Protein AF-A0A973QA93-F1 (afdb_monomer)

Sequence (429 aa):
MTDFAGVDPHQVRLLADRLRDLADALQREAPNIRKNFDEWNGTINQSVLFQQVTQVRTDAGDMAKRADLALQLLNSPRFSDPNDPHKDWVNVPWDVTQINTSQEGLQEAVLLKKAMDNPKEPWARDVIMNTAQSLADHKDDPAYMQAFMANGGMDQAARAARILHGQDGTHDGVVLNKESEAALAQFGQGVQAATTMNAQGRITMPPDWEKKLTQPADGDMWSVGMLFEYGPPGDQWDAHVLSDVGGAMLDWRQTQEMRPDYSAPEFPYSAGGYVGDRKAWYTTLGLKVDYRDGGGFHPNEMQGIDANDPSIILMQRVSENADASRLLLTGPKGADHAAALVSDKWHTPGNDFDDAKFPAAVIRAATLDRQGHPNESAEAAANLINAGAAEYQKENKKSKNDLAQYPVNKDITQALSTVFQAYVPDFAY

Structure (mmCIF, N/CA/C/O backbone):
data_AF-A0A973QA93-F1
#
_entry.id   AF-A0A973QA93-F1
#
loop_
_atom_site.group_PDB
_atom_site.id
_atom_site.type_symbol
_atom_site.label_atom_id
_atom_site.label_alt_id
_atom_site.label_comp_id
_atom_site.label_asym_id
_atom_site.label_entity_id
_atom_site.label_seq_id
_atom_site.pdbx_PDB_ins_code
_atom_site.Cartn_x
_atom_site.Cartn_y
_atom_site.Cartn_z
_atom_site.occupancy
_atom_site.B_iso_or_equiv
_atom_site.auth_seq_id
_atom_site.auth_comp_id
_atom_site.auth_asym_id
_atom_site.auth_atom_id
_atom_site.pdbx_PDB_model_num
ATOM 1 N N . MET A 1 1 ? -18.175 13.080 44.863 1.00 34.16 1 MET A N 1
ATOM 2 C CA . MET A 1 1 ? -16.942 13.088 44.058 1.00 34.16 1 MET A CA 1
ATOM 3 C C . MET A 1 1 ? -17.291 13.826 42.785 1.00 34.16 1 MET A C 1
ATOM 5 O O . MET A 1 1 ? -18.200 13.401 42.092 1.00 34.16 1 MET A O 1
ATOM 9 N N . THR A 1 2 ? -16.751 15.027 42.595 1.00 31.95 2 THR A N 1
ATOM 10 C CA . THR A 1 2 ? -16.941 15.801 41.362 1.00 31.95 2 THR A CA 1
ATOM 11 C C . THR A 1 2 ? -15.841 15.369 40.401 1.00 31.95 2 THR A C 1
ATOM 13 O O . THR A 1 2 ? -14.744 15.922 40.443 1.00 31.95 2 THR A O 1
ATOM 16 N N . ASP A 1 3 ? -16.123 14.331 39.616 1.00 34.66 3 ASP A N 1
ATOM 17 C CA . ASP A 1 3 ? -15.210 13.678 38.667 1.00 34.66 3 ASP A CA 1
ATOM 18 C C . ASP A 1 3 ? -14.982 14.535 37.411 1.00 34.66 3 ASP A C 1
ATOM 20 O O . ASP A 1 3 ? -15.267 14.127 36.292 1.00 34.66 3 ASP A O 1
ATOM 24 N N . PHE A 1 4 ? -14.485 15.758 37.584 1.00 43.69 4 PHE A N 1
ATOM 25 C CA . PHE A 1 4 ? -14.075 16.607 36.468 1.00 43.69 4 PHE A CA 1
ATOM 26 C C . PHE A 1 4 ? -12.556 16.733 36.464 1.00 43.69 4 PHE A C 1
ATOM 28 O O . PHE A 1 4 ? -11.989 17.712 36.943 1.00 43.69 4 PHE A O 1
ATOM 35 N N . ALA A 1 5 ? -11.895 15.718 35.912 1.00 49.28 5 ALA A N 1
ATOM 36 C CA . ALA A 1 5 ? -10.569 15.889 35.343 1.00 49.28 5 ALA A CA 1
ATOM 37 C C . ALA A 1 5 ? -10.761 16.094 33.838 1.00 49.28 5 ALA A C 1
ATOM 39 O O . ALA A 1 5 ? -11.110 15.158 33.124 1.00 49.28 5 ALA A O 1
ATOM 40 N N . GLY A 1 6 ? -10.580 17.327 33.359 1.00 60.09 6 GLY A N 1
ATOM 41 C CA . GLY A 1 6 ? -10.386 17.569 31.933 1.00 60.09 6 GLY A CA 1
ATOM 42 C C . GLY A 1 6 ? -9.047 16.958 31.547 1.00 60.09 6 GLY A C 1
ATOM 43 O O . GLY A 1 6 ? -8.011 17.591 31.738 1.00 60.09 6 GLY A O 1
ATOM 44 N N . VAL A 1 7 ? -9.053 15.697 31.123 1.00 67.50 7 VAL A N 1
ATOM 45 C CA . VAL A 1 7 ? -7.842 15.033 30.645 1.00 67.50 7 VAL A CA 1
ATOM 46 C C . VAL A 1 7 ? -7.684 15.384 29.174 1.00 67.50 7 VAL A C 1
ATOM 48 O O . VAL A 1 7 ? -8.625 15.240 28.396 1.00 67.50 7 VAL A O 1
ATOM 51 N N . ASP A 1 8 ? -6.503 15.879 28.817 1.00 82.31 8 ASP A N 1
ATOM 52 C CA . ASP A 1 8 ? -6.121 16.119 27.431 1.00 82.31 8 ASP A CA 1
ATOM 53 C C . ASP A 1 8 ? -6.292 14.813 26.628 1.00 82.31 8 ASP A C 1
ATOM 55 O O . ASP A 1 8 ? -5.652 13.809 26.972 1.00 82.31 8 ASP A O 1
ATOM 59 N N . PRO A 1 9 ? -7.152 14.787 25.593 1.00 84.94 9 PRO A N 1
ATOM 60 C CA . PRO A 1 9 ? -7.432 13.565 24.854 1.00 84.94 9 PRO A CA 1
ATOM 61 C C . PRO A 1 9 ? -6.184 12.999 24.162 1.00 84.94 9 PRO A C 1
ATOM 63 O O . PRO A 1 9 ? -6.076 11.780 24.040 1.00 84.94 9 PRO A O 1
ATOM 66 N N . HIS A 1 10 ? -5.184 13.828 23.834 1.00 84.62 10 HIS A N 1
ATOM 67 C CA . HIS A 1 10 ? -3.897 13.344 23.326 1.00 84.62 10 HIS A CA 1
ATOM 68 C C . HIS A 1 10 ? -3.136 12.511 24.369 1.00 84.62 10 HIS A C 1
ATOM 70 O O . HIS A 1 10 ? -2.519 11.500 24.037 1.00 84.62 10 HIS A O 1
ATOM 76 N N . GLN A 1 11 ? -3.195 12.894 25.649 1.0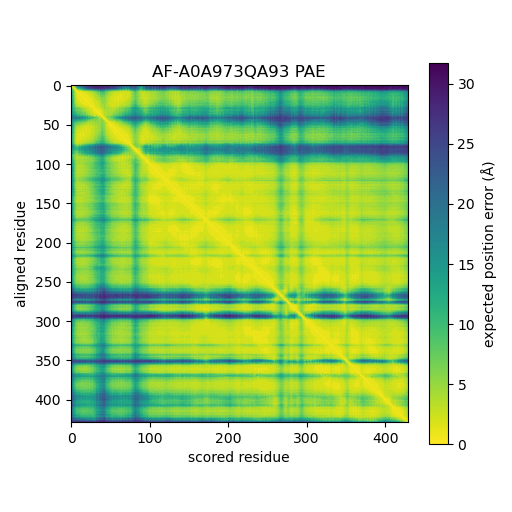0 86.12 11 GLN A N 1
ATOM 77 C CA . GLN A 1 11 ? -2.548 12.139 26.729 1.00 86.12 11 GLN A CA 1
ATOM 78 C C . GLN A 1 11 ? -3.277 10.824 27.015 1.00 86.12 11 GLN A C 1
ATOM 80 O O . GLN A 1 11 ? -2.632 9.810 27.282 1.00 86.12 11 GLN A O 1
ATOM 85 N N . VAL A 1 12 ? -4.613 10.827 26.937 1.00 88.19 12 VAL A N 1
ATOM 86 C CA . VAL A 1 12 ? -5.422 9.604 27.070 1.00 88.19 12 VAL A CA 1
ATOM 87 C C . VAL A 1 12 ? -5.106 8.634 25.935 1.00 88.19 12 VAL A C 1
ATOM 89 O O . VAL A 1 12 ? -4.873 7.455 26.193 1.00 88.19 12 VAL A O 1
ATOM 92 N N . ARG A 1 13 ? -5.024 9.140 24.700 1.00 88.88 13 ARG A N 1
ATOM 93 C CA . ARG A 1 13 ? -4.634 8.371 23.515 1.00 88.88 13 ARG A CA 1
ATOM 94 C C . ARG A 1 13 ? -3.252 7.739 23.682 1.00 88.88 13 ARG A C 1
ATOM 96 O O . ARG A 1 13 ? -3.115 6.525 23.589 1.00 88.88 13 ARG A O 1
ATOM 103 N N . LEU A 1 14 ? -2.251 8.540 24.052 1.00 88.69 14 LEU A N 1
ATOM 104 C CA . LEU A 1 14 ? -0.890 8.054 24.292 1.00 88.69 14 LEU A CA 1
ATOM 105 C C . LEU A 1 14 ? -0.834 6.972 25.383 1.00 88.69 14 LEU A C 1
ATOM 107 O O . LEU A 1 14 ? -0.051 6.026 25.287 1.00 88.69 14 LEU A O 1
ATOM 111 N N . LEU A 1 15 ? -1.637 7.104 26.442 1.00 89.62 15 LEU A N 1
ATOM 112 C CA . LEU A 1 15 ? -1.741 6.077 27.477 1.00 89.62 15 LEU A CA 1
ATOM 113 C C . LEU A 1 15 ? -2.371 4.789 26.929 1.00 89.62 15 LEU A C 1
ATOM 115 O O . LEU A 1 15 ? -1.846 3.711 27.205 1.00 89.62 15 LEU A O 1
ATOM 119 N N . ALA A 1 16 ? -3.450 4.897 26.152 1.00 91.50 16 ALA A N 1
ATOM 120 C CA . ALA A 1 16 ? -4.095 3.758 25.505 1.00 91.50 16 ALA A CA 1
ATOM 121 C C . ALA A 1 16 ? -3.112 3.001 24.598 1.00 91.50 16 ALA A C 1
ATOM 123 O O . ALA A 1 16 ? -2.974 1.785 24.730 1.00 91.50 16 ALA A O 1
ATOM 124 N N . ASP A 1 17 ? -2.354 3.719 23.765 1.00 88.38 17 ASP A N 1
ATOM 125 C CA . ASP A 1 17 ? -1.359 3.121 22.871 1.00 88.38 17 ASP A CA 1
ATOM 126 C C . ASP A 1 17 ? -0.255 2.402 23.657 1.00 88.38 17 ASP A C 1
ATOM 128 O O . ASP A 1 17 ? 0.060 1.248 23.377 1.00 88.38 17 ASP A O 1
ATOM 132 N N . ARG A 1 18 ? 0.259 3.008 24.735 1.00 91.62 18 ARG A N 1
ATOM 133 C CA . ARG A 1 18 ? 1.263 2.361 25.601 1.00 91.62 18 ARG A CA 1
ATOM 134 C C . ARG A 1 18 ? 0.735 1.111 26.307 1.00 91.62 18 ARG A C 1
ATOM 136 O O . ARG A 1 18 ? 1.496 0.170 26.531 1.00 91.62 18 ARG A O 1
ATOM 143 N N . LEU A 1 19 ? -0.542 1.096 26.692 1.00 92.62 19 LEU A N 1
ATOM 144 C CA . LEU A 1 19 ? -1.181 -0.084 27.281 1.00 92.62 19 LEU A CA 1
ATOM 145 C C . LEU A 1 19 ? -1.372 -1.193 26.239 1.00 92.62 19 LEU A C 1
ATOM 147 O O . LEU A 1 19 ? -1.156 -2.364 26.559 1.00 92.62 19 LEU A O 1
ATOM 151 N N . ARG A 1 20 ? -1.712 -0.831 24.996 1.00 90.19 20 ARG A N 1
ATOM 152 C CA . ARG A 1 20 ? -1.775 -1.765 23.867 1.00 90.19 20 ARG A CA 1
ATOM 153 C C . ARG A 1 20 ? -0.402 -2.368 23.571 1.00 90.19 20 ARG A C 1
ATOM 155 O O . ARG A 1 20 ? -0.289 -3.590 23.551 1.00 90.19 20 ARG A O 1
ATOM 162 N N . ASP A 1 21 ? 0.640 -1.546 23.458 1.00 89.69 21 ASP A N 1
ATOM 163 C CA . ASP A 1 21 ? 2.018 -2.001 23.219 1.00 89.69 21 ASP A CA 1
ATOM 164 C C . ASP A 1 21 ? 2.505 -2.948 24.321 1.00 89.69 21 ASP A C 1
ATOM 166 O O . ASP A 1 21 ? 3.143 -3.969 24.051 1.00 89.69 21 ASP A O 1
ATOM 170 N N . LEU A 1 22 ? 2.175 -2.638 25.579 1.00 89.56 22 LEU A N 1
ATOM 171 C CA . LEU A 1 22 ? 2.462 -3.512 26.711 1.00 89.56 22 LEU A CA 1
ATOM 172 C C . LEU A 1 22 ? 1.747 -4.861 26.565 1.00 89.56 22 LEU A C 1
ATOM 174 O O . LEU A 1 22 ? 2.372 -5.904 26.756 1.00 89.56 22 LEU A O 1
ATOM 178 N N . ALA A 1 23 ? 0.457 -4.861 26.221 1.00 90.19 23 ALA A N 1
ATOM 179 C CA . ALA A 1 23 ? -0.302 -6.091 26.017 1.00 90.19 23 ALA A CA 1
ATOM 180 C C . ALA A 1 23 ? 0.257 -6.927 24.850 1.00 90.19 23 ALA A C 1
ATOM 182 O O . ALA A 1 23 ? 0.382 -8.148 24.972 1.00 90.19 23 ALA A O 1
ATOM 183 N N . ASP A 1 24 ? 0.653 -6.285 23.751 1.00 88.56 24 ASP A N 1
ATOM 184 C CA . ASP A 1 24 ? 1.242 -6.935 22.577 1.00 88.56 24 ASP A CA 1
ATOM 185 C C . ASP A 1 24 ? 2.614 -7.540 22.888 1.00 88.56 24 ASP A C 1
ATOM 187 O O . ASP A 1 24 ? 2.876 -8.702 22.558 1.00 88.56 24 ASP A O 1
ATOM 191 N N . ALA A 1 25 ? 3.473 -6.795 23.588 1.00 88.88 25 ALA A N 1
ATOM 192 C CA . ALA A 1 25 ? 4.764 -7.291 24.048 1.00 88.88 25 ALA A CA 1
ATOM 193 C C . ALA A 1 25 ? 4.598 -8.485 24.999 1.00 88.88 25 ALA A C 1
ATOM 195 O O . ALA A 1 25 ? 5.273 -9.502 24.833 1.00 88.88 25 ALA A O 1
ATOM 196 N N . LEU A 1 26 ? 3.664 -8.398 25.952 1.00 86.75 26 LEU A N 1
ATOM 197 C CA . LEU A 1 26 ? 3.372 -9.495 26.872 1.00 86.75 26 LEU A CA 1
ATOM 198 C C . LEU A 1 26 ? 2.842 -10.725 26.136 1.00 86.75 26 LEU A C 1
ATOM 200 O O . LEU A 1 26 ? 3.272 -11.829 26.451 1.00 86.75 26 LEU A O 1
ATOM 204 N N . GLN A 1 27 ? 1.964 -10.565 25.142 1.00 87.31 27 GLN A N 1
ATOM 205 C CA . GLN A 1 27 ? 1.477 -11.698 24.354 1.00 87.31 27 GLN A CA 1
ATOM 206 C C . GLN A 1 27 ? 2.600 -12.361 23.550 1.00 87.31 27 GLN A C 1
ATOM 208 O O . GLN A 1 27 ? 2.669 -13.591 23.511 1.00 87.31 27 GLN A O 1
ATOM 213 N N . ARG A 1 28 ? 3.480 -11.570 22.926 1.00 89.06 28 ARG A N 1
ATOM 214 C CA . ARG A 1 28 ? 4.611 -12.084 22.141 1.00 89.06 28 ARG A CA 1
ATOM 215 C C . ARG A 1 28 ? 5.611 -12.845 23.007 1.00 89.06 28 ARG A C 1
ATOM 217 O O . ARG A 1 28 ? 6.067 -13.910 22.606 1.00 89.06 28 ARG A O 1
ATOM 224 N N . GLU A 1 29 ? 5.926 -12.324 24.190 1.00 87.94 29 GLU A N 1
ATOM 225 C CA . GLU A 1 29 ? 6.881 -12.953 25.109 1.00 87.94 29 GLU A CA 1
ATOM 226 C C . GLU A 1 29 ? 6.261 -14.054 25.975 1.00 87.94 29 GLU A C 1
ATOM 228 O O . GLU A 1 29 ? 6.983 -14.826 26.608 1.00 87.94 29 GLU A O 1
ATOM 233 N N . ALA A 1 30 ? 4.933 -14.185 25.999 1.00 81.31 30 ALA A N 1
ATOM 234 C CA . ALA A 1 30 ? 4.251 -15.154 26.847 1.00 81.31 30 ALA A CA 1
ATOM 235 C C . ALA A 1 30 ? 4.726 -16.613 26.675 1.00 81.31 30 ALA A C 1
ATOM 237 O O . ALA A 1 30 ? 4.864 -17.295 27.694 1.00 81.31 30 ALA A O 1
ATOM 238 N N . PRO A 1 31 ? 5.031 -17.126 25.462 1.00 83.75 31 PRO A N 1
ATOM 239 C CA . PRO A 1 31 ? 5.600 -18.466 25.308 1.00 83.75 31 PRO A CA 1
ATOM 240 C C . PRO A 1 31 ? 6.964 -18.620 25.998 1.00 83.75 31 PRO A C 1
ATOM 242 O O . PRO A 1 31 ? 7.220 -19.648 26.626 1.00 83.75 31 PRO A O 1
ATOM 245 N N . ASN A 1 32 ? 7.814 -17.590 25.936 1.00 86.62 32 ASN A N 1
ATOM 246 C CA . ASN A 1 32 ? 9.120 -17.575 26.599 1.00 86.62 32 ASN A CA 1
ATOM 247 C C . ASN A 1 32 ? 8.966 -17.495 28.122 1.00 86.62 32 ASN A C 1
ATOM 249 O O . ASN A 1 32 ? 9.621 -18.239 28.850 1.00 86.62 32 ASN A O 1
ATOM 253 N N . ILE A 1 33 ? 8.059 -16.638 28.604 1.00 82.19 33 ILE A N 1
ATOM 254 C CA . ILE A 1 33 ? 7.724 -16.522 30.030 1.00 82.19 33 ILE A CA 1
ATOM 255 C C . ILE A 1 33 ? 7.246 -17.876 30.563 1.00 82.19 33 ILE A C 1
ATOM 257 O O . ILE A 1 33 ? 7.746 -18.337 31.587 1.00 82.19 33 ILE A O 1
ATOM 261 N N . ARG A 1 34 ? 6.334 -18.542 29.843 1.00 79.50 34 ARG A N 1
ATOM 262 C CA . ARG A 1 34 ? 5.823 -19.872 30.193 1.00 79.50 34 ARG A CA 1
ATOM 263 C C . ARG A 1 34 ? 6.932 -20.902 30.300 1.00 79.50 34 ARG A C 1
ATOM 265 O O . ARG A 1 34 ? 7.042 -21.569 31.323 1.00 79.50 34 ARG A O 1
ATOM 272 N N . LYS A 1 35 ? 7.768 -20.990 29.266 1.00 84.88 35 LYS A N 1
ATOM 273 C CA . LYS A 1 35 ? 8.903 -21.912 29.235 1.00 84.88 35 LYS A CA 1
ATOM 274 C C . LYS A 1 35 ? 9.815 -21.713 30.450 1.00 84.88 35 LYS A C 1
ATOM 276 O O . LYS A 1 35 ? 10.126 -22.681 31.133 1.00 84.88 35 LYS A O 1
ATOM 281 N N . ASN A 1 36 ? 10.177 -20.469 30.761 1.00 86.81 36 ASN A N 1
ATOM 282 C CA . ASN A 1 36 ? 11.052 -20.165 31.895 1.00 86.81 36 ASN A CA 1
ATOM 283 C C . ASN A 1 36 ? 10.391 -20.495 33.246 1.00 86.81 36 ASN A C 1
ATOM 285 O O . ASN A 1 36 ? 11.045 -21.029 34.138 1.00 86.81 36 ASN A O 1
ATOM 289 N N . PHE A 1 37 ? 9.092 -20.219 33.405 1.00 84.31 37 PHE A N 1
ATOM 290 C CA . PHE A 1 37 ? 8.357 -20.573 34.624 1.00 84.31 37 PHE A CA 1
ATOM 291 C C . PHE A 1 37 ? 8.242 -22.088 34.823 1.00 84.31 37 PHE A C 1
ATOM 293 O O . PHE A 1 37 ? 8.392 -22.560 35.952 1.00 84.31 37 PHE A O 1
ATOM 300 N N . ASP A 1 38 ? 8.012 -22.838 33.744 1.00 83.38 38 ASP A N 1
ATOM 301 C CA . ASP A 1 38 ? 7.954 -24.301 33.773 1.00 83.38 38 ASP A CA 1
ATOM 302 C C . ASP A 1 38 ? 9.339 -24.885 34.135 1.00 83.38 38 ASP A C 1
ATOM 304 O O . ASP A 1 38 ? 9.436 -25.760 34.995 1.00 83.38 38 ASP A O 1
ATOM 308 N N . GLU A 1 39 ? 10.427 -24.343 33.569 1.00 87.75 39 GLU A N 1
ATOM 309 C CA . GLU A 1 39 ? 11.814 -24.730 33.889 1.00 87.75 39 GLU A CA 1
ATOM 310 C C . GLU A 1 39 ? 12.201 -24.453 35.352 1.00 87.75 39 GLU A C 1
ATOM 312 O O . GLU A 1 39 ? 13.005 -25.181 35.939 1.00 87.75 39 GLU A O 1
ATOM 317 N N . TRP A 1 40 ? 11.618 -23.426 35.974 1.00 87.19 40 TRP A N 1
ATOM 318 C CA . TRP A 1 40 ? 11.874 -23.071 37.374 1.00 87.19 40 TRP A CA 1
ATOM 319 C C . TRP A 1 40 ? 10.970 -23.798 38.378 1.00 87.19 40 TRP A C 1
ATOM 321 O O . TRP A 1 40 ? 11.030 -23.499 39.571 1.00 87.19 40 TRP A O 1
ATOM 331 N N . ASN A 1 41 ? 10.149 -24.757 37.929 1.00 82.25 41 ASN A N 1
ATOM 332 C CA . ASN A 1 41 ? 9.108 -25.404 38.739 1.00 82.25 41 ASN A CA 1
ATOM 333 C C . ASN A 1 41 ? 8.167 -24.385 39.414 1.00 82.25 41 ASN A C 1
ATOM 335 O O . ASN A 1 41 ? 7.749 -24.559 40.563 1.00 82.25 41 ASN A O 1
ATOM 339 N N . GLY A 1 42 ? 7.861 -23.287 38.717 1.00 74.88 42 GLY A N 1
ATOM 340 C CA . GLY A 1 42 ? 6.975 -22.246 39.216 1.00 74.88 42 GLY A CA 1
ATOM 341 C C . GLY A 1 42 ? 5.538 -22.7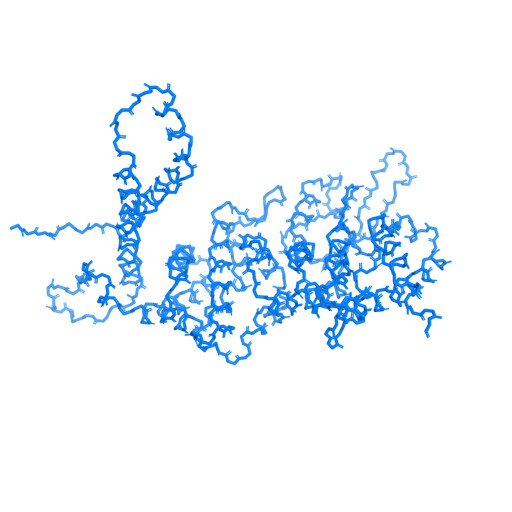48 39.375 1.00 74.88 42 GLY A C 1
ATOM 342 O O . GLY A 1 42 ? 5.000 -23.434 38.513 1.00 74.88 42 GLY A O 1
ATOM 343 N N . THR A 1 43 ? 4.886 -22.378 40.478 1.00 75.19 43 THR A N 1
ATOM 344 C CA . THR A 1 43 ? 3.515 -22.810 40.814 1.00 75.19 43 THR A CA 1
ATOM 345 C C . THR A 1 43 ? 2.440 -21.776 40.461 1.00 75.19 43 THR A C 1
ATOM 347 O O . THR A 1 43 ? 1.264 -21.972 40.772 1.00 75.19 43 THR A O 1
ATOM 350 N N . ILE A 1 44 ? 2.820 -20.656 39.833 1.00 76.12 44 ILE A N 1
ATOM 351 C CA . ILE A 1 44 ? 1.888 -19.582 39.468 1.00 76.12 44 ILE A CA 1
ATOM 352 C C . ILE A 1 44 ? 1.000 -20.042 38.312 1.00 76.12 44 ILE A C 1
ATOM 354 O O . ILE A 1 44 ? 1.488 -20.509 37.283 1.00 76.12 44 ILE A O 1
ATOM 358 N N . ASN A 1 45 ? -0.314 -19.852 38.459 1.00 72.50 45 ASN A N 1
ATOM 359 C CA . ASN A 1 45 ? -1.254 -20.115 37.381 1.00 72.50 45 ASN A CA 1
ATOM 360 C C . ASN A 1 45 ? -1.101 -19.071 36.263 1.00 72.50 45 ASN A C 1
ATOM 362 O O . ASN A 1 45 ? -1.599 -17.948 36.357 1.00 72.50 45 ASN A O 1
ATOM 366 N N . GLN A 1 46 ? -0.445 -19.474 35.179 1.00 74.69 46 GLN A N 1
ATOM 367 C CA . GLN A 1 46 ? -0.186 -18.625 34.021 1.00 74.69 46 GLN A CA 1
ATOM 368 C C . GLN A 1 46 ? -1.467 -18.238 33.258 1.00 74.69 46 GLN A C 1
ATOM 370 O O . GLN A 1 46 ? -1.451 -17.255 32.524 1.00 74.69 46 GLN A O 1
ATOM 375 N N . SER A 1 47 ? -2.601 -18.930 33.457 1.00 78.06 47 SER A N 1
ATOM 376 C CA . SER A 1 47 ? -3.871 -18.571 32.803 1.00 78.06 47 SER A CA 1
ATOM 377 C C . SER A 1 47 ? -4.377 -17.184 33.213 1.00 78.06 47 SER A C 1
ATOM 379 O O . SER A 1 47 ? -5.009 -16.502 32.410 1.00 78.06 47 SER A O 1
ATOM 381 N N . VAL A 1 48 ? -4.084 -16.754 34.446 1.00 79.69 48 VAL A N 1
ATOM 382 C CA . VAL A 1 48 ? -4.479 -15.435 34.967 1.00 79.69 48 VAL A CA 1
ATOM 383 C C . VAL A 1 48 ? -3.700 -14.320 34.271 1.00 79.69 48 VAL A C 1
ATOM 385 O O . VAL A 1 48 ? -4.277 -13.283 33.958 1.00 79.69 48 VAL A O 1
ATOM 388 N N . LEU A 1 49 ? -2.420 -14.552 33.959 1.00 76.94 49 LEU A N 1
ATOM 389 C CA . LEU A 1 49 ? -1.595 -13.597 33.217 1.00 76.94 49 LEU A CA 1
ATOM 390 C C . LEU A 1 49 ? -2.183 -13.341 31.823 1.00 76.94 49 LEU A C 1
ATOM 392 O O . LEU A 1 49 ? -2.329 -12.193 31.421 1.00 76.94 49 LEU A O 1
ATOM 396 N N . PHE A 1 50 ? -2.594 -14.395 31.113 1.00 78.50 50 PHE A N 1
ATOM 397 C CA . PHE A 1 50 ? -3.221 -14.252 29.795 1.00 78.50 50 PHE A CA 1
ATOM 398 C C . PHE A 1 50 ? -4.560 -13.516 29.856 1.00 78.50 50 PHE A C 1
ATOM 400 O O . PHE A 1 50 ? -4.800 -12.630 29.042 1.00 78.50 50 PHE A O 1
ATOM 407 N N . GLN A 1 51 ? -5.406 -13.837 30.838 1.00 84.44 51 GLN A N 1
ATOM 408 C CA . GLN A 1 51 ? -6.669 -13.124 31.042 1.00 84.44 51 GLN A CA 1
ATOM 409 C C . GLN A 1 51 ? -6.437 -11.632 31.306 1.00 84.44 51 GLN A C 1
ATOM 411 O O . GLN A 1 51 ? -7.139 -10.799 30.741 1.00 84.44 51 GLN A O 1
ATOM 416 N N . GLN A 1 52 ? -5.422 -11.287 32.104 1.00 84.50 52 GLN A N 1
ATOM 417 C CA . GLN A 1 52 ? -5.051 -9.895 32.357 1.00 84.50 52 GLN A CA 1
ATOM 418 C C . GLN A 1 52 ? -4.518 -9.198 31.104 1.00 84.50 52 GLN A C 1
ATOM 420 O O . GLN A 1 52 ? -4.906 -8.066 30.850 1.00 84.50 52 GLN A O 1
ATOM 425 N N . VAL A 1 53 ? -3.692 -9.860 30.288 1.00 87.12 53 VAL A N 1
ATOM 426 C CA . VAL A 1 53 ? -3.212 -9.294 29.013 1.00 87.12 53 VAL A CA 1
ATOM 427 C C . VAL A 1 53 ? -4.380 -9.009 28.065 1.00 87.12 53 VAL A C 1
ATOM 429 O O . VAL A 1 53 ? -4.447 -7.931 27.478 1.00 87.12 53 VAL A O 1
ATOM 432 N N . THR A 1 54 ? -5.336 -9.936 27.948 1.00 88.00 54 THR A N 1
ATOM 433 C CA . THR A 1 54 ? -6.549 -9.724 27.142 1.00 88.00 54 THR A CA 1
ATOM 434 C C . THR A 1 54 ? -7.409 -8.584 27.690 1.00 88.00 54 THR A C 1
ATOM 436 O O . THR A 1 54 ? -7.887 -7.760 26.909 1.00 88.00 54 THR A O 1
ATOM 439 N N . GLN A 1 55 ? -7.575 -8.498 29.014 1.00 88.81 55 GLN A N 1
ATOM 440 C CA . GLN A 1 55 ? -8.329 -7.413 29.640 1.00 88.81 55 GLN A CA 1
ATOM 441 C C . GLN A 1 55 ? -7.652 -6.058 29.416 1.00 88.81 55 GLN A C 1
ATOM 443 O O . GLN A 1 55 ? -8.313 -5.136 28.962 1.00 88.81 55 GLN A O 1
ATOM 448 N N . VAL A 1 56 ? -6.337 -5.951 29.640 1.00 90.38 56 VAL A N 1
ATOM 449 C CA . VAL A 1 56 ? -5.574 -4.712 29.410 1.00 90.38 56 VAL A CA 1
ATOM 450 C C . VAL A 1 56 ? -5.694 -4.265 27.958 1.00 90.38 56 VAL A C 1
ATOM 452 O O . VAL A 1 56 ? -5.889 -3.080 27.707 1.00 90.38 56 VAL A O 1
ATOM 455 N N . ARG A 1 57 ? -5.637 -5.196 26.997 1.00 90.81 57 ARG A N 1
ATOM 456 C CA . ARG A 1 57 ? -5.858 -4.858 25.586 1.00 90.81 57 ARG A CA 1
ATOM 457 C C . ARG A 1 57 ? -7.274 -4.335 25.334 1.00 90.81 57 AR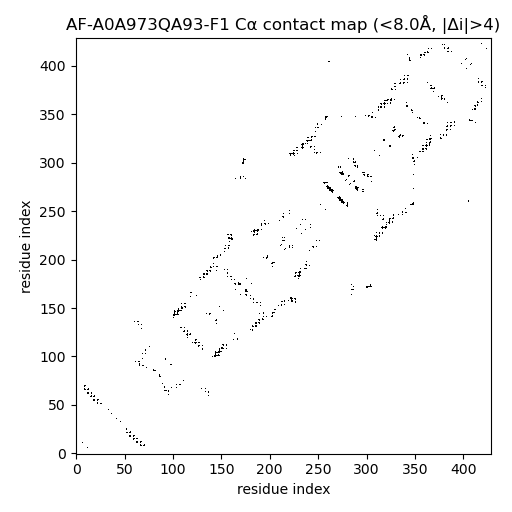G A C 1
ATOM 459 O O . ARG A 1 57 ? -7.434 -3.382 24.580 1.00 90.81 57 ARG A O 1
ATOM 466 N N . THR A 1 58 ? -8.281 -4.947 25.952 1.00 89.25 58 THR A N 1
ATOM 467 C CA . THR A 1 58 ? -9.684 -4.518 25.820 1.00 89.25 58 THR A CA 1
ATOM 468 C C . THR A 1 58 ? -9.876 -3.119 26.407 1.00 89.25 58 THR A C 1
ATOM 470 O O . THR A 1 58 ? -10.375 -2.233 25.722 1.00 89.25 58 THR A O 1
ATOM 473 N N . ASP A 1 59 ? -9.378 -2.884 27.623 1.00 89.25 59 ASP A N 1
ATOM 474 C CA . ASP A 1 59 ? -9.458 -1.587 28.301 1.00 89.25 59 ASP A CA 1
ATOM 475 C C . ASP A 1 59 ? -8.705 -0.492 27.528 1.00 89.25 59 ASP A C 1
ATOM 477 O O . ASP A 1 59 ? -9.169 0.648 27.451 1.00 89.25 59 ASP A O 1
ATOM 481 N N . ALA A 1 60 ? -7.553 -0.834 26.938 1.00 91.06 60 ALA A N 1
ATOM 482 C CA . ALA A 1 60 ? -6.801 0.056 26.060 1.00 91.06 60 ALA A CA 1
ATOM 483 C C . ALA A 1 60 ? -7.612 0.421 24.808 1.00 91.06 60 ALA A C 1
ATOM 485 O O . ALA A 1 60 ? -7.677 1.596 24.460 1.00 91.06 60 ALA A O 1
ATOM 486 N N . GLY A 1 61 ? -8.285 -0.550 24.183 1.00 89.25 61 GLY A N 1
ATOM 487 C CA . GLY A 1 61 ? -9.182 -0.307 23.048 1.00 89.25 61 GLY A CA 1
ATOM 488 C C . GLY A 1 61 ? -10.357 0.608 23.403 1.00 89.25 61 GLY A C 1
ATOM 489 O O . GLY A 1 61 ? -10.654 1.555 22.677 1.00 89.25 61 GLY A O 1
ATOM 490 N N . ASP A 1 62 ? -10.986 0.397 24.559 1.00 90.12 62 ASP A N 1
ATOM 491 C CA . ASP A 1 62 ? -12.082 1.254 25.018 1.00 90.12 62 ASP A CA 1
ATOM 492 C C . ASP A 1 62 ? -11.600 2.670 25.373 1.00 90.12 62 ASP A C 1
ATOM 494 O O . ASP A 1 62 ? -12.301 3.666 25.175 1.00 90.12 62 ASP A O 1
ATOM 498 N N . MET A 1 63 ? -10.395 2.790 25.934 1.00 90.88 63 MET A N 1
ATOM 499 C CA . MET A 1 63 ? -9.755 4.078 26.203 1.00 90.88 63 MET A CA 1
ATOM 500 C C . MET A 1 63 ? -9.436 4.831 24.909 1.00 90.88 63 MET A C 1
ATOM 502 O O . MET A 1 63 ? -9.735 6.021 24.830 1.00 90.88 63 MET A O 1
ATOM 506 N N . ALA A 1 64 ? -8.899 4.134 23.909 1.00 90.00 64 ALA A N 1
ATOM 507 C CA . ALA A 1 64 ? -8.614 4.659 22.580 1.00 90.00 64 ALA A CA 1
ATOM 508 C C . ALA A 1 64 ? -9.868 5.241 21.913 1.00 90.00 64 ALA A C 1
ATOM 510 O O . ALA A 1 64 ? -9.899 6.437 21.647 1.00 90.00 64 ALA A O 1
ATOM 511 N N . LYS A 1 65 ? -10.956 4.467 21.798 1.00 88.38 65 LYS A N 1
ATOM 512 C CA . LYS A 1 65 ? -12.218 4.936 21.186 1.00 88.38 65 LYS A CA 1
ATOM 513 C C . LYS A 1 65 ? -12.789 6.191 21.847 1.00 88.38 65 LYS A C 1
ATOM 515 O O . LYS A 1 65 ? -13.330 7.077 21.193 1.00 88.38 65 LYS A O 1
ATOM 520 N N . ARG A 1 66 ? -12.677 6.291 23.175 1.00 89.81 66 ARG A N 1
ATOM 521 C CA . ARG A 1 66 ? -13.105 7.494 23.908 1.00 89.81 66 ARG A CA 1
ATOM 522 C C . ARG A 1 66 ? -12.192 8.684 23.637 1.00 89.81 66 ARG A C 1
ATOM 524 O O . ARG A 1 66 ? -12.685 9.808 23.564 1.00 89.81 66 ARG A O 1
ATOM 531 N N . ALA A 1 67 ? -10.887 8.450 23.513 1.00 89.81 67 ALA A N 1
ATOM 532 C CA . ALA A 1 67 ? -9.929 9.484 23.148 1.00 89.81 67 ALA A CA 1
ATOM 533 C C . ALA A 1 67 ? -10.157 9.978 21.711 1.00 89.81 67 ALA A C 1
ATOM 535 O O . ALA A 1 67 ? -10.148 11.187 21.498 1.00 89.81 67 ALA A O 1
ATOM 536 N N . ASP A 1 68 ? -10.452 9.079 20.771 1.00 86.25 68 ASP A N 1
ATOM 537 C CA . ASP A 1 68 ? -10.727 9.403 19.366 1.00 86.25 68 ASP A CA 1
ATOM 538 C C . ASP A 1 68 ? -11.988 10.271 19.244 1.00 86.25 68 ASP A C 1
ATOM 540 O O . ASP A 1 68 ? -11.925 11.392 18.731 1.00 86.25 68 ASP A O 1
ATOM 544 N N . LEU A 1 69 ? -13.095 9.862 19.880 1.00 87.12 69 LEU A N 1
ATOM 545 C CA . LEU A 1 69 ? -14.303 10.688 19.977 1.00 87.12 69 LEU A CA 1
ATOM 546 C C . LEU A 1 69 ? -14.010 12.063 20.610 1.00 87.12 69 LEU A C 1
ATOM 548 O O . LEU A 1 69 ? -14.507 13.093 20.148 1.00 87.12 69 LEU A O 1
ATOM 552 N N . ALA A 1 70 ? -13.195 12.118 21.666 1.00 86.94 70 ALA A N 1
ATOM 553 C CA . ALA A 1 70 ? -12.829 13.382 22.301 1.00 86.94 70 ALA A CA 1
ATOM 554 C C . ALA A 1 70 ? -11.997 14.292 21.372 1.00 86.94 70 ALA A C 1
ATOM 556 O O . ALA A 1 70 ? -12.266 15.496 21.312 1.00 86.94 70 ALA A O 1
ATOM 557 N N . LEU A 1 71 ? -11.036 13.737 20.622 1.00 83.44 71 LEU A N 1
ATOM 558 C CA . LEU A 1 71 ? -10.233 14.451 19.620 1.00 83.44 71 LEU A CA 1
ATOM 559 C C . LEU A 1 71 ? -11.099 14.970 18.469 1.00 83.44 71 LEU A C 1
ATOM 561 O O . LEU A 1 71 ? -10.996 16.137 18.083 1.00 83.44 71 LEU A O 1
ATOM 565 N N . GLN A 1 72 ? -11.999 14.138 17.950 1.00 82.38 72 GLN A N 1
ATOM 566 C CA . GLN A 1 72 ? -12.980 14.522 16.938 1.00 82.38 72 GLN A CA 1
ATOM 567 C C . GLN A 1 72 ? -13.817 15.717 17.421 1.00 82.38 72 GLN A C 1
ATOM 569 O O . GLN A 1 72 ? -13.964 16.722 16.718 1.00 82.38 72 GLN A O 1
ATOM 574 N N . LEU A 1 73 ? -14.342 15.641 18.644 1.00 82.25 73 LEU A N 1
ATOM 575 C CA . LEU A 1 73 ? -15.170 16.682 19.249 1.00 82.25 73 LEU A CA 1
ATOM 576 C C . LEU A 1 73 ? -14.405 17.968 19.586 1.00 82.25 73 LEU A C 1
ATOM 578 O O . LEU A 1 73 ? -15.050 19.012 19.722 1.00 82.25 73 LEU A O 1
ATOM 582 N N . LEU A 1 74 ? -13.084 17.893 19.766 1.00 80.50 74 LEU A N 1
ATOM 583 C CA . LEU A 1 74 ? -12.192 19.038 19.962 1.00 80.50 74 LEU A CA 1
ATOM 584 C C . LEU A 1 74 ? -11.941 19.783 18.643 1.00 80.50 74 LEU A C 1
ATOM 586 O O . LEU A 1 74 ? -11.919 21.011 18.623 1.00 80.50 74 LEU A O 1
ATOM 590 N N . ASN A 1 75 ? -11.800 19.042 17.541 1.00 76.38 75 ASN A N 1
ATOM 591 C CA . ASN A 1 75 ? -11.511 19.588 16.211 1.00 76.38 75 ASN A CA 1
ATOM 592 C C . ASN A 1 75 ? -12.767 19.981 15.410 1.00 76.38 75 ASN A C 1
ATOM 594 O O . ASN A 1 75 ? -12.674 20.626 14.361 1.00 76.38 75 ASN A O 1
ATOM 598 N N . SER A 1 76 ? -13.951 19.608 15.896 1.00 73.81 76 SER A N 1
ATOM 599 C CA . SER A 1 76 ? -15.225 19.908 15.245 1.00 73.81 76 SER A CA 1
ATOM 600 C C . SER A 1 76 ? -15.751 21.302 15.618 1.00 73.81 76 SER A C 1
ATOM 602 O O . SER A 1 76 ? -15.748 21.663 16.797 1.00 73.81 76 SER A O 1
ATOM 604 N N . PRO A 1 77 ? -16.276 22.089 14.656 1.00 68.06 77 PRO A N 1
ATOM 605 C CA . PRO A 1 77 ? -16.960 23.342 14.962 1.00 68.06 77 PRO A CA 1
ATOM 606 C C . PRO A 1 77 ? -18.153 23.087 15.887 1.00 68.06 77 PRO A C 1
ATOM 608 O O . PRO A 1 77 ? -19.028 22.281 15.566 1.00 68.06 77 PRO A O 1
ATOM 611 N N . ARG A 1 78 ? -18.215 23.794 17.018 1.00 68.69 78 ARG A N 1
ATOM 612 C CA . ARG A 1 78 ? -19.352 23.720 17.941 1.00 68.69 78 ARG A CA 1
ATOM 613 C C . ARG A 1 78 ? -20.219 24.961 17.834 1.00 68.69 78 ARG A C 1
ATOM 615 O O . ARG A 1 78 ? -19.731 26.085 17.914 1.00 68.69 78 ARG A O 1
ATOM 622 N N . PHE A 1 79 ? -21.519 24.733 17.697 1.00 65.06 79 PHE A N 1
ATOM 623 C CA . PHE A 1 79 ? -22.538 25.767 17.812 1.00 65.06 79 PHE A CA 1
ATOM 624 C C . PHE A 1 79 ? -23.236 25.584 19.157 1.00 65.06 79 PHE A C 1
ATOM 626 O O . PHE A 1 79 ? -24.160 24.785 19.281 1.00 65.06 79 PHE A O 1
ATOM 633 N N . SER A 1 80 ? -22.746 26.284 20.174 1.00 70.38 80 SER A N 1
ATOM 634 C CA . SER A 1 80 ? -23.349 26.333 21.504 1.00 70.38 80 SER A CA 1
ATOM 635 C C . SER A 1 80 ? -23.985 27.702 21.746 1.00 70.38 80 SER A C 1
ATOM 637 O O . SER A 1 80 ? -23.558 28.709 21.174 1.00 70.38 80 SER A O 1
ATOM 639 N N . ASP A 1 81 ? -25.042 27.741 22.563 1.00 72.31 81 ASP A N 1
ATOM 640 C CA . ASP A 1 81 ? -25.634 29.007 23.001 1.00 72.31 81 ASP A CA 1
ATOM 641 C C . ASP A 1 81 ? -24.547 29.821 23.726 1.00 72.31 81 ASP A C 1
ATOM 643 O O . ASP A 1 81 ? -23.960 29.326 24.694 1.00 72.31 81 ASP A O 1
ATOM 647 N N . PRO A 1 82 ? -24.252 31.063 23.295 1.00 73.00 82 PRO A N 1
ATOM 648 C CA . PRO A 1 82 ? -23.248 31.900 23.943 1.00 73.00 82 PRO A CA 1
ATOM 649 C C . PRO A 1 82 ? -23.477 32.097 25.448 1.00 73.00 82 PRO A C 1
ATOM 651 O O . PRO A 1 82 ? -22.509 32.381 26.164 1.00 73.00 82 PRO A O 1
ATOM 654 N N . ASN A 1 83 ? -24.733 31.963 25.895 1.00 81.38 83 ASN A N 1
ATOM 655 C CA . ASN A 1 83 ? -25.181 32.151 27.272 1.00 81.38 83 ASN A CA 1
ATOM 656 C C . ASN A 1 83 ? -25.167 30.865 28.112 1.00 81.38 83 ASN A C 1
ATOM 658 O O . ASN A 1 83 ? -25.416 30.945 29.315 1.00 81.38 83 ASN A O 1
ATOM 662 N N . ASP A 1 84 ? -24.889 29.700 27.520 1.00 75.88 84 ASP A N 1
ATOM 663 C CA . ASP A 1 84 ? -24.773 28.452 28.273 1.00 75.88 84 ASP A CA 1
ATOM 664 C C . ASP A 1 84 ? -23.445 28.442 29.063 1.00 75.88 84 ASP A C 1
ATOM 666 O O . ASP A 1 84 ? -22.367 28.524 28.461 1.00 75.88 84 ASP A O 1
ATOM 670 N N . PRO A 1 85 ? -23.472 28.344 30.408 1.00 73.50 85 PRO A N 1
ATOM 671 C CA . PRO A 1 85 ? -22.257 28.244 31.219 1.00 73.50 85 PRO A CA 1
ATOM 672 C C . PRO A 1 85 ? -21.450 26.959 30.962 1.00 73.50 85 PRO A C 1
ATOM 674 O O . PRO A 1 85 ? -20.289 26.889 31.362 1.00 73.50 85 PRO A O 1
ATOM 677 N N . HIS A 1 86 ? -22.030 25.963 30.289 1.00 71.50 86 HIS A N 1
ATOM 678 C CA . HIS A 1 86 ? -21.402 24.694 29.915 1.00 71.50 86 HIS A CA 1
ATOM 679 C C . HIS A 1 86 ? -21.091 24.592 28.419 1.00 71.50 86 HIS A C 1
ATOM 681 O O . HIS A 1 86 ? -20.780 23.508 27.934 1.00 71.50 86 HIS A O 1
ATOM 687 N N . LYS A 1 87 ? -21.121 25.705 27.680 1.00 70.69 87 LYS A N 1
ATOM 688 C CA . LYS A 1 87 ? -20.918 25.740 26.221 1.00 70.69 87 LYS A CA 1
ATOM 689 C C . LYS A 1 87 ? -19.623 25.095 25.704 1.00 70.69 87 LYS A C 1
ATOM 691 O O . LYS A 1 87 ? -19.562 24.737 24.527 1.00 70.69 87 LYS A O 1
ATOM 696 N N . ASP A 1 88 ? -18.619 24.944 26.569 1.00 71.12 88 ASP A N 1
ATOM 697 C CA . ASP A 1 88 ? -17.319 24.334 26.261 1.00 71.12 88 ASP A CA 1
ATOM 698 C C . ASP A 1 88 ? -17.212 22.871 26.741 1.00 71.12 88 ASP A C 1
ATOM 700 O O . ASP A 1 88 ? -16.228 22.185 26.463 1.00 71.12 88 ASP A O 1
ATOM 704 N N . TRP A 1 89 ? -18.217 22.361 27.458 1.00 75.19 89 TRP A N 1
ATOM 705 C CA . TRP A 1 89 ? -18.213 21.018 28.033 1.00 75.19 89 TRP A CA 1
ATOM 706 C C . TRP A 1 89 ? -18.903 20.042 27.092 1.00 75.19 89 TRP A C 1
ATOM 708 O O . TRP A 1 89 ? -20.008 20.295 26.619 1.00 75.19 89 TRP A O 1
ATOM 718 N N . VAL A 1 90 ? -18.275 18.892 26.855 1.00 77.19 90 VAL A N 1
ATOM 719 C CA . VAL A 1 90 ? -18.926 17.775 26.167 1.00 77.19 90 VAL A CA 1
ATOM 720 C C . VAL A 1 90 ? -18.719 16.491 26.941 1.00 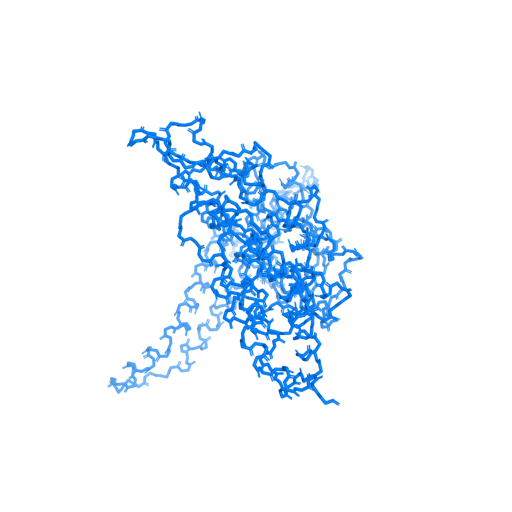77.19 90 VAL A C 1
ATOM 722 O O . VAL A 1 90 ? -17.654 16.243 27.499 1.00 77.19 90 VAL A O 1
ATOM 725 N N . ASN A 1 91 ? -19.784 15.697 26.983 1.00 80.06 91 ASN A N 1
ATOM 726 C CA . ASN A 1 91 ? -19.795 14.393 27.610 1.00 80.06 91 ASN A CA 1
ATOM 727 C C . ASN A 1 91 ? -19.314 13.333 26.614 1.00 80.06 91 ASN A C 1
ATOM 729 O O . ASN A 1 91 ? -19.910 13.174 25.549 1.00 80.06 91 ASN A O 1
ATOM 733 N N . VAL A 1 92 ? -18.271 12.598 26.987 1.00 83.19 92 VAL A N 1
ATOM 734 C CA . VAL A 1 92 ? -17.799 11.413 26.264 1.00 83.19 92 VAL A CA 1
ATOM 735 C C . VAL A 1 92 ? -18.342 10.191 27.008 1.00 83.19 92 VAL A C 1
ATOM 737 O O . VAL A 1 92 ? -18.035 10.039 28.194 1.00 83.19 92 VAL A O 1
ATOM 740 N N . PRO A 1 93 ? -19.170 9.336 26.377 1.00 84.06 93 PRO A N 1
ATOM 741 C CA . PRO A 1 93 ? -19.712 8.156 27.039 1.00 84.06 93 PRO A CA 1
ATOM 742 C C . PRO A 1 93 ? -18.599 7.255 27.579 1.00 84.06 93 PRO A C 1
AT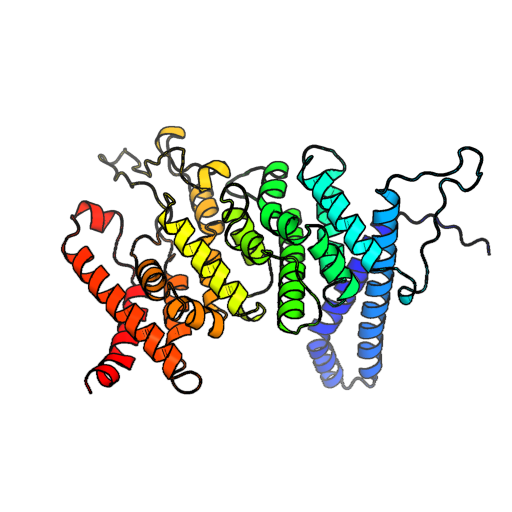OM 744 O O . PRO A 1 93 ? -17.631 6.957 26.882 1.00 84.06 93 PRO A O 1
ATOM 747 N N . TRP A 1 94 ? -18.741 6.802 28.827 1.00 83.50 94 TRP A N 1
ATOM 748 C CA . TRP A 1 94 ? -17.801 5.833 29.396 1.00 83.50 94 TRP A CA 1
ATOM 749 C C . TRP A 1 94 ? -17.923 4.464 28.720 1.00 83.50 94 TRP A C 1
ATOM 751 O O . TRP A 1 94 ? -16.915 3.798 28.495 1.00 83.50 94 TRP A O 1
ATOM 761 N N . ASP A 1 95 ? -19.159 4.065 28.420 1.00 86.12 95 ASP A N 1
ATOM 762 C CA . ASP A 1 95 ? -19.504 2.851 27.692 1.00 86.12 95 ASP A CA 1
ATOM 763 C C . ASP A 1 95 ? -19.359 3.099 26.188 1.00 86.12 95 ASP A C 1
ATOM 765 O O . ASP A 1 95 ? -20.145 3.837 25.588 1.00 86.12 95 ASP A O 1
ATOM 769 N N . VAL A 1 96 ? -18.348 2.475 25.580 1.00 85.25 96 VAL A N 1
ATOM 770 C CA . VAL A 1 96 ? -18.037 2.654 24.157 1.00 85.25 96 VAL A CA 1
ATOM 771 C C . VAL A 1 96 ? -19.134 2.139 23.232 1.00 85.25 96 VAL A C 1
ATOM 773 O O . VAL A 1 96 ? -19.201 2.566 22.086 1.00 85.25 96 VAL A O 1
ATOM 776 N N . THR A 1 97 ? -20.039 1.278 23.710 1.00 86.81 97 THR A N 1
ATOM 777 C CA . THR A 1 97 ? -21.179 0.810 22.904 1.00 86.81 97 THR A CA 1
ATOM 778 C C . THR A 1 97 ? -22.216 1.908 22.652 1.00 86.81 97 THR A C 1
ATOM 780 O O . THR A 1 97 ? -23.053 1.780 21.762 1.00 86.81 97 THR A O 1
ATOM 783 N N . GLN A 1 98 ? -22.150 3.006 23.413 1.00 86.44 98 GLN A N 1
ATOM 784 C CA . GLN A 1 98 ? -22.988 4.191 23.229 1.00 86.44 98 GLN A CA 1
ATOM 785 C C . GLN A 1 98 ? -22.374 5.200 22.248 1.00 86.44 98 GLN A C 1
ATOM 787 O O . GLN A 1 98 ? -23.024 6.190 21.908 1.00 86.44 98 GLN A O 1
ATOM 792 N N . ILE A 1 99 ? -21.131 4.978 21.803 1.00 87.19 99 ILE A N 1
ATOM 793 C CA . ILE A 1 99 ? -20.481 5.814 20.794 1.00 87.19 99 ILE A CA 1
ATOM 794 C C . ILE A 1 99 ? -21.097 5.495 19.432 1.00 87.19 99 ILE A C 1
ATOM 796 O O . ILE A 1 99 ? -21.176 4.343 19.010 1.00 87.19 99 ILE A O 1
ATOM 800 N N . ASN A 1 100 ? -21.544 6.534 18.729 1.00 89.75 100 ASN A N 1
ATOM 801 C CA . ASN A 1 100 ? -22.050 6.401 17.370 1.00 89.75 100 ASN A CA 1
ATOM 802 C C . ASN A 1 100 ? -20.877 6.366 16.381 1.00 89.75 100 ASN A C 1
ATOM 804 O O . ASN A 1 100 ? -20.509 7.395 15.810 1.00 89.75 100 ASN A O 1
ATOM 808 N N . THR A 1 101 ? -20.312 5.179 16.173 1.00 91.25 101 THR A N 1
ATOM 809 C CA . THR A 1 101 ? -19.106 4.991 15.354 1.00 91.25 101 THR A CA 1
ATOM 810 C C . THR A 1 101 ? -19.330 5.313 13.871 1.00 91.25 101 THR A C 1
ATOM 812 O O . THR A 1 101 ? -18.417 5.772 13.190 1.00 91.25 101 THR A O 1
ATOM 815 N N . SER A 1 102 ? -20.566 5.220 13.362 1.00 93.56 102 SER A N 1
ATOM 816 C CA . SER A 1 102 ? -20.900 5.736 12.024 1.00 93.56 102 SER A CA 1
ATOM 817 C C . SER A 1 102 ? -20.806 7.260 11.934 1.00 93.56 102 SER A C 1
ATOM 819 O O . SER A 1 102 ? -20.353 7.799 10.925 1.00 93.56 102 SER A O 1
ATOM 821 N N . GLN A 1 103 ? -21.252 7.984 12.962 1.00 90.69 103 GLN A N 1
ATOM 822 C CA . GLN A 1 103 ? -21.144 9.444 12.975 1.00 90.69 103 GLN A CA 1
ATOM 823 C C . GLN A 1 103 ? -19.689 9.900 13.140 1.00 90.69 103 GLN A C 1
ATOM 825 O O . GLN A 1 103 ? -19.303 10.893 12.524 1.00 90.69 103 GLN A O 1
ATOM 830 N N . GLU A 1 104 ? -18.908 9.179 13.942 1.00 90.56 104 GLU A N 1
ATOM 831 C CA . GLU A 1 104 ? -17.462 9.364 14.094 1.00 90.56 104 GLU A CA 1
ATOM 832 C C . GLU A 1 104 ? -16.748 9.195 12.744 1.00 90.56 104 GLU A C 1
ATOM 834 O O . GLU A 1 104 ? -16.179 10.163 12.239 1.00 90.56 104 GLU A O 1
ATOM 839 N N . GLY A 1 105 ? -16.906 8.041 12.080 1.00 94.31 105 GLY A N 1
ATOM 840 C CA . GLY A 1 105 ? -16.268 7.762 10.788 1.00 94.31 105 GLY A CA 1
ATOM 841 C C . GLY A 1 105 ? -16.630 8.769 9.689 1.00 94.31 105 GLY A C 1
ATOM 842 O O . GLY A 1 105 ? -15.771 9.181 8.909 1.00 94.31 105 GLY A O 1
ATOM 843 N N . LEU A 1 106 ? -17.881 9.248 9.650 1.00 94.81 106 LEU A N 1
ATOM 844 C CA . LEU A 1 106 ? -18.281 10.329 8.741 1.00 94.81 106 LEU A CA 1
ATOM 845 C C . LEU A 1 106 ? -17.513 11.627 9.021 1.00 94.81 106 LEU A C 1
ATOM 847 O O . LEU A 1 106 ? -17.023 12.268 8.091 1.00 94.81 106 LEU A O 1
ATOM 851 N N . GLN A 1 107 ? -17.448 12.052 10.284 1.00 92.62 107 GLN A N 1
ATOM 852 C CA . GLN A 1 107 ? -16.843 13.334 10.645 1.00 92.62 107 GLN A CA 1
ATOM 853 C C . GLN A 1 107 ? -15.328 13.312 10.484 1.00 92.62 107 GLN A C 1
ATOM 855 O O . GLN A 1 107 ? -14.763 14.286 9.984 1.00 92.62 107 GLN A O 1
ATOM 860 N N . GLU A 1 108 ? -14.681 12.205 10.834 1.00 94.75 108 GLU A N 1
ATOM 861 C CA . GLU A 1 108 ? -13.245 12.036 10.633 1.00 94.75 108 GLU A CA 1
ATOM 862 C C . GLU A 1 108 ? -12.874 12.036 9.151 1.00 94.75 108 GLU A C 1
ATOM 864 O O . GLU A 1 108 ? -11.947 12.745 8.773 1.00 94.75 108 GLU A O 1
ATOM 869 N N . ALA A 1 109 ? -13.643 11.376 8.277 1.00 96.50 109 ALA A N 1
ATOM 870 C CA . ALA A 1 109 ? -13.410 11.455 6.831 1.00 96.50 109 ALA A CA 1
ATOM 871 C C . ALA A 1 109 ? -13.505 12.902 6.299 1.00 96.50 109 ALA A C 1
ATOM 873 O O . ALA A 1 109 ? -12.684 13.332 5.483 1.00 96.50 109 ALA A O 1
ATOM 874 N N . VAL A 1 110 ? -14.468 13.690 6.796 1.00 94.75 110 VAL A N 1
ATOM 875 C CA . VAL A 1 110 ? -14.631 15.108 6.426 1.00 94.75 110 VAL A CA 1
ATOM 876 C C . VAL A 1 110 ? -13.478 15.972 6.953 1.00 94.75 110 VAL A C 1
ATOM 878 O O . VAL A 1 110 ? -12.953 16.814 6.217 1.00 94.75 110 VAL A O 1
ATOM 881 N N . LEU A 1 111 ? -13.065 15.776 8.209 1.00 93.50 111 LEU A N 1
ATOM 882 C CA . LEU A 1 111 ? -11.935 16.492 8.809 1.00 93.50 111 LEU A CA 1
ATOM 883 C C . LEU A 1 111 ? -10.619 16.138 8.113 1.00 93.50 111 LEU A C 1
ATOM 885 O O . LEU A 1 111 ? -9.851 17.042 7.775 1.00 93.50 111 LEU A O 1
ATOM 889 N N . LEU A 1 112 ? -10.402 14.856 7.821 1.00 96.81 112 LEU A N 1
ATOM 890 C CA . LEU A 1 112 ? -9.253 14.365 7.072 1.00 96.81 112 LEU A CA 1
ATOM 891 C C . LEU A 1 112 ? -9.190 15.012 5.696 1.00 96.81 112 LEU A C 1
ATOM 893 O O . LEU A 1 112 ? -8.152 15.548 5.319 1.00 96.81 112 LEU A O 1
ATOM 897 N N . LYS A 1 113 ? -10.309 15.050 4.965 1.00 96.56 113 LYS A N 1
ATOM 898 C CA . LYS A 1 113 ? -10.363 15.745 3.677 1.00 96.56 113 LYS A CA 1
ATOM 899 C C . LYS A 1 113 ? -9.930 17.206 3.814 1.00 96.56 113 LYS A C 1
ATOM 901 O O . LYS A 1 113 ? -9.122 17.679 3.019 1.00 96.56 113 LYS A O 1
ATOM 906 N N . LYS A 1 114 ? -10.438 17.921 4.822 1.00 95.75 114 LYS A N 1
ATOM 907 C CA . LYS A 1 114 ? -10.081 19.325 5.066 1.00 95.75 114 LYS A CA 1
ATOM 908 C C . LYS A 1 114 ? -8.585 19.491 5.360 1.00 95.75 114 LYS A C 1
ATOM 910 O O . LYS A 1 114 ? -7.991 20.444 4.856 1.00 95.75 114 LYS A O 1
ATOM 915 N N . ALA A 1 115 ? -7.996 18.589 6.151 1.00 96.00 115 ALA A N 1
ATOM 916 C CA . ALA A 1 115 ? -6.563 18.570 6.456 1.00 96.00 115 ALA A CA 1
ATOM 917 C C . ALA A 1 115 ? -5.727 18.330 5.193 1.00 96.00 115 ALA A C 1
ATOM 919 O O . ALA A 1 115 ? -4.805 19.087 4.904 1.00 96.00 115 ALA A O 1
ATOM 920 N N . MET A 1 116 ? -6.106 17.327 4.400 1.00 96.12 116 MET A N 1
ATOM 921 C CA . MET A 1 116 ? -5.428 16.955 3.158 1.00 96.12 116 MET A CA 1
ATOM 922 C C . MET A 1 116 ? -5.547 18.039 2.073 1.00 96.12 116 MET A C 1
ATOM 924 O O . MET A 1 116 ? -4.621 18.227 1.289 1.00 96.12 116 MET A O 1
ATOM 928 N N . ASP A 1 117 ? -6.654 18.790 2.035 1.00 96.44 117 ASP A N 1
ATOM 929 C CA . ASP A 1 117 ? -6.825 19.938 1.132 1.00 96.44 117 ASP A CA 1
ATOM 930 C C . ASP A 1 117 ? -6.033 21.180 1.590 1.00 96.44 117 ASP A C 1
ATOM 932 O O . ASP A 1 117 ? -5.740 22.057 0.778 1.00 96.44 117 ASP A O 1
ATOM 936 N N . ASN A 1 118 ? -5.681 21.273 2.879 1.00 96.50 118 ASN A N 1
ATOM 937 C CA . ASN A 1 118 ? -4.966 22.413 3.465 1.00 96.50 118 ASN A CA 1
ATOM 938 C C . ASN A 1 118 ? -3.755 21.948 4.299 1.00 96.50 118 ASN A C 1
ATOM 940 O O . ASN A 1 118 ? -3.655 22.269 5.485 1.00 96.50 118 ASN A O 1
ATOM 944 N N . PRO A 1 119 ? -2.790 21.225 3.704 1.00 95.88 119 PRO A N 1
ATOM 945 C CA . PRO A 1 119 ? -1.775 20.482 4.457 1.00 95.88 119 PRO A CA 1
ATOM 946 C C . PRO A 1 119 ? -0.714 21.359 5.134 1.00 95.88 119 PRO A C 1
ATOM 948 O O . PRO A 1 119 ? 0.095 20.857 5.908 1.00 95.88 119 PRO A O 1
ATOM 951 N N . LYS A 1 120 ? -0.699 22.665 4.837 1.00 94.81 120 LYS A N 1
ATOM 952 C CA . LYS A 1 120 ? 0.206 23.655 5.445 1.00 94.81 120 LYS A CA 1
ATOM 953 C C . LYS A 1 120 ? -0.336 24.243 6.746 1.00 94.81 120 LYS A C 1
ATOM 955 O O . LYS A 1 120 ? 0.383 24.973 7.424 1.00 94.81 120 LYS A O 1
ATOM 960 N N . GLU A 1 121 ? -1.601 23.986 7.060 1.00 94.44 121 GLU A N 1
ATOM 961 C CA . GLU A 1 121 ? -2.198 24.459 8.300 1.00 94.44 121 GLU A CA 1
ATOM 962 C C . GLU A 1 121 ? -1.586 23.724 9.506 1.00 94.44 121 GLU A C 1
ATOM 964 O O . GLU A 1 121 ? -1.391 22.509 9.429 1.00 94.44 121 GLU A O 1
ATOM 969 N N . PRO A 1 122 ? -1.328 24.404 10.643 1.00 89.69 122 PRO A N 1
ATOM 970 C CA . PRO A 1 122 ? -0.663 23.788 11.796 1.00 89.69 122 PRO A CA 1
ATOM 971 C C . PRO A 1 122 ? -1.379 22.554 12.361 1.00 89.69 122 PRO A C 1
ATOM 973 O O . PRO A 1 122 ? -0.732 21.660 12.885 1.00 89.69 122 PRO A O 1
ATOM 976 N N . TRP A 1 123 ? -2.708 22.499 12.240 1.00 87.12 123 TRP A N 1
ATOM 977 C CA . TRP A 1 123 ? -3.541 21.398 12.735 1.00 87.12 123 TRP A CA 1
ATOM 978 C C . TRP A 1 123 ? -3.654 20.225 11.747 1.00 87.12 123 TRP A C 1
ATOM 980 O O . TRP A 1 123 ? -4.170 19.168 12.107 1.00 87.12 123 TRP A O 1
ATOM 990 N N . ALA A 1 124 ? -3.226 20.395 10.490 1.00 93.75 124 ALA A N 1
ATOM 991 C CA . ALA A 1 124 ? -3.485 19.411 9.442 1.00 93.75 124 ALA A CA 1
ATOM 992 C C . ALA A 1 124 ? -2.747 18.093 9.698 1.00 93.75 124 ALA A C 1
ATOM 994 O O . ALA A 1 124 ? -3.350 17.030 9.574 1.00 93.75 124 ALA A O 1
ATOM 995 N N . ARG A 1 125 ? -1.466 18.157 10.088 1.00 94.81 125 ARG A N 1
ATOM 996 C CA . ARG A 1 125 ? -0.670 16.957 10.383 1.00 94.81 125 ARG A CA 1
ATOM 997 C C . ARG A 1 125 ? -1.300 16.144 11.510 1.00 94.81 125 ARG A C 1
ATOM 999 O O . ARG A 1 125 ? -1.544 14.959 11.321 1.00 94.81 125 ARG A O 1
ATOM 1006 N N . ASP A 1 126 ? -1.653 16.790 12.617 1.00 91.12 126 ASP A N 1
ATOM 1007 C CA . ASP A 1 126 ? -2.271 16.117 13.764 1.00 91.12 126 ASP A CA 1
ATOM 1008 C C . ASP A 1 126 ? -3.584 15.424 13.379 1.00 91.12 126 ASP A C 1
ATOM 1010 O O . ASP A 1 126 ? -3.826 14.290 13.781 1.00 91.12 126 ASP A O 1
ATOM 1014 N N . VAL A 1 127 ? -4.425 16.059 12.553 1.00 93.12 127 VAL A N 1
ATOM 1015 C CA . VAL A 1 127 ? -5.658 15.427 12.054 1.00 93.12 127 VAL A CA 1
ATOM 1016 C C . VAL A 1 127 ? -5.355 14.205 11.187 1.00 93.12 127 VAL A C 1
ATOM 1018 O O . VAL A 1 127 ? -6.034 13.190 11.336 1.00 93.12 127 VAL A O 1
ATOM 1021 N N . ILE A 1 128 ? -4.345 14.267 10.314 1.00 96.50 128 ILE A N 1
ATOM 1022 C CA . ILE A 1 128 ? -3.941 13.125 9.480 1.00 96.50 128 ILE A CA 1
ATOM 1023 C C . ILE A 1 128 ? -3.492 11.956 10.363 1.00 96.50 128 ILE A C 1
ATOM 1025 O O . ILE A 1 128 ? -3.994 10.847 10.185 1.00 96.50 128 ILE A O 1
ATOM 1029 N N . MET A 1 129 ? -2.617 12.211 11.341 1.00 94.56 129 MET A N 1
ATOM 1030 C CA . MET A 1 129 ? -2.090 11.176 12.239 1.00 94.56 129 MET A CA 1
ATOM 1031 C C . MET A 1 129 ? -3.185 10.558 13.114 1.00 94.56 129 MET A C 1
ATOM 1033 O O . MET A 1 129 ? -3.305 9.338 13.188 1.00 94.56 129 MET A O 1
ATOM 1037 N N . ASN A 1 130 ? -4.033 11.389 13.727 1.00 90.81 130 ASN A N 1
ATOM 1038 C CA . ASN A 1 130 ? -5.114 10.902 14.586 1.00 90.81 130 ASN A CA 1
ATOM 1039 C C . ASN A 1 130 ? -6.152 10.101 13.789 1.00 90.81 130 ASN A C 1
ATOM 1041 O O . ASN A 1 130 ? -6.613 9.064 14.256 1.00 90.81 130 ASN A O 1
ATOM 1045 N N . THR A 1 131 ? -6.481 10.538 12.568 1.00 95.25 131 THR A N 1
ATOM 1046 C CA . THR A 1 131 ? -7.429 9.799 11.721 1.00 95.25 131 THR A CA 1
ATOM 1047 C C . THR A 1 131 ? -6.847 8.463 11.261 1.00 95.25 131 THR A C 1
ATOM 1049 O O . THR A 1 131 ? -7.574 7.475 11.211 1.00 95.25 131 THR A O 1
ATOM 1052 N N . ALA A 1 132 ? -5.548 8.404 10.942 1.00 96.69 132 ALA A N 1
ATOM 1053 C CA . ALA A 1 132 ? -4.885 7.148 10.599 1.00 96.69 132 ALA A CA 1
ATOM 1054 C C . ALA A 1 132 ? -5.002 6.143 11.755 1.00 96.69 132 ALA A C 1
ATOM 1056 O O . ALA A 1 132 ? -5.446 5.011 11.559 1.00 96.69 132 ALA A O 1
ATOM 1057 N N . GLN A 1 133 ? -4.698 6.590 12.976 1.00 91.31 133 GLN A N 1
ATOM 1058 C CA . GLN A 1 133 ? -4.774 5.750 14.164 1.00 91.31 133 GLN A CA 1
ATOM 1059 C C . GLN A 1 133 ? -6.210 5.294 14.464 1.00 91.31 133 GLN A C 1
ATOM 1061 O O . GLN A 1 133 ? -6.415 4.105 14.711 1.00 91.31 133 GLN A O 1
ATOM 1066 N N . SER A 1 134 ? -7.189 6.203 14.402 1.00 92.62 134 SER A N 1
ATOM 1067 C CA . SER A 1 134 ? -8.614 5.888 14.592 1.00 92.62 134 SER A CA 1
ATOM 1068 C C . SER A 1 134 ? -9.088 4.837 13.581 1.00 92.62 134 SER A C 1
ATOM 1070 O O . SER A 1 134 ? -9.683 3.820 13.941 1.00 92.62 134 SER A O 1
ATOM 1072 N N . LEU A 1 135 ? -8.705 4.990 12.310 1.00 94.12 135 LEU A N 1
ATOM 1073 C CA . LEU A 1 135 ? -9.031 4.025 11.263 1.00 94.12 135 LEU A CA 1
ATOM 1074 C C . LEU A 1 135 ? -8.469 2.620 11.561 1.00 94.12 135 LEU A C 1
ATOM 1076 O O . LEU A 1 135 ? -9.157 1.622 11.332 1.00 94.12 135 LEU A O 1
ATOM 1080 N N . ALA A 1 136 ? -7.245 2.521 12.090 1.00 90.00 136 ALA A N 1
ATOM 1081 C CA . ALA A 1 136 ? -6.655 1.242 12.493 1.00 90.00 136 ALA A CA 1
ATOM 1082 C C . ALA A 1 136 ? -7.356 0.620 13.715 1.00 90.00 136 ALA A C 1
ATOM 1084 O O . ALA A 1 136 ? -7.505 -0.602 13.797 1.00 90.00 136 ALA A O 1
ATOM 1085 N N . ASP A 1 137 ? -7.824 1.444 14.649 1.00 87.69 137 ASP A N 1
ATOM 1086 C CA . ASP A 1 137 ? -8.539 1.004 15.848 1.00 87.69 137 ASP A CA 1
ATOM 1087 C C . ASP A 1 137 ? -9.956 0.508 15.548 1.00 87.69 137 ASP A C 1
ATOM 1089 O O . ASP A 1 137 ? -10.451 -0.425 16.188 1.00 87.69 137 ASP A O 1
ATOM 1093 N N . HIS A 1 138 ? -10.584 1.081 14.524 1.00 92.69 138 HIS A N 1
ATOM 1094 C CA . HIS A 1 138 ? -11.899 0.685 14.027 1.00 92.69 138 HIS A CA 1
ATOM 1095 C C . HIS A 1 138 ? -11.837 -0.355 12.901 1.00 92.69 138 HIS A C 1
ATOM 1097 O O . HIS A 1 138 ? -12.846 -0.614 12.243 1.00 92.69 138 HIS A O 1
ATOM 1103 N N . LYS A 1 139 ? -10.690 -1.023 12.697 1.00 92.88 139 LYS A N 1
ATOM 1104 C CA . LYS A 1 139 ? -10.511 -2.042 11.643 1.00 92.88 139 LYS A CA 1
ATOM 1105 C C . LYS A 1 139 ? -11.527 -3.181 11.666 1.00 92.88 139 LYS A C 1
ATOM 1107 O O . LYS A 1 139 ? -11.752 -3.804 10.639 1.00 92.88 139 LYS A O 1
ATOM 1112 N N . ASP A 1 140 ? -12.134 -3.454 12.818 1.00 93.44 140 ASP A N 1
ATOM 1113 C CA . ASP A 1 140 ? -13.121 -4.519 12.998 1.00 93.44 140 ASP A CA 1
ATOM 1114 C C . ASP A 1 140 ? -14.573 -4.000 13.070 1.00 93.44 140 ASP A C 1
ATOM 1116 O O . ASP A 1 140 ? -15.492 -4.816 13.185 1.00 93.44 140 ASP A O 1
ATOM 1120 N N . ASP A 1 141 ? -14.797 -2.680 12.971 1.00 95.31 141 ASP A N 1
ATOM 1121 C CA . ASP A 1 141 ? -16.104 -2.011 13.070 1.00 95.31 141 ASP A CA 1
ATOM 1122 C C . ASP A 1 141 ? -16.687 -1.679 11.674 1.00 95.31 141 ASP A C 1
ATOM 1124 O O . ASP A 1 141 ? -16.272 -0.709 11.029 1.00 95.31 141 ASP A O 1
ATOM 1128 N N . PRO A 1 142 ? -17.699 -2.432 11.191 1.00 97.31 142 PRO A N 1
ATOM 1129 C CA . PRO A 1 142 ? -18.320 -2.173 9.893 1.00 97.31 142 PRO A CA 1
ATOM 1130 C C . PRO A 1 142 ? -19.057 -0.833 9.822 1.00 97.31 142 PRO A C 1
ATOM 1132 O O . PRO A 1 142 ? -19.140 -0.238 8.749 1.00 97.31 142 PRO A O 1
ATOM 1135 N N . ALA A 1 143 ? -19.622 -0.365 10.937 1.00 96.44 143 ALA A N 1
ATOM 1136 C CA . ALA A 1 143 ? -20.434 0.845 10.979 1.00 96.44 143 ALA A CA 1
ATOM 1137 C C . ALA A 1 143 ? -19.558 2.096 10.838 1.00 96.44 143 ALA A C 1
ATOM 1139 O O . ALA A 1 143 ? -19.937 3.020 10.109 1.00 96.44 143 ALA A O 1
ATOM 1140 N N . TYR A 1 144 ? -18.383 2.092 11.474 1.00 96.88 144 TYR A N 1
ATOM 1141 C CA . TYR A 1 144 ? -17.340 3.091 11.254 1.00 96.88 144 TYR A CA 1
ATOM 1142 C C . TYR A 1 144 ? -16.801 3.009 9.823 1.00 96.88 144 TYR A C 1
ATOM 1144 O O . TYR A 1 144 ? -16.861 3.995 9.085 1.00 96.88 144 TYR A O 1
ATOM 1152 N N . MET A 1 145 ? -16.339 1.825 9.395 1.00 98.06 145 MET A N 1
ATOM 1153 C CA . MET A 1 145 ? -15.680 1.647 8.095 1.00 98.06 145 MET A CA 1
ATOM 1154 C C . MET A 1 145 ? -16.578 2.043 6.927 1.00 98.06 145 MET A C 1
ATOM 1156 O O . MET A 1 145 ? -16.149 2.763 6.025 1.00 98.06 145 MET A O 1
ATOM 1160 N N . GLN A 1 146 ? -17.851 1.643 6.959 1.00 98.25 146 GLN A N 1
ATOM 1161 C CA . GLN A 1 146 ? -18.808 2.031 5.931 1.00 98.25 146 GLN A CA 1
ATOM 1162 C C . GLN A 1 146 ? -18.993 3.552 5.876 1.00 98.25 146 GLN A C 1
ATOM 1164 O O . GLN A 1 146 ? -18.997 4.126 4.788 1.00 98.25 146 GLN A O 1
ATOM 1169 N N . ALA A 1 147 ? -19.133 4.217 7.026 1.00 98.00 147 ALA A N 1
ATOM 1170 C CA . ALA A 1 147 ? -19.328 5.662 7.068 1.00 98.00 147 ALA A CA 1
ATOM 1171 C C . ALA A 1 147 ? -18.078 6.432 6.620 1.00 98.00 147 ALA A C 1
ATOM 1173 O O . ALA A 1 147 ? -18.193 7.377 5.838 1.00 98.00 147 ALA A O 1
ATOM 1174 N N . PHE A 1 148 ? -16.894 6.003 7.057 1.00 98.19 148 PHE A N 1
ATOM 1175 C CA . PHE A 1 148 ? -15.621 6.604 6.670 1.00 98.19 148 PHE A CA 1
ATOM 1176 C C . PHE A 1 148 ? -15.388 6.494 5.157 1.00 98.19 148 PHE A C 1
ATOM 1178 O O . PHE A 1 148 ? -15.147 7.494 4.472 1.00 98.19 148 PHE A O 1
ATOM 1185 N N . MET A 1 149 ? -15.558 5.292 4.596 1.00 97.81 149 MET A N 1
ATOM 1186 C CA . MET A 1 149 ? -15.385 5.061 3.160 1.00 97.81 149 MET A CA 1
ATOM 1187 C C . MET A 1 149 ? -16.445 5.792 2.328 1.00 97.81 149 MET A C 1
ATOM 1189 O O . MET A 1 149 ? -16.103 6.393 1.308 1.00 97.81 149 MET A O 1
ATOM 1193 N N . ALA A 1 150 ? -17.701 5.840 2.792 1.00 97.50 150 ALA A N 1
ATOM 1194 C CA . ALA A 1 150 ? -18.785 6.575 2.134 1.00 97.50 150 ALA A CA 1
ATOM 1195 C C . ALA A 1 150 ? -18.542 8.085 2.014 1.00 97.50 150 ALA A C 1
ATOM 1197 O O . ALA A 1 150 ? -19.080 8.719 1.107 1.00 97.50 150 ALA A O 1
ATOM 1198 N N . ASN A 1 151 ? -17.711 8.655 2.887 1.00 96.88 151 ASN A N 1
ATOM 1199 C CA . ASN A 1 151 ? -17.422 10.088 2.927 1.00 96.88 151 ASN A CA 1
ATOM 1200 C C . ASN A 1 151 ? -16.032 10.436 2.371 1.00 96.88 151 ASN A C 1
ATOM 1202 O O . ASN A 1 151 ? -15.464 11.477 2.692 1.00 96.88 151 ASN A O 1
ATOM 1206 N N . GLY A 1 152 ? -15.500 9.586 1.487 1.00 95.62 152 GLY A N 1
ATOM 1207 C CA . GLY A 1 152 ? -14.261 9.853 0.755 1.00 95.62 152 GLY A CA 1
ATOM 1208 C C . GLY A 1 152 ? -12.992 9.389 1.464 1.00 95.62 152 GLY A C 1
ATOM 1209 O O . GLY A 1 152 ? -11.904 9.717 0.994 1.00 95.62 152 GLY A O 1
ATOM 1210 N N . GLY A 1 153 ? -13.106 8.603 2.539 1.00 96.56 153 GLY A N 1
ATOM 1211 C CA . GLY A 1 153 ? -11.964 8.065 3.279 1.00 96.56 153 GLY A CA 1
ATOM 1212 C C . GLY A 1 153 ? -10.947 7.324 2.403 1.00 96.56 153 GLY A C 1
ATOM 1213 O O . GLY A 1 153 ? -9.750 7.567 2.525 1.00 96.56 153 GLY A O 1
ATOM 1214 N N . MET A 1 154 ? -11.416 6.512 1.445 1.00 96.12 154 MET A N 1
ATOM 1215 C CA . MET A 1 154 ? -10.556 5.796 0.488 1.00 96.12 154 MET A CA 1
ATOM 1216 C C . MET A 1 154 ? -9.694 6.748 -0.357 1.00 96.12 154 MET A C 1
ATOM 1218 O O . MET A 1 154 ? -8.502 6.526 -0.532 1.00 96.12 154 MET A O 1
ATOM 1222 N N . ASP A 1 155 ? -10.290 7.830 -0.863 1.00 95.38 155 ASP A N 1
ATOM 1223 C CA . ASP A 1 155 ? -9.592 8.840 -1.671 1.00 95.38 155 ASP A CA 1
ATOM 1224 C C . ASP A 1 155 ? -8.513 9.559 -0.850 1.00 95.38 155 ASP A C 1
ATOM 1226 O O . ASP A 1 155 ? -7.420 9.817 -1.348 1.00 95.38 155 ASP A O 1
ATOM 1230 N N . GLN A 1 156 ? -8.800 9.833 0.429 1.00 97.06 156 GLN A N 1
ATOM 1231 C CA . GLN A 1 156 ? -7.836 10.460 1.333 1.00 97.06 156 GLN A CA 1
ATOM 1232 C C . GLN A 1 156 ? -6.681 9.521 1.690 1.00 97.06 156 GLN A C 1
ATOM 1234 O O . GLN A 1 156 ? -5.531 9.954 1.658 1.00 97.06 156 GLN A O 1
ATOM 1239 N N . ALA A 1 157 ? -6.968 8.248 1.976 1.00 97.19 157 ALA A N 1
ATOM 1240 C CA . ALA A 1 157 ? -5.947 7.241 2.255 1.00 97.19 157 ALA A CA 1
ATOM 1241 C C . ALA A 1 157 ? -5.027 7.020 1.041 1.00 97.19 157 ALA A C 1
ATOM 1243 O O . ALA A 1 157 ? -3.807 7.021 1.185 1.00 97.19 157 ALA A O 1
ATOM 1244 N N . ALA A 1 158 ? -5.596 6.928 -0.167 1.00 96.81 158 ALA A N 1
ATOM 1245 C CA . ALA A 1 158 ? -4.845 6.699 -1.403 1.00 96.81 158 ALA A CA 1
ATOM 1246 C C . ALA A 1 158 ? -3.872 7.835 -1.770 1.00 96.81 158 ALA A C 1
ATOM 1248 O O . ALA A 1 158 ? -2.876 7.581 -2.441 1.00 96.81 158 ALA A O 1
ATOM 1249 N N . ARG A 1 159 ? -4.130 9.077 -1.329 1.00 96.50 159 ARG A N 1
ATOM 1250 C CA . ARG A 1 159 ? -3.255 10.244 -1.575 1.00 96.50 159 ARG A CA 1
ATOM 1251 C C . ARG A 1 159 ? -2.400 10.659 -0.373 1.00 96.50 159 ARG A C 1
ATOM 1253 O O . ARG A 1 159 ? -1.675 11.651 -0.454 1.00 96.50 159 ARG A O 1
ATOM 1260 N N . ALA A 1 160 ? -2.502 9.945 0.751 1.00 97.81 160 ALA A N 1
ATOM 1261 C CA . ALA A 1 160 ? -1.905 10.358 2.020 1.00 97.81 160 ALA A CA 1
ATOM 1262 C C . ALA A 1 160 ? -0.382 10.520 1.928 1.00 97.81 160 ALA A C 1
ATOM 1264 O O . ALA A 1 160 ? 0.162 11.487 2.460 1.00 97.81 160 ALA A O 1
ATOM 1265 N N . ALA A 1 161 ? 0.303 9.629 1.206 1.00 98.12 161 ALA A N 1
ATOM 1266 C CA . ALA A 1 161 ? 1.760 9.656 1.124 1.00 98.12 161 ALA A CA 1
ATOM 1267 C C . ALA A 1 161 ? 2.280 10.943 0.472 1.00 98.12 161 ALA A C 1
ATOM 1269 O O . ALA A 1 161 ? 3.234 11.527 0.975 1.00 98.12 161 ALA A O 1
ATOM 1270 N N . ARG A 1 162 ? 1.632 11.445 -0.590 1.00 97.56 162 ARG A N 1
ATOM 1271 C CA . ARG A 1 162 ? 2.014 12.718 -1.227 1.00 97.56 162 ARG A CA 1
ATOM 1272 C C . ARG A 1 162 ? 1.856 13.904 -0.298 1.00 97.56 162 ARG A C 1
ATOM 1274 O O . ARG A 1 162 ? 2.698 14.800 -0.300 1.00 97.56 162 ARG A O 1
ATOM 1281 N N . ILE A 1 163 ? 0.785 13.914 0.487 1.00 97.75 163 ILE A N 1
ATOM 1282 C CA . ILE A 1 163 ? 0.544 14.984 1.450 1.00 97.75 163 ILE A CA 1
ATOM 1283 C C . ILE A 1 163 ? 1.590 14.947 2.567 1.00 97.75 163 ILE A C 1
ATOM 1285 O O . ILE A 1 163 ? 2.177 15.983 2.878 1.00 97.75 163 ILE A O 1
ATOM 1289 N N . LEU A 1 164 ? 1.869 13.761 3.112 1.00 98.25 164 LEU A N 1
ATOM 1290 C CA . LEU A 1 164 ? 2.876 13.564 4.154 1.00 98.25 164 LEU A CA 1
ATOM 1291 C C . LEU A 1 164 ? 4.288 13.889 3.652 1.00 98.25 164 LEU A C 1
ATOM 1293 O O . LEU A 1 164 ? 5.002 14.637 4.310 1.00 98.25 164 LEU A O 1
ATOM 1297 N N . HIS A 1 165 ? 4.662 13.449 2.448 1.00 97.94 165 HIS A N 1
ATOM 1298 C CA . HIS A 1 165 ? 5.925 13.835 1.803 1.00 97.94 165 HIS A CA 1
ATOM 1299 C C . HIS A 1 165 ? 6.035 15.349 1.618 1.00 97.94 165 HIS A C 1
ATOM 1301 O O . HIS A 1 165 ? 7.083 15.928 1.885 1.00 97.94 165 HIS A O 1
ATOM 1307 N N . GLY A 1 166 ? 4.952 16.024 1.224 1.00 96.94 166 GLY A N 1
ATOM 1308 C CA . GLY A 1 166 ? 4.935 17.483 1.108 1.00 96.94 166 GLY A CA 1
ATOM 1309 C C . GLY A 1 166 ? 5.180 18.219 2.434 1.00 96.94 166 GLY A C 1
ATOM 1310 O O . GLY A 1 166 ? 5.673 19.348 2.412 1.00 96.94 166 GLY A O 1
ATOM 1311 N N . GLN A 1 167 ? 4.844 17.599 3.570 1.00 96.50 167 GLN A N 1
ATOM 1312 C CA . GLN A 1 167 ? 5.126 18.116 4.914 1.00 96.50 167 GLN A CA 1
ATOM 1313 C C . GLN A 1 167 ? 6.536 17.750 5.393 1.00 96.50 167 GLN A C 1
ATOM 1315 O O . GLN A 1 167 ? 7.202 18.580 6.009 1.00 96.50 167 GLN A O 1
ATOM 1320 N N . ASP A 1 168 ? 6.977 16.526 5.108 1.00 96.69 168 ASP A N 1
ATOM 1321 C CA . ASP A 1 168 ? 8.251 15.984 5.574 1.00 96.69 168 ASP A CA 1
ATOM 1322 C C . ASP A 1 168 ? 9.435 16.519 4.766 1.00 96.69 168 ASP A C 1
ATOM 1324 O O . ASP A 1 168 ? 10.488 16.781 5.337 1.00 96.69 168 ASP A O 1
ATOM 1328 N N . GLY A 1 169 ? 9.265 16.696 3.454 1.00 95.38 169 GLY A N 1
ATOM 1329 C CA . GLY A 1 169 ? 10.338 16.989 2.511 1.00 95.38 169 GLY A CA 1
ATOM 1330 C C . GLY A 1 169 ? 11.301 15.816 2.304 1.00 95.38 169 GLY A C 1
ATOM 1331 O O . GLY A 1 169 ? 11.232 14.786 2.970 1.00 95.38 169 GLY A O 1
ATOM 1332 N N . THR A 1 170 ? 12.235 15.993 1.370 1.00 95.44 170 THR A N 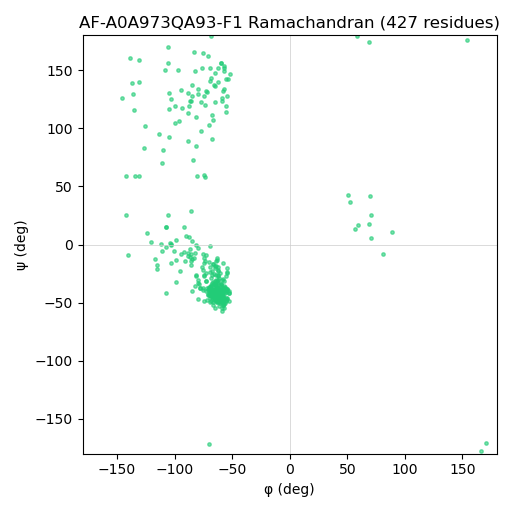1
ATOM 1333 C CA . THR A 1 170 ? 13.246 14.977 1.049 1.00 95.44 170 THR A CA 1
ATOM 1334 C C . THR A 1 170 ? 14.586 15.353 1.650 1.00 95.44 170 THR A C 1
ATOM 1336 O O . THR A 1 170 ? 15.110 16.434 1.375 1.00 95.44 170 THR A O 1
ATOM 1339 N N . HIS A 1 171 ? 15.151 14.444 2.439 1.00 92.62 171 HIS A N 1
ATOM 1340 C CA . HIS A 1 171 ? 16.386 14.652 3.185 1.00 92.62 171 HIS A CA 1
ATOM 1341 C C . HIS A 1 171 ? 17.286 13.426 3.028 1.00 92.62 171 HIS A C 1
ATOM 1343 O O . HIS A 1 171 ? 16.913 12.334 3.443 1.00 92.62 171 HIS A O 1
ATOM 1349 N N . ASP A 1 172 ? 18.452 13.592 2.397 1.00 88.12 172 ASP A N 1
ATOM 1350 C CA . ASP A 1 172 ? 19.431 12.514 2.179 1.00 88.12 172 ASP A CA 1
ATOM 1351 C C . ASP A 1 172 ? 18.830 11.237 1.552 1.00 88.12 172 ASP A C 1
ATOM 1353 O O . ASP A 1 172 ? 19.120 10.121 1.973 1.00 88.12 172 ASP A O 1
ATOM 1357 N N . GLY A 1 173 ? 17.962 11.399 0.547 1.00 87.50 173 GLY A N 1
ATOM 1358 C CA . GLY A 1 173 ? 17.285 10.284 -0.132 1.00 87.50 173 GLY A CA 1
ATOM 1359 C C . GLY A 1 173 ? 16.062 9.724 0.606 1.00 87.50 173 GLY A C 1
ATOM 1360 O O . GLY A 1 173 ? 15.309 8.946 0.028 1.00 87.50 173 GLY A O 1
ATOM 1361 N N . VAL A 1 174 ? 15.814 10.150 1.846 1.00 93.69 174 VAL A N 1
ATOM 1362 C CA . VAL A 1 174 ? 14.626 9.780 2.624 1.00 93.69 174 VAL A CA 1
ATOM 1363 C C . VAL A 1 174 ? 13.482 10.734 2.290 1.00 93.69 174 VAL A C 1
ATOM 1365 O O . VAL A 1 174 ? 13.626 11.949 2.435 1.00 93.69 174 VAL A O 1
ATOM 1368 N N . VAL A 1 175 ? 12.350 10.185 1.842 1.00 96.19 175 VAL A N 1
ATOM 1369 C CA . VAL A 1 175 ? 11.168 10.954 1.397 1.00 96.19 175 VAL A CA 1
ATOM 1370 C C . VAL A 1 175 ? 10.034 10.984 2.427 1.00 96.19 175 VAL A C 1
ATOM 1372 O O . VAL A 1 175 ? 9.126 11.798 2.322 1.00 96.19 175 VAL A O 1
ATOM 1375 N N . LEU A 1 176 ? 10.052 10.107 3.427 1.00 97.06 176 LEU A N 1
ATOM 1376 C CA . LEU A 1 176 ? 9.050 10.064 4.491 1.00 97.06 176 LEU A CA 1
ATOM 1377 C C . LEU A 1 176 ? 9.758 9.851 5.822 1.00 97.06 176 LEU A C 1
ATOM 1379 O O . LEU A 1 176 ? 10.711 9.076 5.910 1.00 97.06 176 LEU A O 1
ATOM 1383 N N . ASN A 1 177 ? 9.315 10.548 6.865 1.00 96.69 177 ASN A N 1
ATOM 1384 C CA . ASN A 1 177 ? 9.802 10.289 8.214 1.00 96.69 177 ASN A CA 1
ATOM 1385 C C . ASN A 1 177 ? 9.049 9.107 8.854 1.00 96.69 177 ASN A C 1
ATOM 1387 O O . ASN A 1 177 ? 7.981 8.701 8.401 1.00 96.69 177 ASN A O 1
ATOM 1391 N N . LYS A 1 178 ? 9.584 8.575 9.959 1.00 96.44 178 LYS A N 1
ATOM 1392 C CA . LYS A 1 178 ? 9.027 7.387 10.628 1.00 96.44 178 LYS A CA 1
ATOM 1393 C C . LYS A 1 178 ? 7.599 7.557 11.148 1.00 96.44 178 LYS A C 1
ATOM 1395 O O . LYS A 1 178 ? 6.870 6.576 11.231 1.00 96.44 178 LYS A O 1
ATOM 1400 N N . GLU A 1 179 ? 7.202 8.775 11.497 1.00 96.12 179 GLU A N 1
ATOM 1401 C CA . GLU A 1 179 ? 5.831 9.060 11.924 1.00 96.12 179 GLU A CA 1
ATOM 1402 C C . GLU A 1 179 ? 4.864 8.961 10.735 1.00 96.12 179 GLU A C 1
ATOM 1404 O O . GLU A 1 179 ? 3.821 8.319 10.834 1.00 96.12 179 GLU A O 1
ATOM 1409 N N . SER A 1 180 ? 5.247 9.514 9.584 1.00 98.31 180 SER A N 1
ATOM 1410 C CA . SER A 1 180 ? 4.483 9.419 8.341 1.00 98.31 180 SER A CA 1
ATOM 1411 C C . SER A 1 180 ? 4.400 7.982 7.820 1.00 98.31 180 SER A C 1
ATOM 1413 O O . SER A 1 180 ? 3.329 7.553 7.399 1.00 98.31 180 SER A O 1
ATOM 1415 N N . GLU A 1 181 ? 5.491 7.211 7.897 1.00 98.19 181 GLU A N 1
ATOM 1416 C CA . GLU A 1 181 ? 5.481 5.772 7.587 1.00 98.19 181 GLU A CA 1
ATOM 1417 C C . GLU A 1 181 ? 4.469 5.016 8.468 1.00 98.19 181 GLU A C 1
ATOM 1419 O O . GLU A 1 181 ? 3.674 4.221 7.966 1.00 98.19 181 GLU A O 1
ATOM 1424 N N . ALA A 1 182 ? 4.443 5.297 9.777 1.00 97.12 182 ALA A N 1
ATOM 1425 C CA . ALA A 1 182 ? 3.506 4.667 10.706 1.00 97.12 182 ALA A CA 1
ATOM 1426 C C . ALA A 1 182 ? 2.042 5.029 10.401 1.00 97.12 182 ALA A C 1
ATOM 1428 O O . ALA A 1 182 ? 1.172 4.157 10.436 1.00 97.12 182 ALA A O 1
ATOM 1429 N N . ALA A 1 183 ? 1.763 6.283 10.041 1.00 98.06 183 ALA A N 1
ATOM 1430 C CA . ALA A 1 183 ? 0.424 6.690 9.622 1.00 98.06 183 ALA A CA 1
ATOM 1431 C C . ALA A 1 183 ? -0.009 6.009 8.315 1.00 98.06 183 ALA A C 1
ATOM 1433 O O . ALA A 1 183 ? -1.154 5.577 8.193 1.00 98.06 183 ALA A O 1
ATOM 1434 N N . LEU A 1 184 ? 0.900 5.848 7.347 1.00 98.50 184 LEU A N 1
ATOM 1435 C CA . LEU A 1 184 ? 0.614 5.100 6.119 1.00 98.50 184 LEU A CA 1
ATOM 1436 C C . LEU A 1 184 ? 0.335 3.624 6.394 1.00 98.50 184 LEU A C 1
ATOM 1438 O O . LEU A 1 184 ? -0.578 3.068 5.786 1.00 98.50 184 LEU A O 1
ATOM 1442 N N . ALA A 1 185 ? 1.038 3.010 7.347 1.00 98.12 185 ALA A N 1
ATOM 1443 C CA . ALA A 1 185 ? 0.747 1.646 7.777 1.00 98.12 185 ALA A CA 1
ATOM 1444 C C . ALA A 1 185 ? -0.680 1.503 8.327 1.00 98.12 185 ALA A C 1
ATOM 1446 O O . ALA A 1 185 ? -1.402 0.561 7.989 1.00 98.12 185 ALA A O 1
ATOM 1447 N N . GLN A 1 186 ? -1.117 2.473 9.130 1.00 97.94 186 GLN A N 1
ATOM 1448 C CA . GLN A 1 186 ? -2.461 2.508 9.705 1.00 97.94 186 GLN A CA 1
ATOM 1449 C C . GLN A 1 186 ? -3.541 2.762 8.647 1.00 97.94 186 GLN A C 1
ATOM 1451 O O . GLN A 1 186 ? -4.561 2.068 8.629 1.00 97.94 186 GLN A O 1
ATOM 1456 N N . PHE A 1 187 ? -3.296 3.678 7.702 1.00 98.50 187 PHE A N 1
ATOM 1457 C CA . PHE A 1 187 ? -4.167 3.844 6.537 1.00 98.50 187 PHE A CA 1
ATOM 1458 C C . PHE A 1 187 ? -4.256 2.557 5.712 1.00 98.50 187 PHE A C 1
ATOM 1460 O O . PHE A 1 187 ? -5.359 2.143 5.352 1.00 98.50 187 PHE A O 1
ATOM 1467 N N . GLY A 1 188 ? -3.126 1.893 5.457 1.00 97.88 188 GLY A N 1
ATOM 1468 C CA . GLY A 1 188 ? -3.072 0.625 4.732 1.00 97.88 188 GLY A CA 1
ATOM 1469 C C . GLY A 1 188 ? -3.894 -0.463 5.420 1.00 97.88 188 GLY A C 1
ATOM 1470 O O . GLY A 1 188 ? -4.685 -1.141 4.766 1.00 97.88 188 GLY A O 1
ATOM 1471 N N . GLN A 1 189 ? -3.792 -0.580 6.748 1.00 97.50 189 GLN A N 1
ATOM 1472 C CA . GLN A 1 189 ? -4.596 -1.518 7.536 1.00 97.50 189 GLN A CA 1
ATOM 1473 C C . GLN A 1 189 ? -6.097 -1.221 7.438 1.00 97.50 189 GLN A C 1
ATOM 1475 O O . GLN A 1 189 ? -6.897 -2.139 7.264 1.00 97.50 189 GLN A O 1
ATOM 1480 N N . GLY A 1 190 ? -6.487 0.052 7.504 1.00 97.31 190 GLY A N 1
ATOM 1481 C CA . GLY A 1 190 ? -7.878 0.463 7.340 1.00 97.31 190 GLY A CA 1
ATOM 1482 C C . GLY A 1 190 ? -8.457 0.139 5.965 1.00 97.31 190 GLY A C 1
ATOM 1483 O O . GLY A 1 190 ? -9.569 -0.377 5.853 1.00 97.31 190 GLY A O 1
ATOM 1484 N N . VAL A 1 191 ? -7.689 0.408 4.907 1.00 97.62 191 VAL A N 1
ATOM 1485 C CA . VAL A 1 191 ? -8.081 0.109 3.523 1.00 97.62 191 VAL A CA 1
ATOM 1486 C C . VAL A 1 191 ? -8.179 -1.404 3.298 1.00 97.62 191 VAL A C 1
ATOM 1488 O O . VAL A 1 191 ? -9.171 -1.874 2.737 1.00 97.62 191 VAL A O 1
ATOM 1491 N N . GLN A 1 192 ? -7.213 -2.186 3.785 1.00 97.62 192 GLN A N 1
ATOM 1492 C CA . GLN A 1 192 ? -7.254 -3.651 3.727 1.00 97.62 192 GLN A CA 1
ATOM 1493 C C . GLN A 1 192 ? -8.486 -4.209 4.458 1.00 97.62 192 GLN A C 1
ATOM 1495 O O . GLN A 1 192 ? -9.198 -5.065 3.924 1.00 97.62 192 GLN A O 1
ATOM 1500 N N . ALA A 1 193 ? -8.792 -3.692 5.649 1.00 97.94 193 ALA A N 1
ATOM 1501 C CA . ALA A 1 193 ? -9.949 -4.127 6.420 1.00 97.94 193 ALA A CA 1
ATOM 1502 C C . ALA A 1 193 ? -11.268 -3.801 5.703 1.00 97.94 193 ALA A C 1
ATOM 1504 O O . ALA A 1 193 ? -12.133 -4.669 5.569 1.00 97.94 193 ALA A O 1
ATOM 1505 N N . ALA A 1 194 ? -11.414 -2.580 5.181 1.00 97.81 194 ALA A N 1
ATOM 1506 C CA . ALA A 1 194 ? -12.617 -2.165 4.465 1.00 97.81 194 ALA A CA 1
ATOM 1507 C C . ALA A 1 194 ? -12.842 -2.973 3.178 1.00 97.81 194 ALA A C 1
ATOM 1509 O O . ALA A 1 194 ? -13.957 -3.426 2.919 1.00 97.81 194 ALA A O 1
ATOM 1510 N N . THR A 1 195 ? -11.791 -3.201 2.388 1.00 97.38 195 THR A N 1
ATOM 1511 C CA . THR A 1 195 ? -11.886 -4.009 1.160 1.00 97.38 195 THR A CA 1
ATOM 1512 C C . THR A 1 195 ? -12.252 -5.461 1.462 1.00 97.38 195 THR A C 1
ATOM 1514 O O . THR A 1 195 ? -13.151 -6.010 0.826 1.00 97.38 195 THR A O 1
ATOM 1517 N N . THR A 1 196 ? -11.675 -6.040 2.517 1.00 96.81 196 THR A N 1
ATOM 1518 C CA . THR A 1 196 ? -12.044 -7.374 3.013 1.00 96.81 196 THR A CA 1
ATOM 1519 C C . THR A 1 196 ? -13.503 -7.429 3.477 1.00 96.81 196 THR A C 1
ATOM 1521 O O . THR A 1 196 ? -14.244 -8.344 3.114 1.00 96.81 196 THR A O 1
ATOM 1524 N N . MET A 1 197 ? -13.961 -6.443 4.254 1.00 97.62 197 MET A N 1
ATOM 1525 C CA . MET A 1 197 ? -15.359 -6.367 4.690 1.00 97.62 197 MET A CA 1
ATOM 1526 C C . MET A 1 197 ? -16.323 -6.225 3.511 1.00 97.62 197 MET A C 1
ATOM 1528 O O . MET A 1 197 ? -17.408 -6.807 3.546 1.00 97.62 197 MET A O 1
ATOM 1532 N N . ASN A 1 198 ? -15.941 -5.478 2.476 1.00 97.25 198 ASN A N 1
ATOM 1533 C CA . ASN A 1 198 ? -16.728 -5.335 1.256 1.00 97.25 198 ASN A CA 1
ATOM 1534 C C . ASN A 1 198 ? -16.839 -6.668 0.503 1.00 97.25 198 ASN A C 1
ATOM 1536 O O . ASN A 1 198 ? -17.947 -7.077 0.167 1.00 97.25 198 ASN A O 1
ATOM 1540 N N . ALA A 1 199 ? -15.726 -7.387 0.320 1.00 95.25 199 ALA A N 1
ATOM 1541 C CA . ALA A 1 199 ? -15.720 -8.717 -0.298 1.00 95.25 199 ALA A CA 1
ATOM 1542 C C . ALA A 1 199 ? -16.585 -9.729 0.482 1.00 95.25 199 ALA A C 1
ATOM 1544 O O . ALA A 1 199 ? -17.260 -10.574 -0.103 1.00 95.25 199 ALA A O 1
ATOM 1545 N N . GLN A 1 200 ? -16.634 -9.599 1.811 1.00 95.81 200 GLN A N 1
ATOM 1546 C CA . GLN A 1 200 ? -17.488 -10.402 2.696 1.00 95.81 200 GLN A CA 1
ATOM 1547 C C . GLN A 1 200 ? -18.956 -9.934 2.749 1.00 95.81 200 GLN A C 1
ATOM 1549 O O . GLN A 1 200 ? -19.763 -10.545 3.452 1.00 95.81 200 GLN A O 1
ATOM 1554 N N . GLY A 1 201 ? -19.318 -8.838 2.073 1.00 96.75 201 GLY A N 1
ATOM 1555 C CA . GLY A 1 201 ? -20.662 -8.252 2.115 1.00 96.75 201 GLY A CA 1
ATOM 1556 C C . GLY A 1 201 ? -21.045 -7.616 3.459 1.00 96.75 201 GLY A C 1
ATOM 1557 O O . GLY A 1 201 ? -22.229 -7.420 3.728 1.00 96.75 201 GLY A O 1
ATOM 1558 N N . ARG A 1 202 ? -20.066 -7.310 4.324 1.00 97.75 202 ARG A N 1
ATOM 1559 C CA . ARG A 1 202 ? -20.274 -6.685 5.646 1.00 97.75 202 ARG A CA 1
ATOM 1560 C C . ARG A 1 202 ? -20.446 -5.171 5.577 1.00 97.75 202 ARG A C 1
ATOM 1562 O O . ARG A 1 202 ? -21.093 -4.608 6.455 1.00 97.75 202 ARG A O 1
ATOM 1569 N N . ILE A 1 203 ? -19.869 -4.530 4.564 1.00 97.81 203 ILE A N 1
ATOM 1570 C CA . ILE A 1 203 ? -20.077 -3.112 4.253 1.00 97.81 203 ILE A CA 1
ATOM 1571 C C . ILE A 1 203 ? -20.393 -2.957 2.770 1.00 97.81 203 ILE A C 1
ATOM 1573 O O . ILE A 1 203 ? -20.054 -3.820 1.965 1.00 97.81 203 ILE A O 1
ATOM 1577 N N . THR A 1 204 ? -21.022 -1.843 2.407 1.00 97.19 204 THR A N 1
ATOM 1578 C CA . THR A 1 204 ? -21.159 -1.430 1.004 1.00 97.19 204 THR A CA 1
ATOM 1579 C C . THR A 1 204 ? -20.206 -0.278 0.719 1.00 97.19 204 THR A C 1
ATOM 1581 O O . THR A 1 204 ? -20.355 0.802 1.292 1.00 97.19 204 THR A O 1
ATOM 1584 N N . MET A 1 205 ? -19.239 -0.496 -0.171 1.00 95.50 205 MET A N 1
ATOM 1585 C CA . MET A 1 205 ? -18.343 0.565 -0.627 1.00 95.50 205 MET A CA 1
ATOM 1586 C C . MET A 1 205 ? -19.035 1.498 -1.636 1.00 95.50 205 MET A C 1
ATOM 1588 O O . MET A 1 205 ? -19.941 1.067 -2.357 1.00 95.50 205 MET A O 1
ATOM 1592 N N . PRO A 1 206 ? -18.622 2.776 -1.728 1.00 95.25 206 PRO A N 1
ATOM 1593 C CA . PRO A 1 206 ? -19.110 3.682 -2.764 1.00 95.25 206 PRO A CA 1
ATOM 1594 C C . PRO A 1 206 ? -18.864 3.139 -4.171 1.00 95.25 206 PRO A C 1
ATOM 1596 O O . PRO A 1 206 ? -17.870 2.448 -4.385 1.00 95.25 206 PRO A O 1
ATOM 1599 N N . PRO A 1 207 ? -19.691 3.501 -5.164 1.00 93.38 207 PRO A N 1
ATOM 1600 C CA . PRO A 1 207 ? -19.370 3.223 -6.558 1.00 93.38 207 PRO A CA 1
ATOM 1601 C C . PRO A 1 207 ? -17.971 3.736 -6.914 1.00 93.38 207 PRO A C 1
ATOM 1603 O O . PRO A 1 207 ? -17.540 4.770 -6.402 1.00 93.38 207 PRO A O 1
ATOM 1606 N N . ASP A 1 208 ? -17.279 3.027 -7.807 1.00 92.19 208 ASP A N 1
ATOM 1607 C CA . ASP A 1 208 ? -15.952 3.406 -8.306 1.00 92.19 208 ASP A CA 1
ATOM 1608 C C . ASP A 1 208 ? -14.851 3.528 -7.232 1.00 92.19 208 ASP A C 1
ATOM 1610 O O . ASP A 1 208 ? -13.800 4.113 -7.498 1.00 92.19 208 ASP A O 1
ATOM 1614 N N . TRP A 1 209 ? -15.043 2.976 -6.027 1.00 94.62 209 TRP A N 1
ATOM 1615 C CA . TRP A 1 209 ? -14.030 3.036 -4.967 1.00 94.62 209 TRP A CA 1
ATOM 1616 C C . TRP A 1 209 ? -12.680 2.444 -5.410 1.00 94.62 209 TRP A C 1
ATOM 1618 O O . TRP A 1 209 ? -11.639 3.006 -5.082 1.00 94.62 209 TRP A O 1
ATOM 1628 N N . GLU A 1 210 ? -12.687 1.380 -6.219 1.00 95.38 210 GLU A N 1
ATOM 1629 C CA . GLU A 1 210 ? -11.481 0.736 -6.766 1.00 95.38 210 GLU A CA 1
ATOM 1630 C C . GLU A 1 210 ? -10.652 1.704 -7.609 1.00 95.38 210 GLU A C 1
ATOM 1632 O O . GLU A 1 210 ? -9.422 1.674 -7.563 1.00 95.38 210 GLU A O 1
ATOM 1637 N N . LYS A 1 211 ? -11.304 2.634 -8.324 1.00 96.19 211 LYS A N 1
ATOM 1638 C CA . LYS A 1 211 ? -10.611 3.655 -9.124 1.00 96.19 211 LYS A CA 1
ATOM 1639 C C . LYS A 1 211 ? -9.759 4.577 -8.266 1.00 96.19 211 LYS A C 1
ATOM 1641 O O . LYS A 1 211 ? -8.824 5.169 -8.780 1.00 96.19 211 LYS A O 1
ATOM 1646 N N . LYS A 1 212 ? -10.027 4.695 -6.963 1.00 96.25 212 LYS A N 1
ATOM 1647 C CA . LYS A 1 212 ? -9.169 5.473 -6.059 1.00 96.25 212 LYS A CA 1
ATOM 1648 C C . LYS A 1 212 ? -7.796 4.840 -5.866 1.00 96.25 212 LYS A C 1
ATOM 1650 O O . LYS A 1 212 ? -6.843 5.567 -5.620 1.00 96.25 212 LYS A O 1
ATOM 1655 N N . LEU A 1 213 ? -7.703 3.521 -6.024 1.00 97.50 213 LEU A N 1
ATOM 1656 C CA . LEU A 1 213 ? -6.458 2.766 -5.926 1.00 97.50 213 LEU A CA 1
ATOM 1657 C C . LEU A 1 213 ? -5.854 2.464 -7.307 1.00 97.50 213 LEU A C 1
ATOM 1659 O O . LEU A 1 213 ? -4.640 2.428 -7.442 1.00 97.50 213 LEU A O 1
ATOM 1663 N N . THR A 1 214 ? -6.675 2.278 -8.344 1.00 97.81 214 THR A N 1
ATOM 1664 C CA . THR A 1 214 ? -6.198 1.918 -9.695 1.00 97.81 214 THR A CA 1
ATOM 1665 C C . THR A 1 214 ? -6.024 3.114 -10.634 1.00 97.81 214 THR A C 1
ATOM 1667 O O . THR A 1 214 ? -5.288 3.040 -11.612 1.00 97.81 214 THR A O 1
ATOM 1670 N N . GLN A 1 215 ? -6.716 4.224 -10.378 1.00 96.44 215 GLN A N 1
ATOM 1671 C CA . GLN A 1 215 ? -6.695 5.443 -11.195 1.00 96.44 215 GLN A CA 1
ATOM 1672 C C . GLN A 1 215 ? -6.753 6.690 -10.291 1.00 96.44 215 GLN A C 1
ATOM 1674 O O . GLN A 1 215 ? -7.698 7.485 -10.387 1.00 96.44 215 GLN A O 1
ATOM 1679 N N . PRO A 1 216 ? -5.782 6.858 -9.370 1.00 95.00 216 PRO A N 1
ATOM 1680 C CA . PRO A 1 216 ? -5.767 7.981 -8.444 1.00 95.00 216 PRO A CA 1
ATOM 1681 C C . PRO A 1 216 ? -5.711 9.318 -9.193 1.00 95.00 216 PRO A C 1
ATOM 1683 O O . PRO A 1 216 ? -5.246 9.409 -10.335 1.00 95.00 216 PRO A O 1
ATOM 1686 N N . ALA A 1 217 ? -6.185 10.376 -8.531 1.00 89.31 217 ALA A N 1
ATOM 1687 C CA . ALA A 1 217 ? -6.128 11.730 -9.071 1.00 89.31 217 ALA A CA 1
ATOM 1688 C C . ALA A 1 217 ? -4.691 12.098 -9.481 1.00 89.31 217 ALA A C 1
ATOM 1690 O O . ALA A 1 217 ? -3.726 11.684 -8.838 1.00 89.31 217 ALA A O 1
ATOM 1691 N N . ASP A 1 218 ? -4.564 12.835 -10.586 1.00 88.31 218 ASP A N 1
ATOM 1692 C CA . ASP A 1 218 ? -3.286 13.243 -11.186 1.00 88.31 218 ASP A CA 1
ATOM 1693 C C . ASP A 1 218 ? -2.326 12.083 -11.537 1.00 88.31 218 ASP A C 1
ATOM 1695 O O . ASP A 1 218 ? -1.161 12.316 -11.856 1.00 88.31 218 ASP A O 1
ATOM 1699 N N . GLY A 1 219 ? -2.809 10.832 -11.527 1.00 91.00 219 GLY A N 1
ATOM 1700 C CA . GLY A 1 219 ? -1.998 9.646 -11.802 1.00 91.00 219 GLY A CA 1
ATOM 1701 C C . GLY A 1 219 ? -0.992 9.314 -10.697 1.00 91.00 219 GLY A C 1
ATOM 1702 O O . GLY A 1 219 ? 0.033 8.693 -10.985 1.00 91.00 219 GLY A O 1
ATOM 1703 N N . ASP A 1 220 ? -1.257 9.722 -9.449 1.00 95.69 220 ASP A N 1
ATOM 1704 C CA . ASP A 1 220 ? -0.358 9.544 -8.298 1.00 95.69 220 ASP A CA 1
ATOM 1705 C C . ASP A 1 220 ? -0.301 8.097 -7.771 1.00 95.69 220 ASP A C 1
ATOM 1707 O O . ASP A 1 220 ? -0.595 7.801 -6.611 1.00 95.69 220 ASP A O 1
ATOM 1711 N N . MET A 1 221 ? 0.112 7.170 -8.635 1.00 97.19 221 MET A N 1
ATOM 1712 C CA . MET A 1 221 ? 0.337 5.769 -8.272 1.00 97.19 221 MET A CA 1
ATOM 1713 C C . MET A 1 221 ? 1.471 5.602 -7.258 1.00 97.19 221 MET A C 1
ATOM 1715 O O . MET A 1 221 ? 1.518 4.586 -6.573 1.00 97.19 221 MET A O 1
ATOM 1719 N N . TRP A 1 222 ? 2.353 6.596 -7.102 1.00 97.62 222 TRP A N 1
ATOM 1720 C CA . TRP A 1 222 ? 3.358 6.566 -6.042 1.00 97.62 222 TRP A CA 1
ATOM 1721 C C . TRP A 1 222 ? 2.713 6.547 -4.652 1.00 97.62 222 TRP A C 1
ATOM 1723 O O . TRP A 1 222 ? 3.086 5.707 -3.835 1.00 97.62 222 TRP A O 1
ATOM 1733 N N . SER A 1 223 ? 1.700 7.387 -4.401 1.00 98.19 223 SER A N 1
ATOM 1734 C CA . SER A 1 223 ? 1.013 7.369 -3.104 1.00 98.19 223 SER A CA 1
ATOM 1735 C C . SER A 1 223 ? 0.302 6.053 -2.825 1.00 98.19 223 SER A C 1
ATOM 1737 O O . SER A 1 223 ? 0.351 5.556 -1.700 1.00 98.19 223 SER A O 1
ATOM 1739 N N . VAL A 1 224 ? -0.295 5.457 -3.860 1.00 98.38 224 VAL A N 1
ATOM 1740 C CA . VAL A 1 224 ? -0.874 4.116 -3.762 1.00 98.38 224 VAL A CA 1
ATOM 1741 C C . VAL A 1 224 ? 0.219 3.097 -3.441 1.00 98.38 224 VAL A C 1
ATOM 1743 O O . VAL A 1 224 ? 0.063 2.330 -2.503 1.00 98.38 224 VAL A O 1
ATOM 1746 N N . GLY A 1 225 ? 1.358 3.122 -4.136 1.00 98.19 225 GLY A N 1
ATOM 1747 C CA . GLY A 1 225 ? 2.494 2.248 -3.836 1.00 98.19 225 GLY A CA 1
ATOM 1748 C C . GLY A 1 225 ? 2.929 2.321 -2.372 1.00 98.19 225 GLY A C 1
ATOM 1749 O O . GLY A 1 225 ? 3.028 1.293 -1.712 1.00 98.19 225 GLY A O 1
ATOM 1750 N N . MET A 1 226 ? 3.097 3.529 -1.830 1.00 98.44 226 MET A N 1
ATOM 1751 C CA . MET A 1 226 ? 3.486 3.725 -0.426 1.00 98.44 226 MET A CA 1
ATOM 1752 C C . MET A 1 226 ? 2.432 3.221 0.569 1.00 98.44 226 MET A C 1
ATOM 1754 O O . MET A 1 226 ? 2.787 2.692 1.620 1.00 98.44 226 MET A O 1
ATOM 1758 N N . LEU A 1 227 ? 1.140 3.340 0.245 1.00 98.00 227 LEU A N 1
ATOM 1759 C CA . LEU A 1 227 ? 0.064 2.775 1.067 1.00 98.00 227 LEU A CA 1
ATOM 1760 C C . LEU A 1 227 ? 0.211 1.251 1.220 1.00 98.00 227 LEU A C 1
ATOM 1762 O O . LEU A 1 227 ? -0.006 0.715 2.305 1.00 98.00 227 LEU A O 1
ATOM 1766 N N . PHE A 1 228 ? 0.594 0.558 0.146 1.00 98.31 228 PHE A N 1
ATOM 1767 C CA . PHE A 1 228 ? 0.837 -0.886 0.156 1.00 98.31 228 PHE A CA 1
ATOM 1768 C C . PHE A 1 228 ? 2.210 -1.256 0.733 1.00 98.31 228 PHE A C 1
ATOM 1770 O O . PHE A 1 228 ? 2.336 -2.322 1.333 1.00 98.31 228 PHE A O 1
ATOM 1777 N N . GLU A 1 229 ? 3.226 -0.398 0.593 1.00 97.81 229 GLU A N 1
ATOM 1778 C CA . GLU A 1 229 ? 4.547 -0.632 1.189 1.00 97.81 229 GLU A CA 1
ATOM 1779 C C . GLU A 1 229 ? 4.458 -0.711 2.706 1.00 97.81 229 GLU A C 1
ATOM 1781 O O . GLU A 1 229 ? 4.888 -1.694 3.304 1.00 97.81 229 GLU A O 1
ATOM 1786 N N . TYR A 1 230 ? 3.852 0.304 3.319 1.00 98.06 230 TYR A N 1
ATOM 1787 C CA . TYR A 1 230 ? 3.757 0.392 4.773 1.00 98.06 230 TYR A CA 1
ATOM 1788 C C . TYR A 1 230 ? 2.552 -0.366 5.339 1.00 98.06 230 TYR A C 1
ATOM 1790 O O . TYR A 1 230 ? 2.517 -0.649 6.536 1.00 98.06 230 TYR A O 1
ATOM 1798 N N . GLY A 1 231 ? 1.564 -0.696 4.504 1.00 96.88 231 GLY A N 1
ATOM 1799 C CA . GLY A 1 231 ? 0.385 -1.464 4.892 1.00 96.88 231 GLY A CA 1
ATOM 1800 C C . GLY A 1 231 ? 0.667 -2.942 5.212 1.00 96.88 231 GLY A C 1
ATOM 1801 O O . GLY A 1 231 ? 1.817 -3.381 5.286 1.00 96.88 231 GLY A O 1
ATOM 1802 N N . PRO A 1 232 ? -0.396 -3.744 5.413 1.00 96.69 232 PRO A N 1
ATOM 1803 C CA . PRO A 1 232 ? -0.268 -5.181 5.631 1.00 96.69 232 PRO A CA 1
ATOM 1804 C C . PRO A 1 232 ? 0.475 -5.903 4.491 1.00 96.69 232 PRO A C 1
ATOM 1806 O O . PRO A 1 232 ? 0.416 -5.447 3.343 1.00 96.69 232 PRO A O 1
ATOM 1809 N N . PRO A 1 233 ? 1.119 -7.052 4.773 1.00 97.50 233 PRO A N 1
ATOM 1810 C CA . PRO A 1 233 ? 1.714 -7.897 3.738 1.00 97.50 233 PRO A CA 1
ATOM 1811 C C . PRO A 1 233 ? 0.661 -8.378 2.729 1.00 97.50 233 PRO A C 1
ATOM 1813 O O . PRO A 1 233 ? -0.533 -8.439 3.034 1.00 97.50 233 PRO A O 1
ATOM 1816 N N . GLY A 1 234 ? 1.102 -8.712 1.515 1.00 97.50 234 GLY A N 1
ATOM 1817 C CA . GLY A 1 234 ? 0.240 -9.014 0.369 1.00 97.50 234 GLY A CA 1
ATOM 1818 C C . GLY A 1 234 ? -0.736 -10.173 0.584 1.00 97.50 234 GLY A C 1
ATOM 1819 O O . GLY A 1 234 ? -1.849 -10.149 0.058 1.00 97.50 234 GLY A O 1
ATOM 1820 N N . ASP A 1 235 ? -0.365 -11.152 1.409 1.00 97.50 235 ASP A N 1
ATOM 1821 C CA . ASP A 1 235 ? -1.196 -12.307 1.771 1.00 97.50 235 ASP A CA 1
ATOM 1822 C C . ASP A 1 235 ? -2.440 -11.940 2.599 1.00 97.50 235 ASP A C 1
ATOM 1824 O O . ASP A 1 235 ? -3.378 -12.731 2.685 1.00 97.50 235 ASP A O 1
ATOM 1828 N N . GLN A 1 236 ? -2.480 -10.738 3.183 1.00 96.75 236 GLN A N 1
ATOM 1829 C CA . GLN A 1 236 ? -3.641 -10.233 3.922 1.00 96.75 236 GLN A CA 1
ATOM 1830 C C . GLN A 1 236 ? -4.625 -9.451 3.050 1.00 96.75 236 GLN A C 1
ATOM 1832 O O . GLN A 1 236 ? -5.744 -9.179 3.487 1.00 96.75 236 GLN A O 1
ATOM 1837 N N . TRP A 1 237 ? -4.238 -9.057 1.840 1.00 97.31 237 TRP A N 1
ATOM 1838 C CA . TRP A 1 237 ? -5.107 -8.291 0.954 1.00 97.31 237 TRP A CA 1
ATOM 1839 C C . TRP A 1 237 ? -6.078 -9.193 0.196 1.00 97.31 237 TRP A C 1
ATOM 1841 O O . TRP A 1 237 ? -5.760 -10.332 -0.148 1.00 97.31 237 TRP A O 1
ATOM 1851 N N . ASP A 1 238 ? -7.258 -8.653 -0.111 1.00 96.19 238 ASP A N 1
ATOM 1852 C CA . ASP A 1 238 ? -8.163 -9.288 -1.063 1.00 96.19 238 ASP A CA 1
ATOM 1853 C C . ASP A 1 238 ? -7.466 -9.455 -2.425 1.00 96.19 238 ASP A C 1
ATOM 1855 O O . ASP A 1 238 ? -6.835 -8.526 -2.943 1.00 96.19 238 ASP A O 1
ATOM 1859 N N . ALA A 1 239 ? -7.571 -10.657 -2.994 1.00 96.94 239 ALA A N 1
ATOM 1860 C CA . ALA A 1 239 ? -6.825 -11.032 -4.186 1.00 96.94 239 ALA A CA 1
ATOM 1861 C C . ALA A 1 239 ? -7.242 -10.235 -5.432 1.00 96.94 239 ALA A C 1
ATOM 1863 O O . ALA A 1 239 ? -6.386 -9.922 -6.261 1.00 96.94 239 ALA A O 1
ATOM 1864 N N . HIS A 1 240 ? -8.526 -9.878 -5.561 1.00 96.81 240 HIS A N 1
ATOM 1865 C CA . HIS A 1 240 ? -9.003 -9.063 -6.679 1.00 96.81 240 HIS A CA 1
ATOM 1866 C C . HIS A 1 240 ? -8.470 -7.640 -6.567 1.00 96.81 240 HIS A C 1
ATOM 1868 O O . HIS A 1 240 ? -7.895 -7.133 -7.525 1.00 96.81 240 HIS A O 1
ATOM 1874 N N . VAL A 1 241 ? -8.552 -7.039 -5.378 1.00 97.19 241 VAL A N 1
ATOM 1875 C CA . VAL A 1 241 ? -8.014 -5.692 -5.139 1.00 97.19 241 VAL A CA 1
ATOM 1876 C C . VAL A 1 241 ? -6.527 -5.633 -5.448 1.00 97.19 241 VAL A C 1
ATOM 1878 O O . VAL A 1 241 ? -6.078 -4.762 -6.189 1.00 97.19 241 VAL A O 1
ATOM 1881 N N . LEU A 1 242 ? -5.752 -6.569 -4.902 1.00 98.12 242 LEU A N 1
ATOM 1882 C CA . LEU A 1 242 ? -4.308 -6.581 -5.093 1.00 98.12 242 LEU A CA 1
ATOM 1883 C C . LEU A 1 242 ? -3.924 -6.843 -6.559 1.00 98.12 242 LEU A C 1
ATOM 1885 O O . LEU A 1 242 ? -3.000 -6.209 -7.066 1.00 98.12 242 LEU A O 1
ATOM 1889 N N . SER A 1 243 ? -4.659 -7.714 -7.259 1.00 98.44 243 SER A N 1
ATOM 1890 C CA . SER A 1 243 ? -4.503 -7.936 -8.703 1.00 98.44 243 SER A CA 1
ATOM 1891 C C . SER A 1 243 ? -4.803 -6.673 -9.514 1.00 98.44 243 SER A C 1
ATOM 1893 O O . SER A 1 243 ? -4.011 -6.297 -10.377 1.00 98.44 243 SER A O 1
ATOM 1895 N N . ASP A 1 244 ? -5.914 -5.992 -9.238 1.00 97.94 244 ASP A N 1
ATOM 1896 C CA . ASP A 1 244 ? -6.349 -4.821 -10.003 1.00 97.94 244 ASP A CA 1
ATOM 1897 C C . ASP A 1 244 ? -5.408 -3.629 -9.804 1.00 97.94 244 ASP A C 1
ATOM 1899 O O . ASP A 1 244 ? -5.028 -2.963 -10.772 1.00 97.94 244 ASP A O 1
ATOM 1903 N N . VAL A 1 245 ? -4.964 -3.385 -8.566 1.00 98.31 245 VAL A N 1
ATOM 1904 C CA . VAL A 1 245 ? -3.964 -2.345 -8.279 1.00 98.31 245 VAL A CA 1
ATOM 1905 C C . VAL A 1 245 ? -2.600 -2.734 -8.854 1.00 98.31 245 VAL A C 1
ATOM 1907 O O . VAL A 1 245 ? -1.920 -1.885 -9.432 1.00 98.31 245 VAL A O 1
ATOM 1910 N N . GLY A 1 246 ? -2.216 -4.012 -8.784 1.00 98.38 246 GLY A N 1
ATOM 1911 C CA . GLY A 1 246 ? -1.010 -4.533 -9.430 1.00 98.38 246 GLY A CA 1
ATOM 1912 C C . GLY A 1 246 ? -1.011 -4.314 -10.946 1.00 98.38 246 GLY A C 1
ATOM 1913 O O . GLY A 1 246 ? -0.024 -3.830 -11.498 1.00 98.38 246 GLY A O 1
ATOM 1914 N N . GLY A 1 247 ? -2.133 -4.589 -11.616 1.00 98.38 247 GLY A N 1
ATOM 1915 C CA . GLY A 1 247 ? -2.313 -4.351 -13.050 1.00 98.38 247 GLY A CA 1
ATOM 1916 C C . GLY A 1 247 ? -2.248 -2.869 -13.409 1.00 98.38 247 GLY A C 1
ATOM 1917 O O . GLY A 1 247 ? -1.495 -2.477 -14.299 1.00 98.38 247 GLY A O 1
ATOM 1918 N N . ALA A 1 248 ? -2.948 -2.021 -12.652 1.00 98.25 248 ALA A N 1
ATOM 1919 C CA . ALA A 1 248 ? -2.884 -0.572 -12.826 1.00 98.25 248 ALA A CA 1
ATOM 1920 C C . ALA A 1 248 ? -1.467 -0.008 -12.624 1.00 98.25 248 ALA A C 1
ATOM 1922 O O . ALA A 1 248 ? -1.052 0.915 -13.326 1.00 98.25 248 ALA A O 1
ATOM 1923 N N . MET A 1 249 ? -0.698 -0.579 -11.695 1.00 98.12 249 MET A N 1
ATOM 1924 C CA . MET A 1 249 ? 0.696 -0.209 -11.474 1.00 98.12 249 MET A CA 1
ATOM 1925 C C . MET A 1 249 ? 1.600 -0.621 -12.643 1.00 98.12 249 MET A C 1
ATOM 1927 O O . MET A 1 249 ? 2.476 0.150 -13.035 1.00 98.12 249 MET A O 1
ATOM 1931 N N . LEU A 1 250 ? 1.381 -1.801 -13.234 1.00 97.69 250 LEU A N 1
ATOM 1932 C CA . LEU A 1 250 ? 2.087 -2.217 -14.450 1.00 97.69 250 LEU A CA 1
ATOM 1933 C C . LEU A 1 250 ? 1.766 -1.286 -15.626 1.00 97.69 250 LEU A C 1
ATOM 1935 O O . LEU A 1 250 ? 2.690 -0.835 -16.306 1.00 97.69 250 LEU A O 1
ATOM 1939 N N . ASP A 1 251 ? 0.488 -0.944 -15.819 1.00 96.69 251 ASP A N 1
ATOM 1940 C CA . ASP A 1 251 ? 0.045 0.028 -16.826 1.00 96.69 251 ASP A CA 1
ATOM 1941 C C . ASP A 1 251 ? 0.724 1.395 -16.609 1.00 96.69 251 ASP A C 1
ATOM 1943 O O . ASP A 1 251 ? 1.273 1.987 -17.541 1.00 96.69 251 ASP A O 1
ATOM 1947 N N . TRP A 1 252 ? 0.743 1.889 -15.366 1.00 96.31 252 TRP A N 1
ATOM 1948 C CA . TRP A 1 252 ? 1.402 3.146 -15.012 1.00 96.31 252 TRP A CA 1
ATOM 1949 C C . TRP A 1 252 ? 2.902 3.094 -15.302 1.00 96.31 252 TRP A C 1
ATOM 1951 O O . TRP A 1 252 ? 3.409 3.986 -15.987 1.00 96.31 252 TRP A O 1
ATOM 1961 N N . ARG A 1 253 ? 3.600 2.035 -14.864 1.00 94.62 253 ARG A N 1
ATOM 1962 C CA . ARG A 1 253 ? 5.052 1.861 -15.045 1.00 94.62 253 ARG A CA 1
ATOM 1963 C C . ARG A 1 253 ? 5.444 1.948 -16.517 1.00 94.62 253 ARG A C 1
ATOM 1965 O O . ARG A 1 253 ? 6.445 2.578 -16.844 1.00 94.62 253 ARG A O 1
ATOM 1972 N N . GLN A 1 254 ? 4.652 1.360 -17.415 1.00 92.75 254 GLN A N 1
ATOM 1973 C CA . GLN A 1 254 ? 4.918 1.393 -18.858 1.00 92.75 254 GLN A CA 1
ATOM 1974 C C . GLN A 1 254 ? 4.911 2.807 -19.457 1.00 92.75 254 GLN A C 1
ATOM 1976 O O . GLN A 1 254 ? 5.516 3.028 -20.507 1.00 92.75 254 GLN A O 1
ATOM 1981 N N . THR A 1 255 ? 4.245 3.759 -18.802 1.00 91.19 255 THR A N 1
ATOM 1982 C CA . THR A 1 255 ? 4.194 5.165 -19.228 1.00 91.19 255 THR A CA 1
ATOM 1983 C C . THR A 1 255 ? 5.241 6.057 -18.562 1.00 91.19 255 THR A C 1
ATOM 1985 O O . THR A 1 255 ? 5.389 7.209 -18.969 1.00 91.19 255 THR A O 1
ATOM 1988 N N . GLN A 1 256 ? 5.974 5.546 -17.568 1.00 90.56 256 GLN A N 1
ATOM 1989 C CA . GLN A 1 256 ? 6.975 6.314 -16.836 1.00 90.56 256 GLN A CA 1
ATOM 1990 C C . GLN A 1 256 ? 8.390 6.088 -17.368 1.00 90.56 256 GLN A C 1
ATOM 1992 O O . GLN A 1 256 ? 8.768 4.998 -17.801 1.00 90.56 256 GLN A O 1
ATOM 1997 N N . GLU A 1 257 ? 9.224 7.118 -17.241 1.00 88.12 257 GLU A N 1
ATOM 1998 C CA . GLU A 1 257 ? 10.674 6.956 -17.304 1.00 88.12 257 GLU A CA 1
ATOM 1999 C C . GLU A 1 257 ? 11.164 6.382 -15.968 1.00 88.12 257 GLU A C 1
ATOM 2001 O O . GLU A 1 257 ? 11.313 7.103 -14.981 1.00 88.12 257 GLU A O 1
ATOM 2006 N N . MET A 1 258 ? 11.362 5.061 -15.928 1.00 87.81 258 MET A N 1
ATOM 2007 C CA . MET A 1 258 ? 11.812 4.364 -14.715 1.00 87.81 258 MET A CA 1
ATOM 2008 C C . MET A 1 258 ? 13.313 4.485 -14.488 1.00 87.81 258 MET A C 1
ATOM 2010 O O . MET A 1 258 ? 13.758 4.554 -13.346 1.00 87.81 258 MET A O 1
ATOM 2014 N N . ARG A 1 259 ? 14.089 4.539 -15.573 1.00 85.81 259 ARG A N 1
ATOM 2015 C CA . ARG A 1 259 ? 15.537 4.703 -15.543 1.00 85.81 259 ARG A CA 1
ATOM 2016 C C . ARG A 1 259 ? 15.976 5.536 -16.747 1.00 85.81 259 ARG A C 1
ATOM 2018 O O . ARG A 1 259 ? 15.632 5.175 -17.871 1.00 85.81 259 ARG A O 1
ATOM 2025 N N . PRO A 1 260 ? 16.722 6.622 -16.523 1.00 81.88 260 PRO A N 1
ATOM 2026 C CA . PRO A 1 260 ? 17.326 7.394 -17.587 1.00 81.88 260 PRO A CA 1
ATOM 2027 C C . PRO A 1 260 ? 18.544 6.665 -18.163 1.00 81.88 260 PRO A C 1
ATOM 2029 O O . PRO A 1 260 ? 19.100 5.759 -17.535 1.00 81.88 260 PRO A O 1
ATOM 2032 N N . ASP A 1 261 ? 19.010 7.100 -19.330 1.00 80.62 261 ASP A N 1
ATOM 2033 C CA . ASP A 1 261 ? 20.189 6.508 -19.958 1.00 80.62 261 ASP A CA 1
ATOM 2034 C C . ASP A 1 261 ? 21.450 6.741 -19.110 1.00 80.62 261 ASP A C 1
ATOM 2036 O O . ASP A 1 261 ? 21.721 7.839 -18.608 1.00 80.62 261 ASP A O 1
ATOM 2040 N N . TYR A 1 262 ? 22.261 5.695 -18.969 1.00 78.94 262 TYR A N 1
ATOM 2041 C CA . TYR A 1 262 ? 23.557 5.761 -18.311 1.00 78.94 262 TYR A CA 1
ATOM 2042 C C . TYR A 1 262 ? 24.651 6.158 -19.308 1.00 78.94 262 TYR A C 1
ATOM 2044 O O . TYR A 1 262 ? 24.947 5.443 -20.265 1.00 78.94 262 TYR A O 1
ATOM 2052 N N . SER A 1 263 ? 25.323 7.278 -19.063 1.00 79.06 263 SER A N 1
ATOM 2053 C CA . SER A 1 263 ? 26.520 7.666 -19.805 1.00 79.06 263 SER A CA 1
ATOM 2054 C C . SER A 1 263 ? 27.757 7.070 -19.142 1.00 79.06 263 SER A C 1
ATOM 2056 O O . SER A 1 263 ? 28.156 7.491 -18.056 1.00 79.06 263 SER A O 1
ATOM 2058 N N . ALA A 1 264 ? 28.416 6.134 -19.824 1.00 73.44 264 ALA A N 1
ATOM 2059 C CA . ALA A 1 264 ? 29.702 5.609 -19.378 1.00 73.44 264 ALA A CA 1
ATOM 2060 C C . ALA A 1 264 ? 30.781 6.716 -19.330 1.00 73.44 264 ALA A C 1
ATOM 2062 O O . ALA A 1 264 ? 30.712 7.686 -20.095 1.00 73.44 264 ALA A O 1
ATOM 2063 N N . PRO A 1 265 ? 31.791 6.591 -18.454 1.00 70.94 265 PRO A N 1
ATOM 2064 C CA . PRO A 1 265 ? 32.900 7.535 -18.405 1.00 70.94 265 PRO A CA 1
ATOM 2065 C C . PRO A 1 265 ? 33.735 7.479 -19.695 1.00 70.94 265 PRO A C 1
ATOM 2067 O O . PRO A 1 265 ? 34.265 6.434 -20.062 1.00 70.94 265 PRO A O 1
ATOM 2070 N N . GLU A 1 266 ? 33.875 8.618 -20.380 1.00 71.75 266 GLU A N 1
ATOM 2071 C CA . GLU A 1 266 ? 34.667 8.730 -21.621 1.00 71.75 266 GLU A CA 1
ATOM 2072 C C . GLU A 1 266 ? 36.188 8.715 -21.356 1.00 71.75 266 GLU A C 1
ATOM 2074 O O . GLU A 1 266 ? 36.977 8.285 -22.195 1.00 71.75 266 GLU A O 1
ATOM 2079 N N . PHE A 1 267 ? 36.607 9.137 -20.157 1.00 73.19 267 PHE A N 1
ATOM 2080 C CA . PHE A 1 267 ? 38.006 9.216 -19.726 1.00 73.19 267 PHE A CA 1
ATOM 2081 C C . PHE A 1 267 ? 38.157 8.742 -18.271 1.00 73.19 267 PHE A C 1
ATOM 2083 O O . PHE A 1 267 ? 37.185 8.825 -17.523 1.00 73.19 267 PHE A O 1
ATOM 2090 N N . PRO A 1 268 ? 39.366 8.354 -17.808 1.00 68.00 268 PRO A N 1
ATOM 2091 C CA . PRO A 1 268 ? 39.603 7.886 -16.430 1.00 68.00 268 PRO A CA 1
ATOM 2092 C C . PRO A 1 268 ? 39.227 8.881 -15.317 1.00 68.00 268 PRO A C 1
ATOM 2094 O O . PRO A 1 268 ? 39.159 8.505 -14.154 1.00 68.00 268 PRO A O 1
ATOM 2097 N N . TYR A 1 269 ? 39.038 10.154 -15.669 1.00 67.00 269 TYR A N 1
ATOM 2098 C CA . TYR A 1 269 ? 38.683 11.258 -14.774 1.00 67.00 269 TYR A CA 1
ATOM 2099 C C . TYR A 1 269 ? 37.259 11.796 -15.008 1.00 67.00 269 TYR A C 1
ATOM 2101 O O . TYR A 1 269 ? 36.851 12.743 -14.341 1.00 67.00 269 TYR A O 1
ATOM 2109 N N . SER A 1 270 ? 36.506 11.226 -15.955 1.00 66.75 270 SER A N 1
ATOM 2110 C CA . SER A 1 270 ? 35.063 11.453 -16.074 1.00 66.75 270 SER A CA 1
ATOM 2111 C C . SER A 1 270 ? 34.362 10.422 -15.196 1.00 66.75 270 SER A C 1
ATOM 2113 O O . SER A 1 270 ? 34.694 9.246 -15.277 1.00 66.75 270 SER A O 1
ATOM 2115 N N . ALA A 1 271 ? 33.428 10.839 -14.341 1.00 63.12 271 ALA A N 1
ATOM 2116 C CA . ALA A 1 271 ? 32.756 9.920 -13.419 1.00 63.12 271 ALA A CA 1
ATOM 2117 C C . ALA A 1 271 ? 31.718 9.013 -14.115 1.00 63.12 271 ALA A C 1
ATOM 2119 O O . ALA A 1 271 ? 31.312 8.005 -13.540 1.00 63.12 271 ALA A O 1
ATOM 2120 N N . GLY A 1 272 ? 31.297 9.349 -15.346 1.00 71.31 272 GLY A N 1
ATOM 2121 C CA . GLY A 1 272 ? 30.080 8.782 -15.936 1.00 71.31 272 GLY A CA 1
ATOM 2122 C C . GLY A 1 272 ? 28.849 9.079 -15.067 1.00 71.31 272 GLY A C 1
ATOM 2123 O O . GLY A 1 272 ? 28.947 9.725 -14.024 1.00 71.31 272 GLY A O 1
ATOM 2124 N N . GLY A 1 273 ? 27.673 8.628 -15.485 1.00 75.69 273 GLY A N 1
ATOM 2125 C CA . GLY A 1 273 ? 26.462 8.775 -14.683 1.00 75.69 273 GLY A CA 1
ATOM 2126 C C . GLY A 1 273 ? 25.183 8.792 -15.499 1.00 75.69 273 GLY A C 1
ATOM 2127 O O . GLY A 1 273 ? 25.195 8.786 -16.728 1.00 75.69 273 GLY A O 1
ATOM 2128 N N . TYR A 1 274 ? 24.067 8.836 -14.785 1.00 79.38 274 TYR A N 1
ATOM 2129 C CA . TYR A 1 274 ? 22.735 8.913 -15.364 1.00 79.38 274 TYR A CA 1
ATOM 2130 C C . TYR A 1 274 ? 22.457 10.302 -15.949 1.00 79.38 274 TYR A C 1
ATOM 2132 O O . TYR A 1 274 ? 22.709 11.313 -15.295 1.00 79.38 274 TYR A O 1
ATOM 2140 N N . VAL A 1 275 ? 21.938 10.348 -17.179 1.00 75.19 275 VAL A N 1
ATOM 2141 C CA . VAL A 1 275 ? 21.485 11.575 -17.854 1.00 75.19 275 VAL A CA 1
ATOM 2142 C C . VAL A 1 275 ? 19.980 11.482 -18.023 1.00 75.19 275 VAL A C 1
ATOM 2144 O O . VAL A 1 275 ? 19.507 10.868 -18.975 1.00 75.19 275 VAL A O 1
ATOM 2147 N N . GLY A 1 276 ? 19.227 12.054 -17.087 1.00 66.00 276 GLY A N 1
ATOM 2148 C CA . GLY A 1 276 ? 17.771 11.911 -17.075 1.00 66.00 276 GLY A CA 1
ATOM 2149 C C . GLY A 1 276 ? 17.002 13.139 -17.516 1.00 66.00 276 GLY A C 1
ATOM 2150 O O . GLY A 1 276 ? 17.478 14.270 -17.397 1.00 66.00 276 GLY A O 1
ATOM 2151 N N . ASP A 1 277 ? 15.776 12.910 -17.990 1.00 65.44 277 ASP A N 1
ATOM 2152 C CA . ASP A 1 277 ? 14.776 13.969 -18.081 1.00 65.44 277 ASP A CA 1
ATOM 2153 C C . ASP A 1 277 ? 14.414 14.443 -16.662 1.00 65.44 277 ASP A C 1
ATOM 2155 O O . ASP A 1 277 ? 14.337 13.679 -15.697 1.00 65.44 277 ASP A O 1
ATOM 2159 N N . ARG A 1 278 ? 14.097 15.732 -16.530 1.00 64.06 278 ARG A N 1
ATOM 2160 C CA . ARG A 1 278 ? 13.568 16.311 -15.286 1.00 64.06 278 ARG A CA 1
ATOM 2161 C C . ARG A 1 278 ? 12.147 15.825 -14.970 1.00 64.06 278 ARG A C 1
ATOM 2163 O O . ARG A 1 278 ? 11.587 16.236 -13.953 1.00 64.06 278 ARG A O 1
ATOM 2170 N N . LYS A 1 279 ? 11.557 14.984 -15.824 1.00 77.81 279 LYS A N 1
ATOM 2171 C CA . LYS A 1 279 ? 10.177 14.489 -15.731 1.00 77.81 279 LYS A CA 1
ATOM 2172 C C . LYS A 1 279 ? 10.035 13.050 -15.229 1.00 77.81 279 LYS A C 1
ATOM 2174 O O . LYS A 1 279 ? 8.901 12.585 -15.152 1.00 77.81 279 LYS A O 1
ATOM 2179 N N . ALA A 1 280 ? 11.123 12.358 -14.885 1.00 87.94 280 ALA A N 1
ATOM 2180 C CA . ALA A 1 280 ? 11.022 11.031 -14.276 1.00 87.94 280 ALA A CA 1
ATOM 2181 C C . ALA A 1 280 ? 10.173 11.069 -12.990 1.00 87.94 280 ALA A C 1
ATOM 2183 O O . ALA A 1 280 ? 10.148 12.074 -12.279 1.00 87.94 280 ALA A O 1
ATOM 2184 N N . TRP A 1 281 ? 9.475 9.976 -12.672 1.00 90.00 281 TRP A N 1
ATOM 2185 C CA . TRP A 1 281 ? 8.472 9.950 -11.595 1.00 90.00 281 TRP A CA 1
ATOM 2186 C C . TRP A 1 281 ? 9.033 10.421 -10.237 1.00 90.00 281 TRP A C 1
ATOM 2188 O O . TRP A 1 281 ? 8.380 11.174 -9.505 1.00 90.00 281 TRP A O 1
ATOM 2198 N N . TYR A 1 282 ? 10.280 10.049 -9.939 1.00 91.50 282 TYR A N 1
ATOM 2199 C CA . TYR A 1 282 ? 10.970 10.358 -8.689 1.00 91.50 282 TYR A CA 1
ATOM 2200 C C . TYR A 1 282 ? 11.418 11.823 -8.570 1.00 91.50 282 TYR A C 1
ATOM 2202 O O . TYR A 1 282 ? 11.714 12.283 -7.467 1.00 91.50 282 TYR A O 1
ATOM 2210 N N . THR A 1 283 ? 11.430 12.608 -9.656 1.00 90.06 283 THR A N 1
ATOM 2211 C CA . THR A 1 283 ? 11.821 14.029 -9.573 1.00 90.06 283 THR A CA 1
ATOM 2212 C C . THR A 1 283 ? 10.795 14.851 -8.800 1.00 90.06 283 THR A C 1
ATOM 2214 O O . THR A 1 283 ? 11.153 15.814 -8.119 1.00 90.06 283 THR A O 1
ATOM 2217 N N . THR A 1 284 ? 9.526 14.428 -8.824 1.00 90.81 284 THR A N 1
ATOM 2218 C CA . THR A 1 284 ? 8.451 15.002 -7.999 1.00 90.81 284 THR A CA 1
ATOM 2219 C C . THR A 1 284 ? 8.672 14.775 -6.503 1.00 90.81 284 THR A C 1
ATOM 2221 O O . THR A 1 284 ? 8.140 15.521 -5.684 1.00 90.81 284 THR A O 1
ATOM 2224 N N . LEU A 1 285 ? 9.500 13.788 -6.148 1.00 93.56 285 LEU A N 1
ATOM 2225 C CA . LEU A 1 285 ? 9.932 13.504 -4.784 1.00 93.56 285 LEU A CA 1
ATOM 2226 C C . LEU A 1 285 ? 11.206 14.264 -4.413 1.00 93.56 285 LEU A C 1
ATOM 2228 O O . LEU A 1 285 ? 11.798 14.000 -3.379 1.00 93.56 285 LEU A O 1
ATOM 2232 N N . GLY A 1 286 ? 11.692 15.176 -5.256 1.00 91.00 286 GLY A N 1
ATOM 2233 C CA . GLY A 1 286 ? 12.952 15.880 -5.016 1.00 91.00 286 GLY A CA 1
ATOM 2234 C C . GLY A 1 286 ? 14.204 15.005 -5.154 1.00 91.00 286 GLY A C 1
ATOM 2235 O O . GLY A 1 286 ? 15.299 15.508 -4.912 1.00 91.00 286 GLY A O 1
ATOM 2236 N N . LEU A 1 287 ? 14.068 13.743 -5.577 1.00 90.12 287 LEU A N 1
ATOM 2237 C CA . LEU A 1 287 ? 15.185 12.844 -5.858 1.00 90.12 287 LEU A CA 1
ATOM 2238 C C . LEU A 1 287 ? 15.764 13.176 -7.238 1.00 90.12 287 LEU A C 1
ATOM 2240 O O . LEU A 1 287 ? 15.030 13.311 -8.220 1.00 90.12 287 LEU A O 1
ATOM 2244 N N . LYS A 1 288 ? 17.084 13.352 -7.321 1.00 84.81 288 LYS A N 1
ATOM 2245 C CA . LYS A 1 288 ? 17.775 13.749 -8.554 1.00 84.81 288 LYS A CA 1
ATOM 2246 C C . LYS A 1 288 ? 19.036 12.916 -8.730 1.00 84.81 288 LYS A C 1
ATOM 2248 O O . LYS A 1 288 ? 19.846 12.827 -7.820 1.00 84.81 288 LYS A O 1
ATOM 2253 N N . VAL A 1 289 ? 19.192 12.338 -9.919 1.00 80.12 289 VAL A N 1
ATOM 2254 C CA . VAL A 1 289 ? 20.333 11.473 -10.279 1.00 80.12 289 VAL A CA 1
ATOM 2255 C C . VAL A 1 289 ? 21.126 11.995 -11.473 1.00 80.12 289 VAL A C 1
ATOM 2257 O O . VAL A 1 289 ? 22.069 11.335 -11.906 1.00 80.12 289 VAL A O 1
ATOM 2260 N N . ASP A 1 290 ? 20.749 13.159 -12.017 1.00 75.44 290 ASP A N 1
ATOM 2261 C CA . ASP A 1 290 ? 21.471 13.769 -13.132 1.00 75.44 290 ASP A CA 1
ATOM 2262 C C . ASP A 1 290 ? 22.858 14.211 -12.662 1.00 75.44 290 ASP A C 1
ATOM 2264 O O . ASP A 1 290 ? 23.005 15.167 -11.893 1.00 75.44 290 ASP A O 1
ATOM 2268 N N . TYR A 1 291 ? 23.889 13.531 -13.166 1.00 68.69 291 TYR A N 1
ATOM 2269 C CA . TYR A 1 291 ? 25.273 13.831 -12.807 1.00 68.69 291 TYR A CA 1
ATOM 2270 C C . TYR A 1 291 ? 25.692 15.255 -13.224 1.00 68.69 291 TYR A C 1
ATOM 2272 O O . TYR A 1 291 ? 26.669 15.794 -12.692 1.00 68.69 291 TYR A O 1
ATOM 2280 N N . ARG A 1 292 ? 24.969 15.881 -14.168 1.00 67.56 292 ARG A N 1
ATOM 2281 C CA . ARG A 1 292 ? 25.220 17.248 -14.655 1.00 67.56 292 ARG A CA 1
ATOM 2282 C C . ARG A 1 292 ? 24.793 18.322 -13.658 1.00 67.56 292 ARG A C 1
ATOM 2284 O O . ARG A 1 292 ? 25.379 19.402 -13.675 1.00 67.56 292 ARG A O 1
ATOM 2291 N N . ASP A 1 293 ? 23.814 18.036 -12.801 1.00 58.75 293 ASP A N 1
ATOM 2292 C CA . ASP A 1 293 ? 23.253 19.008 -11.855 1.00 58.75 293 ASP A CA 1
ATOM 2293 C C . ASP A 1 293 ? 24.059 19.092 -10.534 1.00 58.75 293 ASP A C 1
ATOM 2295 O O . ASP A 1 293 ? 23.887 20.054 -9.784 1.00 58.75 293 ASP A O 1
ATOM 2299 N N . GLY A 1 294 ? 24.960 18.137 -10.251 1.00 50.88 294 GLY A N 1
ATOM 2300 C CA . GLY A 1 294 ? 25.622 18.018 -8.938 1.00 50.88 294 GLY A CA 1
ATOM 2301 C C . GLY A 1 294 ? 27.111 17.653 -8.926 1.00 50.88 294 GLY A C 1
ATOM 2302 O O . GLY A 1 294 ? 27.739 17.742 -7.874 1.00 50.88 294 GLY A O 1
ATOM 2303 N N . GLY A 1 295 ? 27.715 17.288 -10.064 1.00 50.00 295 GLY A N 1
ATOM 2304 C CA . GLY A 1 295 ? 29.156 17.022 -10.132 1.00 50.00 295 GLY A CA 1
ATOM 2305 C C . GLY A 1 295 ? 29.605 15.754 -9.395 1.00 50.00 295 GLY A C 1
ATOM 2306 O O . GLY A 1 295 ? 30.649 15.768 -8.743 1.00 50.00 295 GLY A O 1
ATOM 2307 N N . GLY A 1 296 ? 28.857 14.652 -9.501 1.00 58.25 296 GLY A N 1
ATOM 2308 C CA . GLY A 1 296 ? 29.275 13.378 -8.917 1.00 58.25 296 GLY A CA 1
ATOM 2309 C C . GLY A 1 296 ? 28.213 12.281 -8.918 1.00 58.25 296 GLY A C 1
ATOM 2310 O O . GLY A 1 296 ? 27.166 12.391 -9.550 1.00 58.25 296 GLY A O 1
ATOM 2311 N N . PHE A 1 297 ? 28.537 11.200 -8.207 1.00 65.75 297 PHE A N 1
ATOM 2312 C CA . PHE A 1 297 ? 27.659 10.065 -7.926 1.00 65.75 297 PHE A CA 1
ATOM 2313 C C . PHE A 1 297 ? 26.714 10.422 -6.768 1.00 65.75 297 PHE A C 1
ATOM 2315 O O . PHE A 1 297 ? 27.175 10.940 -5.752 1.00 65.75 297 PHE A O 1
ATOM 2322 N N . HIS A 1 298 ? 25.423 10.125 -6.920 1.00 75.88 298 HIS A N 1
ATOM 2323 C CA . HIS A 1 298 ? 24.343 10.449 -5.977 1.00 75.88 298 HIS A CA 1
ATOM 2324 C C . HIS A 1 298 ? 23.804 9.167 -5.305 1.00 75.88 298 HIS A C 1
ATOM 2326 O O . HIS A 1 298 ? 22.721 8.697 -5.657 1.00 75.88 298 HIS A O 1
ATOM 2332 N N . PRO A 1 299 ? 24.579 8.518 -4.409 1.00 82.06 299 PRO A N 1
ATOM 2333 C CA . PRO A 1 299 ? 24.231 7.202 -3.867 1.00 82.06 299 PRO A CA 1
ATOM 2334 C C . PRO A 1 299 ? 22.956 7.227 -3.024 1.00 82.06 299 PRO A C 1
ATOM 2336 O O . PRO A 1 299 ? 22.153 6.303 -3.113 1.00 82.06 299 PRO A O 1
ATOM 2339 N N . ASN A 1 300 ? 22.763 8.283 -2.232 1.00 87.12 300 ASN A N 1
ATOM 2340 C CA . ASN A 1 300 ? 21.613 8.408 -1.342 1.00 87.12 300 ASN A CA 1
ATOM 2341 C C . ASN A 1 300 ? 20.326 8.598 -2.150 1.00 87.12 300 ASN A C 1
ATOM 2343 O O . ASN A 1 300 ? 19.306 7.998 -1.840 1.00 87.12 300 ASN A O 1
ATOM 2347 N N . GLU A 1 301 ? 20.372 9.392 -3.219 1.00 88.06 301 GLU A N 1
ATOM 2348 C CA . GLU A 1 301 ? 19.234 9.604 -4.104 1.00 88.06 301 GLU A CA 1
ATOM 2349 C C . GLU A 1 301 ? 18.912 8.347 -4.913 1.00 88.06 301 GLU A C 1
ATOM 2351 O O . GLU A 1 301 ? 17.739 8.026 -5.058 1.00 88.06 301 GLU A O 1
ATOM 2356 N N . MET A 1 302 ? 19.916 7.598 -5.387 1.00 87.38 302 MET A N 1
ATOM 2357 C CA . MET A 1 302 ? 19.694 6.301 -6.046 1.00 87.38 302 MET A CA 1
ATOM 2358 C C . MET A 1 302 ? 19.049 5.289 -5.094 1.00 87.38 302 MET A C 1
ATOM 2360 O O . MET A 1 302 ? 18.058 4.663 -5.454 1.00 87.38 302 MET A O 1
ATOM 2364 N N . GLN A 1 303 ? 19.553 5.182 -3.861 1.00 89.50 303 GLN A N 1
ATOM 2365 C CA . GLN A 1 303 ? 18.940 4.343 -2.829 1.00 89.50 303 GLN A CA 1
ATOM 2366 C C . GLN A 1 303 ? 17.517 4.809 -2.490 1.00 89.50 303 GLN A C 1
ATOM 2368 O O . GLN A 1 303 ? 16.628 3.986 -2.293 1.00 89.50 303 GLN A O 1
ATOM 2373 N N . GLY A 1 304 ? 17.291 6.123 -2.443 1.00 91.69 304 GLY A N 1
ATOM 2374 C CA . GLY A 1 304 ? 15.972 6.710 -2.240 1.00 91.69 304 GLY A CA 1
ATOM 2375 C C . GLY A 1 304 ? 14.998 6.379 -3.369 1.00 91.69 304 GLY A C 1
ATOM 2376 O O . GLY A 1 304 ? 13.824 6.156 -3.099 1.00 91.69 304 GLY A O 1
ATOM 2377 N N . ILE A 1 305 ? 15.460 6.308 -4.619 1.00 92.12 305 ILE A N 1
ATOM 2378 C CA . ILE A 1 305 ? 14.618 5.918 -5.759 1.00 92.12 305 ILE A CA 1
ATOM 2379 C C . ILE A 1 305 ? 14.242 4.441 -5.671 1.00 92.12 305 ILE A C 1
ATOM 2381 O O . ILE A 1 305 ? 13.059 4.132 -5.763 1.00 92.12 305 ILE A O 1
ATOM 2385 N N . ASP A 1 306 ? 15.220 3.560 -5.454 1.00 90.12 306 ASP A N 1
ATOM 2386 C CA . ASP A 1 306 ? 15.004 2.114 -5.309 1.00 90.12 306 ASP A CA 1
ATOM 2387 C C . ASP A 1 306 ? 14.017 1.806 -4.172 1.00 90.12 306 ASP A C 1
ATOM 2389 O O . ASP A 1 306 ? 12.974 1.188 -4.382 1.00 90.12 306 ASP A O 1
ATOM 2393 N N . ALA A 1 307 ? 14.268 2.367 -2.984 1.00 91.56 307 ALA A N 1
ATOM 2394 C CA . ALA A 1 307 ? 13.425 2.174 -1.804 1.00 91.56 307 ALA A CA 1
ATOM 2395 C C . ALA A 1 307 ? 11.993 2.716 -1.956 1.00 91.56 307 ALA A C 1
ATOM 2397 O O . ALA A 1 307 ? 11.146 2.436 -1.111 1.00 91.56 307 ALA A O 1
ATOM 2398 N N . ASN A 1 308 ? 11.719 3.520 -2.987 1.00 94.06 308 ASN A N 1
ATOM 2399 C CA . ASN A 1 308 ? 10.420 4.147 -3.199 1.00 94.06 308 ASN A CA 1
ATOM 2400 C C . ASN A 1 308 ? 9.806 3.833 -4.569 1.00 94.06 308 ASN A C 1
ATOM 2402 O O . ASN A 1 308 ? 8.810 4.476 -4.908 1.00 94.06 308 ASN A O 1
ATOM 2406 N N . ASP A 1 309 ? 10.353 2.892 -5.357 1.00 94.75 309 ASP A N 1
ATOM 2407 C CA . ASP A 1 309 ? 9.742 2.484 -6.630 1.00 94.75 309 ASP A CA 1
ATOM 2408 C C . ASP A 1 309 ? 8.404 1.781 -6.341 1.00 94.75 309 ASP A C 1
ATOM 2410 O O . ASP A 1 309 ? 8.376 0.629 -5.888 1.00 94.75 309 ASP A O 1
ATOM 2414 N N . PRO A 1 310 ? 7.265 2.440 -6.630 1.00 95.94 310 PRO A N 1
ATOM 2415 C CA . PRO A 1 310 ? 5.962 1.938 -6.218 1.00 95.94 310 PRO A CA 1
ATOM 2416 C C . PRO A 1 310 ? 5.573 0.662 -6.974 1.00 95.94 310 PRO A C 1
ATOM 2418 O O . PRO A 1 310 ? 4.729 -0.103 -6.508 1.00 95.94 310 PRO A O 1
ATOM 2421 N N . SER A 1 311 ? 6.198 0.398 -8.122 1.00 96.12 311 SER A N 1
ATOM 2422 C CA . SER A 1 311 ? 5.934 -0.800 -8.909 1.00 96.12 311 SER A CA 1
ATOM 2423 C C . SER A 1 311 ? 6.694 -2.022 -8.406 1.00 96.12 311 SER A C 1
ATOM 2425 O O . SER A 1 311 ? 6.125 -3.110 -8.402 1.00 96.12 311 SER A O 1
ATOM 2427 N N . ILE A 1 312 ? 7.922 -1.856 -7.910 1.00 95.25 312 ILE A N 1
ATOM 2428 C CA . ILE A 1 312 ? 8.677 -2.933 -7.250 1.00 95.25 312 ILE A CA 1
ATOM 2429 C C . ILE A 1 312 ? 7.955 -3.369 -5.977 1.00 95.25 312 ILE A C 1
ATOM 2431 O O . ILE A 1 312 ? 7.709 -4.559 -5.781 1.00 95.25 312 ILE A O 1
ATOM 2435 N N . ILE A 1 313 ? 7.520 -2.394 -5.182 1.00 96.12 313 ILE A N 1
ATOM 2436 C CA . ILE A 1 313 ? 6.721 -2.581 -3.968 1.00 96.12 313 ILE A CA 1
ATOM 2437 C C . ILE A 1 313 ? 5.429 -3.353 -4.259 1.00 96.12 313 ILE A C 1
ATOM 2439 O O . ILE A 1 313 ? 5.125 -4.357 -3.613 1.00 96.12 313 ILE A O 1
ATOM 2443 N N . LEU A 1 314 ? 4.665 -2.927 -5.267 1.00 97.88 314 LEU A N 1
ATOM 2444 C CA . LEU A 1 314 ? 3.421 -3.608 -5.628 1.00 97.88 314 LEU A CA 1
ATOM 2445 C C . LEU A 1 314 ? 3.669 -5.015 -6.160 1.00 97.88 314 LEU A C 1
ATOM 2447 O O . LEU A 1 314 ? 2.922 -5.922 -5.807 1.00 97.88 314 LEU A O 1
ATOM 2451 N N . MET A 1 315 ? 4.719 -5.240 -6.952 1.00 98.12 315 MET A N 1
ATOM 2452 C CA . MET A 1 315 ? 5.057 -6.595 -7.396 1.00 98.12 315 MET A CA 1
ATOM 2453 C C . MET A 1 315 ? 5.493 -7.485 -6.234 1.00 98.12 315 MET A C 1
ATOM 2455 O O . MET A 1 315 ? 5.158 -8.669 -6.227 1.00 98.12 315 MET A O 1
ATOM 2459 N N . GLN A 1 316 ? 6.169 -6.933 -5.222 1.00 97.50 316 GLN A N 1
ATOM 2460 C CA . GLN A 1 316 ? 6.440 -7.660 -3.988 1.00 97.50 316 GLN A CA 1
ATOM 2461 C C . GLN A 1 316 ? 5.126 -8.094 -3.329 1.00 97.50 316 GLN A C 1
ATOM 2463 O O . GLN A 1 316 ? 4.929 -9.290 -3.115 1.00 97.50 316 GLN A O 1
ATOM 2468 N N . ARG A 1 317 ? 4.205 -7.156 -3.073 1.00 98.38 317 ARG A N 1
ATOM 2469 C CA . ARG A 1 317 ? 2.917 -7.457 -2.425 1.00 98.38 317 ARG A CA 1
ATOM 2470 C C . ARG A 1 317 ? 2.094 -8.455 -3.239 1.00 98.38 317 ARG A C 1
ATOM 2472 O O . ARG A 1 317 ? 1.627 -9.442 -2.687 1.00 98.38 317 ARG A O 1
ATOM 2479 N N . VAL A 1 318 ? 1.986 -8.282 -4.557 1.00 98.62 318 VAL A N 1
ATOM 2480 C CA . VAL A 1 318 ? 1.304 -9.247 -5.437 1.00 98.62 318 VAL A CA 1
ATOM 2481 C C . VAL A 1 318 ? 1.938 -10.636 -5.327 1.00 98.62 318 VAL A C 1
ATOM 2483 O O . VAL A 1 318 ? 1.214 -11.623 -5.236 1.00 98.62 318 VAL A O 1
ATOM 2486 N N . SER A 1 319 ? 3.270 -10.736 -5.275 1.00 98.19 319 SER A N 1
ATOM 2487 C CA . SER A 1 319 ? 3.961 -12.030 -5.179 1.00 98.19 319 SER A CA 1
ATOM 2488 C C . SER A 1 319 ? 3.746 -12.764 -3.851 1.00 98.19 319 SER A C 1
ATOM 2490 O O . SER A 1 319 ? 3.871 -13.987 -3.800 1.00 98.19 319 SER A O 1
ATOM 2492 N N . GLU A 1 320 ? 3.395 -12.035 -2.788 1.00 98.25 320 GLU A N 1
ATOM 2493 C CA . GLU A 1 320 ? 3.032 -12.594 -1.480 1.00 98.25 320 GLU A CA 1
ATOM 2494 C C . GLU A 1 320 ? 1.625 -13.234 -1.507 1.00 98.25 320 GLU A C 1
ATOM 2496 O O . GLU A 1 320 ? 1.277 -13.990 -0.603 1.00 98.25 320 GLU A O 1
ATOM 2501 N N . ASN A 1 321 ? 0.836 -13.004 -2.567 1.00 98.06 321 ASN A N 1
ATOM 2502 C CA . ASN A 1 321 ? -0.523 -13.514 -2.739 1.00 98.06 321 ASN A CA 1
ATOM 2503 C C . ASN A 1 321 ? -0.674 -14.281 -4.069 1.00 98.06 321 ASN A C 1
ATOM 2505 O O . ASN A 1 321 ? -0.801 -13.703 -5.152 1.00 98.06 321 ASN A O 1
ATOM 2509 N N . ALA A 1 322 ? -0.674 -15.614 -3.996 1.00 97.38 322 ALA A N 1
ATOM 2510 C CA . ALA A 1 322 ? -0.737 -16.469 -5.184 1.00 97.38 322 ALA A CA 1
ATOM 2511 C C . ALA A 1 322 ? -2.045 -16.306 -5.982 1.00 97.38 322 ALA A C 1
ATOM 2513 O O . ALA A 1 322 ? -2.019 -16.388 -7.211 1.00 97.38 322 ALA A O 1
ATOM 2514 N N . ASP A 1 323 ? -3.168 -16.038 -5.305 1.00 97.25 323 ASP A N 1
ATOM 2515 C CA . ASP A 1 323 ? -4.449 -15.768 -5.964 1.00 97.25 323 ASP A CA 1
ATOM 2516 C C . ASP A 1 323 ? -4.399 -14.470 -6.768 1.00 97.25 323 ASP A C 1
ATOM 2518 O O . ASP A 1 323 ? -4.741 -14.470 -7.952 1.00 97.25 323 ASP A O 1
ATOM 2522 N N . ALA A 1 324 ? -3.887 -13.392 -6.170 1.00 98.19 324 ALA A N 1
ATOM 2523 C CA . ALA A 1 324 ? -3.706 -12.118 -6.861 1.00 98.19 324 ALA A CA 1
ATOM 2524 C C . ALA A 1 324 ? -2.745 -12.252 -8.052 1.00 98.19 324 ALA A C 1
ATOM 2526 O O . ALA A 1 324 ? -3.018 -11.739 -9.134 1.00 98.19 324 ALA A O 1
ATOM 2527 N N . SER A 1 325 ? -1.643 -12.990 -7.878 1.00 98.62 325 SER A N 1
ATOM 2528 C CA . SER A 1 325 ? -0.667 -13.250 -8.943 1.00 98.62 325 SER A CA 1
ATOM 2529 C C . SER A 1 325 ? -1.285 -13.990 -10.137 1.00 98.62 325 SER A C 1
ATOM 2531 O O . SER A 1 325 ? -0.991 -13.657 -11.285 1.00 98.62 325 SER A O 1
ATOM 2533 N N . ARG A 1 326 ? -2.158 -14.978 -9.890 1.00 98.12 326 ARG A N 1
ATOM 2534 C CA . ARG A 1 326 ? -2.906 -15.666 -10.955 1.00 98.12 326 ARG A CA 1
ATOM 2535 C C . ARG A 1 326 ? -3.891 -14.731 -11.637 1.00 98.12 326 ARG A C 1
ATOM 2537 O O . ARG A 1 326 ? -3.824 -14.592 -12.854 1.00 98.12 326 ARG A O 1
ATOM 2544 N N . LEU A 1 327 ? -4.740 -14.053 -10.865 1.00 97.81 327 LEU A N 1
ATOM 2545 C CA . LEU A 1 327 ? -5.736 -13.112 -11.390 1.00 97.81 327 LEU A CA 1
ATOM 2546 C C . LEU A 1 327 ? -5.095 -12.026 -12.264 1.00 97.81 327 LEU A C 1
ATOM 2548 O O . LEU A 1 327 ? -5.619 -11.713 -13.335 1.00 97.81 327 LEU A O 1
ATOM 2552 N N . LEU A 1 328 ? -3.918 -11.530 -11.873 1.00 98.50 328 LEU A N 1
ATOM 2553 C CA . LEU A 1 328 ? -3.162 -10.545 -12.641 1.00 98.50 328 LEU A CA 1
ATOM 2554 C C . LEU A 1 328 ? -2.826 -11.046 -14.055 1.00 98.50 328 LEU A C 1
ATOM 2556 O O . LEU A 1 328 ? -2.842 -10.259 -15.003 1.00 98.50 328 LEU A O 1
ATOM 2560 N N . LEU A 1 329 ? -2.527 -12.342 -14.191 1.00 98.31 329 LEU A N 1
ATOM 2561 C CA . LEU A 1 329 ? -2.064 -12.979 -15.427 1.00 98.31 329 LEU A CA 1
ATOM 2562 C C . LEU A 1 329 ? -3.150 -13.715 -16.215 1.00 98.31 329 LEU A C 1
ATOM 2564 O O . LEU A 1 329 ? -2.912 -14.032 -17.380 1.00 98.31 329 LEU A O 1
ATOM 2568 N N . THR A 1 330 ? -4.324 -13.955 -15.632 1.00 97.00 330 THR A N 1
ATOM 2569 C CA . THR A 1 330 ? -5.485 -14.577 -16.300 1.00 97.00 330 THR A CA 1
ATOM 2570 C C . THR A 1 330 ? -6.650 -13.607 -16.507 1.00 97.00 330 THR A C 1
ATOM 2572 O O . THR A 1 330 ? -7.655 -13.950 -17.123 1.00 97.00 330 THR A O 1
ATOM 2575 N N . GLY A 1 331 ? -6.557 -12.382 -15.983 1.00 92.44 331 GLY A N 1
ATOM 2576 C CA . GLY A 1 331 ? -7.570 -11.349 -16.178 1.00 92.44 331 GLY A CA 1
ATOM 2577 C C . GLY A 1 331 ? -7.648 -10.832 -17.625 1.00 92.44 331 GLY A C 1
ATOM 2578 O O . GLY A 1 331 ? -6.846 -11.212 -18.480 1.00 92.44 331 GLY A O 1
ATOM 2579 N N . PRO A 1 332 ? -8.561 -9.886 -17.924 1.00 93.25 332 PRO A N 1
ATOM 2580 C CA . PRO A 1 332 ? -8.768 -9.358 -19.281 1.00 93.25 332 PRO A CA 1
ATOM 2581 C C . PRO A 1 332 ? -7.515 -8.777 -19.957 1.00 93.25 332 PRO A C 1
ATOM 2583 O O . PRO A 1 332 ? -7.428 -8.766 -21.182 1.00 93.25 332 PRO A O 1
ATOM 2586 N N . LYS A 1 333 ? -6.553 -8.295 -19.159 1.00 96.12 333 LYS A N 1
ATOM 2587 C CA . LYS A 1 333 ? -5.248 -7.777 -19.598 1.00 96.12 333 LYS A CA 1
ATOM 2588 C C . LYS A 1 333 ? -4.079 -8.718 -19.273 1.00 96.12 333 LYS A C 1
ATOM 2590 O O . LYS A 1 333 ? -2.926 -8.307 -19.329 1.00 96.12 333 LYS A O 1
ATOM 2595 N N . GLY A 1 334 ? -4.347 -9.981 -18.940 1.00 96.62 334 GLY A N 1
ATOM 2596 C CA . GLY A 1 334 ? -3.340 -10.929 -18.454 1.00 96.62 334 GLY A CA 1
ATOM 2597 C C . GLY A 1 334 ? -2.137 -11.093 -19.386 1.00 96.62 334 GLY A C 1
ATOM 2598 O O . GLY A 1 334 ? -0.998 -11.133 -18.926 1.00 96.62 334 GLY A O 1
ATOM 2599 N N . ALA A 1 335 ? -2.362 -11.086 -20.703 1.00 97.25 335 ALA A N 1
ATOM 2600 C CA . ALA A 1 335 ? -1.288 -11.121 -21.698 1.00 97.25 335 ALA A CA 1
ATOM 2601 C C . ALA A 1 335 ? -0.420 -9.844 -21.702 1.00 97.25 335 ALA A C 1
ATOM 2603 O O . ALA A 1 335 ? 0.806 -9.936 -21.797 1.00 97.25 335 ALA A O 1
ATOM 2604 N N . ASP A 1 336 ? -1.031 -8.665 -21.557 1.00 97.44 336 ASP A N 1
ATOM 2605 C CA . ASP A 1 336 ? -0.314 -7.384 -21.496 1.00 97.44 336 ASP A CA 1
ATOM 2606 C C . ASP A 1 336 ? 0.484 -7.266 -20.189 1.00 97.44 336 ASP A C 1
ATOM 2608 O O . ASP A 1 336 ? 1.647 -6.853 -20.195 1.00 97.44 336 ASP A O 1
ATOM 2612 N N . HIS A 1 337 ? -0.098 -7.706 -19.070 1.00 98.06 337 HIS A N 1
ATOM 2613 C CA . HIS A 1 337 ? 0.587 -7.767 -17.780 1.00 98.06 337 HIS A CA 1
ATOM 2614 C C . HIS A 1 337 ? 1.742 -8.777 -17.800 1.00 98.06 337 HIS A C 1
ATOM 2616 O O . HIS A 1 337 ? 2.827 -8.469 -17.311 1.00 98.06 337 HIS A O 1
ATOM 2622 N N . ALA A 1 338 ? 1.568 -9.946 -18.429 1.00 97.94 338 ALA A N 1
ATOM 2623 C CA . ALA A 1 338 ? 2.653 -10.905 -18.635 1.00 97.94 338 ALA A CA 1
ATOM 2624 C C . ALA A 1 338 ? 3.810 -10.277 -19.428 1.00 97.94 338 ALA A C 1
ATOM 2626 O O . ALA A 1 338 ? 4.970 -10.423 -19.041 1.00 97.94 338 ALA A O 1
ATOM 2627 N N . ALA A 1 339 ? 3.506 -9.524 -20.492 1.00 96.62 339 ALA A N 1
ATOM 2628 C CA . ALA A 1 339 ? 4.502 -8.776 -21.258 1.00 96.62 339 ALA A CA 1
ATOM 2629 C C . ALA A 1 339 ? 5.216 -7.706 -20.415 1.00 96.62 339 ALA A C 1
ATOM 2631 O O . ALA A 1 339 ? 6.425 -7.522 -20.560 1.00 96.62 339 ALA A O 1
ATOM 2632 N N . ALA A 1 340 ? 4.498 -7.034 -19.512 1.00 95.88 340 ALA A N 1
ATOM 2633 C CA . ALA A 1 340 ? 5.086 -6.083 -18.575 1.00 95.88 340 ALA A CA 1
ATOM 2634 C C . ALA A 1 340 ? 6.047 -6.767 -17.585 1.00 95.88 340 ALA A C 1
ATOM 2636 O O . ALA A 1 340 ? 7.155 -6.275 -17.381 1.00 95.88 340 ALA A O 1
ATOM 2637 N N . LEU A 1 341 ? 5.660 -7.916 -17.015 1.00 96.19 341 LEU A N 1
ATOM 2638 C CA . LEU A 1 341 ? 6.483 -8.658 -16.053 1.00 96.19 341 LEU A CA 1
ATOM 2639 C C . LEU A 1 341 ? 7.788 -9.172 -16.662 1.00 96.19 341 LEU A C 1
ATOM 2641 O O . LEU A 1 341 ? 8.823 -9.085 -16.010 1.00 96.19 341 LEU A O 1
ATOM 2645 N N . VAL A 1 342 ? 7.766 -9.685 -17.895 1.00 94.50 342 VAL A N 1
ATOM 2646 C CA . VAL A 1 342 ? 8.968 -10.269 -18.526 1.00 94.50 342 VAL A CA 1
ATOM 2647 C C . VAL A 1 342 ? 9.907 -9.240 -19.159 1.00 94.50 342 VAL A C 1
ATOM 2649 O O . VAL A 1 342 ? 10.988 -9.611 -19.610 1.00 94.50 342 VAL A O 1
ATOM 2652 N N . SER A 1 343 ? 9.499 -7.971 -19.211 1.00 90.06 343 SER A N 1
ATOM 2653 C CA . SER A 1 343 ? 10.304 -6.861 -19.726 1.00 90.06 343 SER A CA 1
ATOM 2654 C C . SER A 1 343 ? 11.652 -6.769 -19.006 1.00 90.06 343 SER A C 1
ATOM 2656 O O . SER A 1 343 ? 11.732 -6.933 -17.796 1.00 90.06 343 SER A O 1
ATOM 2658 N N . ASP A 1 344 ? 12.726 -6.426 -19.711 1.00 85.19 344 ASP A N 1
ATOM 2659 C CA . ASP A 1 344 ? 14.038 -6.166 -19.101 1.00 85.19 344 ASP A CA 1
ATOM 2660 C C . ASP A 1 344 ? 14.168 -4.742 -18.519 1.00 85.19 344 ASP A C 1
ATOM 2662 O O . ASP A 1 344 ? 15.184 -4.372 -17.923 1.00 85.19 344 ASP A O 1
ATOM 2666 N N . LYS A 1 345 ? 13.113 -3.931 -18.643 1.00 86.75 345 LYS A N 1
ATOM 2667 C CA . LYS A 1 345 ? 13.055 -2.539 -18.170 1.00 86.75 345 LYS A CA 1
ATOM 2668 C C . LYS A 1 345 ? 12.646 -2.401 -16.698 1.00 86.75 345 LYS A C 1
ATOM 2670 O O . LYS A 1 345 ? 12.043 -1.397 -16.314 1.00 86.75 345 LYS A O 1
ATOM 2675 N N . TRP A 1 346 ? 12.950 -3.399 -15.868 1.00 88.94 346 TRP A N 1
ATOM 2676 C CA . TRP A 1 346 ? 12.690 -3.350 -14.421 1.00 88.94 346 TRP A CA 1
ATOM 2677 C C . TRP A 1 346 ? 13.683 -2.490 -13.640 1.00 88.94 346 TRP A C 1
ATOM 2679 O O . TRP A 1 346 ? 13.348 -2.015 -12.564 1.00 88.94 346 TRP A O 1
ATOM 2689 N N . HIS A 1 347 ? 14.844 -2.214 -14.221 1.00 84.44 347 HIS A N 1
ATOM 2690 C CA . HIS A 1 347 ? 15.900 -1.436 -13.588 1.00 84.44 347 HIS A CA 1
ATOM 2691 C C . HIS A 1 347 ? 15.477 0.004 -13.259 1.00 84.44 347 HIS A C 1
ATOM 2693 O O . HIS A 1 347 ? 14.876 0.679 -14.099 1.00 84.44 347 HIS A O 1
ATOM 2699 N N . THR A 1 348 ? 15.898 0.481 -12.091 1.00 86.25 348 THR A N 1
ATOM 2700 C CA . THR A 1 348 ? 15.917 1.889 -11.660 1.00 86.25 348 THR A CA 1
ATOM 2701 C C . THR A 1 348 ? 17.360 2.449 -11.664 1.00 86.25 348 THR A C 1
ATOM 2703 O O . THR A 1 348 ? 18.315 1.703 -11.913 1.00 86.25 348 THR A O 1
ATOM 2706 N N . PRO A 1 349 ? 17.585 3.771 -11.497 1.00 84.50 349 PRO A N 1
ATOM 2707 C CA . PRO A 1 349 ? 18.930 4.337 -11.384 1.00 84.50 349 PRO A CA 1
ATOM 2708 C C . PRO A 1 349 ? 19.765 3.697 -10.262 1.00 84.50 349 PRO A C 1
ATOM 2710 O O . PRO A 1 349 ? 19.493 3.888 -9.083 1.00 84.50 349 PRO A O 1
ATOM 2713 N N . GLY A 1 350 ? 20.840 2.997 -10.629 1.00 75.44 350 GLY A N 1
ATOM 2714 C CA . GLY A 1 350 ? 21.751 2.341 -9.687 1.00 75.44 350 GLY A CA 1
ATOM 2715 C C . GLY A 1 350 ? 22.695 1.344 -10.348 1.00 75.44 350 GLY A C 1
ATOM 2716 O O . GLY A 1 350 ? 22.670 1.205 -11.568 1.00 75.44 350 GLY A O 1
ATOM 2717 N N . ASN A 1 351 ? 23.538 0.663 -9.566 1.00 60.06 351 ASN A N 1
ATOM 2718 C CA . ASN A 1 351 ? 24.530 -0.282 -10.105 1.00 60.06 351 ASN A CA 1
ATOM 2719 C C . ASN A 1 351 ? 24.312 -1.753 -9.695 1.00 60.06 351 ASN A C 1
ATOM 2721 O O . ASN A 1 351 ? 24.858 -2.613 -10.375 1.00 60.06 351 ASN A O 1
ATOM 2725 N N . ASP A 1 352 ? 23.521 -2.054 -8.654 1.00 63.69 352 ASP A N 1
ATOM 2726 C CA . ASP A 1 352 ? 23.434 -3.407 -8.060 1.00 63.69 352 ASP A CA 1
ATOM 2727 C C . ASP A 1 352 ? 22.013 -3.819 -7.606 1.00 63.69 352 ASP A C 1
ATOM 2729 O O . ASP A 1 352 ? 21.857 -4.652 -6.712 1.00 63.69 352 ASP A O 1
ATOM 2733 N N . PHE A 1 353 ? 20.954 -3.259 -8.196 1.00 64.00 353 PHE A N 1
ATOM 2734 C CA . PHE A 1 353 ? 19.589 -3.540 -7.741 1.00 64.00 353 PHE A CA 1
ATOM 2735 C C . PHE A 1 353 ? 18.946 -4.692 -8.528 1.00 64.00 353 PHE A C 1
ATOM 2737 O O . PHE A 1 353 ? 18.789 -4.644 -9.750 1.00 64.00 353 PHE A O 1
ATOM 2744 N N . ASP A 1 354 ? 18.614 -5.771 -7.816 1.00 71.88 354 ASP A N 1
ATOM 2745 C CA . ASP A 1 354 ? 17.900 -6.939 -8.341 1.00 71.88 354 ASP A CA 1
ATOM 2746 C C . ASP A 1 354 ? 16.389 -6.661 -8.419 1.00 71.88 354 ASP A C 1
ATOM 2748 O O . ASP A 1 354 ? 15.565 -7.315 -7.776 1.00 71.88 354 ASP A O 1
ATOM 2752 N N . ASP A 1 355 ? 16.033 -5.624 -9.177 1.00 80.62 355 ASP A N 1
ATOM 2753 C CA . ASP A 1 355 ? 14.676 -5.069 -9.228 1.00 80.62 355 ASP A CA 1
ATOM 2754 C C . ASP A 1 355 ? 13.664 -6.094 -9.749 1.00 80.62 355 ASP A C 1
ATOM 2756 O O . ASP A 1 355 ? 12.514 -6.143 -9.312 1.00 80.62 355 ASP A O 1
ATOM 2760 N N . ALA A 1 356 ? 14.084 -6.994 -10.643 1.00 85.88 356 ALA A N 1
ATOM 2761 C CA . ALA A 1 356 ? 13.157 -7.967 -11.207 1.00 85.88 356 ALA A CA 1
ATOM 2762 C C . ALA A 1 356 ? 12.952 -9.236 -10.360 1.00 85.88 356 ALA A C 1
ATOM 2764 O O . ALA A 1 356 ? 12.169 -10.100 -10.770 1.00 85.88 356 ALA A O 1
ATOM 2765 N N . LYS A 1 357 ? 13.556 -9.348 -9.168 1.00 91.81 357 LYS A N 1
ATOM 2766 C CA . LYS A 1 357 ? 13.299 -10.477 -8.255 1.00 91.81 357 LYS A CA 1
ATOM 2767 C C . LYS A 1 357 ? 11.821 -10.613 -7.884 1.00 91.81 357 LYS A C 1
ATOM 2769 O O . LYS A 1 357 ? 11.317 -11.733 -7.770 1.00 91.81 357 LYS A O 1
ATOM 2774 N N . PHE A 1 358 ? 11.110 -9.490 -7.732 1.00 94.94 358 PHE A N 1
ATOM 2775 C CA . PHE A 1 358 ? 9.692 -9.473 -7.366 1.00 94.94 358 PHE A CA 1
ATOM 2776 C C . PHE A 1 358 ? 8.763 -9.747 -8.553 1.00 94.94 358 PHE A C 1
ATOM 2778 O O . PHE A 1 358 ? 7.934 -10.646 -8.429 1.00 94.94 358 PHE A O 1
ATOM 2785 N N . PRO A 1 359 ? 8.926 -9.120 -9.734 1.00 95.88 359 PRO A N 1
ATOM 2786 C CA . PRO A 1 359 ? 8.238 -9.574 -10.943 1.00 95.88 359 PRO A CA 1
ATOM 2787 C C . PRO A 1 359 ? 8.470 -11.072 -11.226 1.00 95.88 359 PRO A C 1
ATOM 2789 O O . PRO A 1 359 ? 7.529 -11.801 -11.541 1.00 95.88 359 PRO A O 1
ATOM 2792 N N . ALA A 1 360 ? 9.689 -11.584 -11.015 1.00 96.38 360 ALA A N 1
ATOM 2793 C CA . ALA A 1 360 ? 9.980 -13.015 -11.110 1.00 96.38 360 ALA A CA 1
ATOM 2794 C C . ALA A 1 360 ? 9.256 -13.845 -10.033 1.00 96.38 360 ALA A C 1
ATOM 2796 O O . ALA A 1 360 ? 8.858 -14.984 -10.287 1.00 96.38 360 ALA A O 1
ATOM 2797 N N . ALA A 1 361 ? 9.072 -13.298 -8.829 1.00 97.25 361 ALA A N 1
ATOM 2798 C CA . ALA A 1 361 ? 8.296 -13.929 -7.769 1.00 97.25 361 ALA A CA 1
ATOM 2799 C C . ALA A 1 361 ? 6.801 -13.991 -8.111 1.00 97.25 361 ALA A C 1
ATOM 2801 O O . ALA A 1 361 ? 6.210 -15.045 -7.896 1.00 97.25 361 ALA A O 1
ATOM 2802 N N . VAL A 1 362 ? 6.222 -12.952 -8.727 1.00 98.38 362 VAL A N 1
ATOM 2803 C CA . VAL A 1 362 ? 4.841 -12.972 -9.251 1.00 98.38 362 VAL A CA 1
ATOM 2804 C C . VAL A 1 362 ? 4.673 -14.092 -10.281 1.00 98.38 362 VAL A C 1
ATOM 2806 O O . VAL A 1 362 ? 3.754 -14.900 -10.172 1.00 98.38 362 VAL A O 1
ATOM 2809 N N . ILE A 1 363 ? 5.608 -14.207 -11.234 1.00 98.06 363 ILE A N 1
ATOM 2810 C CA . ILE A 1 363 ? 5.617 -15.286 -12.239 1.00 98.06 363 ILE A CA 1
ATOM 2811 C C . ILE A 1 363 ? 5.571 -16.664 -11.569 1.00 98.06 363 ILE A C 1
ATOM 2813 O O . ILE A 1 363 ? 4.793 -17.533 -11.966 1.00 98.06 363 ILE A O 1
ATOM 2817 N N . ARG A 1 364 ? 6.399 -16.876 -10.540 1.00 97.31 364 ARG A N 1
ATOM 2818 C CA . ARG A 1 364 ? 6.434 -18.138 -9.789 1.00 97.31 364 ARG A CA 1
ATOM 2819 C C . ARG A 1 364 ? 5.134 -18.368 -9.016 1.00 97.31 364 ARG A C 1
ATOM 2821 O O . ARG A 1 364 ? 4.545 -19.437 -9.140 1.00 97.31 364 ARG A O 1
ATOM 2828 N N . ALA A 1 365 ? 4.668 -17.378 -8.261 1.00 97.06 365 ALA A N 1
ATOM 2829 C CA . ALA A 1 365 ? 3.447 -17.470 -7.465 1.00 97.06 365 ALA A CA 1
ATOM 2830 C C . ALA A 1 365 ? 2.221 -17.808 -8.331 1.00 97.06 365 ALA A C 1
ATOM 2832 O O . ALA A 1 365 ? 1.406 -18.641 -7.941 1.00 97.06 365 ALA A O 1
ATOM 2833 N N . ALA A 1 366 ? 2.142 -17.242 -9.539 1.00 97.56 366 ALA A N 1
ATOM 2834 C CA . ALA A 1 366 ? 1.048 -17.491 -10.468 1.00 97.56 366 ALA A CA 1
ATOM 2835 C C . ALA A 1 366 ? 1.065 -18.885 -11.123 1.00 97.56 366 ALA A C 1
ATOM 2837 O O . ALA A 1 366 ? 0.028 -19.354 -11.577 1.00 97.56 366 ALA A O 1
ATOM 2838 N N . THR A 1 367 ? 2.229 -19.537 -11.228 1.00 96.62 367 THR A N 1
ATOM 2839 C CA . THR A 1 367 ? 2.396 -20.728 -12.087 1.00 96.62 367 THR A CA 1
ATOM 2840 C C . THR A 1 367 ? 2.760 -22.009 -11.341 1.00 96.62 367 THR A C 1
ATOM 2842 O O . THR A 1 367 ? 2.694 -23.089 -11.932 1.00 96.62 367 THR A O 1
ATOM 2845 N N . LEU A 1 368 ? 3.149 -21.942 -10.065 1.00 90.88 368 LEU A N 1
ATOM 2846 C CA . LEU A 1 368 ? 3.624 -23.122 -9.333 1.00 90.88 368 LEU A CA 1
ATOM 2847 C C . LEU A 1 368 ? 2.500 -24.021 -8.785 1.00 90.88 368 LEU A C 1
ATOM 2849 O O . LEU A 1 368 ? 2.726 -25.225 -8.644 1.00 90.88 368 LEU A O 1
ATOM 2853 N N . ASP A 1 369 ? 1.299 -23.497 -8.512 1.00 89.06 369 ASP A N 1
ATOM 2854 C CA . ASP A 1 369 ? 0.187 -24.291 -7.960 1.00 89.06 369 ASP A CA 1
ATOM 2855 C C . ASP A 1 369 ? -0.618 -25.046 -9.032 1.00 89.06 369 ASP A C 1
ATOM 2857 O O . ASP A 1 369 ? -1.773 -24.759 -9.348 1.00 89.06 369 ASP A O 1
ATOM 2861 N N . ARG A 1 370 ? 0.011 -26.090 -9.568 1.00 85.44 370 ARG A N 1
ATOM 2862 C CA . ARG A 1 370 ? -0.558 -26.955 -10.612 1.00 85.44 370 ARG A CA 1
ATOM 2863 C C . ARG A 1 370 ? -1.626 -27.934 -10.124 1.00 85.44 370 ARG A C 1
ATOM 2865 O O . ARG A 1 370 ? -2.208 -28.630 -10.950 1.00 85.44 370 ARG A O 1
ATOM 2872 N N . GLN A 1 371 ? -1.841 -28.059 -8.815 1.00 85.81 371 GLN A N 1
ATOM 2873 C CA . GLN A 1 371 ? -2.792 -29.027 -8.254 1.00 85.81 371 GLN A CA 1
ATOM 2874 C C . GLN A 1 371 ? -4.052 -28.350 -7.722 1.00 85.81 371 GLN A C 1
ATOM 2876 O O . GLN A 1 371 ? -5.144 -28.865 -7.956 1.00 85.81 371 GLN A O 1
ATOM 2881 N N . GLY A 1 372 ? -3.911 -27.216 -7.031 1.00 89.25 372 GLY A N 1
ATOM 2882 C CA . GLY A 1 372 ? -5.039 -26.442 -6.518 1.00 89.25 372 GLY A CA 1
ATOM 2883 C C . GLY A 1 372 ? -5.726 -25.607 -7.596 1.00 89.25 372 GLY A C 1
ATOM 2884 O O . GLY A 1 372 ? -6.952 -25.532 -7.605 1.00 89.25 372 GLY A O 1
ATOM 2885 N N . HIS A 1 373 ? -4.951 -25.049 -8.533 1.00 93.38 373 HIS A N 1
ATOM 2886 C CA . HIS A 1 373 ? -5.431 -24.110 -9.556 1.00 93.38 373 HIS A CA 1
ATOM 2887 C C . HIS A 1 373 ? -4.877 -24.455 -10.952 1.00 93.38 373 HIS A C 1
ATOM 2889 O O . HIS A 1 373 ? -4.153 -23.655 -11.554 1.00 93.38 373 HIS A O 1
ATOM 2895 N N . PRO A 1 374 ? -5.137 -25.672 -11.473 1.00 91.50 374 PRO A N 1
ATOM 2896 C CA . PRO A 1 374 ? -4.501 -26.161 -12.695 1.00 91.50 374 PRO A CA 1
ATOM 2897 C C . PRO A 1 374 ? -4.830 -25.318 -13.933 1.00 91.50 374 PRO A C 1
ATOM 2899 O O . PRO A 1 374 ? -3.953 -25.113 -14.769 1.00 91.50 374 PRO A O 1
ATOM 2902 N N . ASN A 1 375 ? -6.064 -24.821 -14.056 1.00 92.69 375 ASN A N 1
ATOM 2903 C CA . ASN A 1 375 ? -6.501 -24.081 -15.241 1.00 92.69 375 ASN A CA 1
ATOM 2904 C C . ASN A 1 375 ? -5.907 -22.671 -15.254 1.00 92.69 375 ASN A C 1
ATOM 2906 O O . ASN A 1 375 ? -5.310 -22.257 -16.243 1.00 92.69 375 ASN A O 1
ATOM 2910 N N . GLU A 1 376 ? -6.019 -21.965 -14.134 1.00 94.75 376 GLU A N 1
ATOM 2911 C CA . GLU A 1 376 ? -5.534 -20.600 -13.963 1.00 94.75 376 GLU A CA 1
ATOM 2912 C C . GLU A 1 376 ? -4.007 -20.552 -14.064 1.00 94.75 376 GLU A C 1
ATOM 2914 O O . GLU A 1 376 ? -3.448 -19.684 -14.731 1.00 94.75 376 GLU A O 1
ATOM 2919 N N . SER A 1 377 ? -3.317 -21.528 -13.465 1.00 95.56 377 SER A N 1
ATOM 2920 C CA . SER A 1 377 ? -1.855 -21.604 -13.542 1.00 95.56 377 SER A CA 1
ATOM 2921 C C . SER A 1 377 ? -1.370 -21.940 -14.957 1.00 95.56 377 SER A C 1
ATOM 2923 O O . SER A 1 377 ? -0.356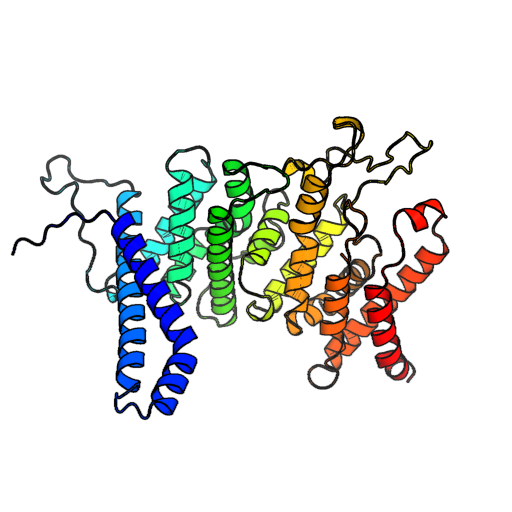 -21.398 -15.399 1.00 95.56 377 SER A O 1
ATOM 2925 N N . ALA A 1 378 ? -2.098 -22.789 -15.695 1.00 94.44 378 ALA A N 1
ATOM 2926 C CA . ALA A 1 378 ? -1.800 -23.083 -17.096 1.00 94.44 378 ALA A CA 1
ATOM 2927 C C . ALA A 1 378 ? -2.050 -21.873 -18.007 1.00 94.44 378 ALA A C 1
ATOM 2929 O O . ALA A 1 378 ? -1.226 -21.582 -18.872 1.00 94.44 378 ALA A O 1
ATOM 2930 N N . GLU A 1 379 ? -3.140 -21.132 -17.803 1.00 95.75 379 GLU A N 1
ATOM 2931 C CA . GLU A 1 379 ? -3.420 -19.907 -18.556 1.00 95.75 379 GLU A CA 1
ATOM 2932 C C . GLU A 1 379 ? -2.365 -18.822 -18.288 1.00 95.75 379 GLU A C 1
ATOM 2934 O O . GLU A 1 379 ? -1.800 -18.262 -19.233 1.00 95.75 379 GLU A O 1
ATOM 2939 N N . ALA A 1 380 ? -2.010 -18.593 -17.019 1.00 97.19 380 ALA A N 1
ATOM 2940 C CA . ALA A 1 380 ? -0.925 -17.687 -16.650 1.00 97.19 380 ALA A CA 1
ATOM 2941 C C . ALA A 1 380 ? 0.404 -18.107 -17.305 1.00 97.19 380 ALA A C 1
ATOM 2943 O O . ALA A 1 380 ? 1.109 -17.276 -17.885 1.00 97.19 380 ALA A O 1
ATOM 2944 N N . ALA A 1 381 ? 0.727 -19.406 -17.279 1.00 96.75 381 ALA A N 1
ATOM 2945 C CA . ALA A 1 381 ? 1.915 -19.950 -17.930 1.00 96.75 381 ALA A CA 1
ATOM 2946 C C . ALA A 1 381 ? 1.902 -19.737 -19.453 1.00 96.75 381 ALA A C 1
ATOM 2948 O O . ALA A 1 381 ? 2.930 -19.365 -20.018 1.00 96.75 381 ALA A O 1
ATOM 2949 N N . ALA A 1 382 ? 0.758 -19.918 -20.120 1.00 96.12 382 ALA A N 1
ATOM 2950 C CA . ALA A 1 382 ? 0.620 -19.679 -21.556 1.00 96.12 382 ALA A CA 1
ATOM 2951 C C . ALA A 1 382 ? 0.892 -18.208 -21.916 1.00 96.12 382 ALA A C 1
ATOM 2953 O O . ALA A 1 382 ? 1.668 -17.927 -22.836 1.00 96.12 382 ALA A O 1
ATOM 2954 N N . ASN A 1 383 ? 0.319 -17.268 -21.158 1.00 97.38 383 ASN A N 1
ATOM 2955 C CA . ASN A 1 383 ? 0.553 -15.834 -21.347 1.00 97.38 383 ASN A CA 1
ATOM 2956 C C . ASN A 1 383 ? 2.035 -15.474 -21.155 1.00 97.38 383 ASN A C 1
ATOM 2958 O O . ASN A 1 383 ? 2.614 -14.765 -21.981 1.00 97.38 383 ASN A O 1
ATOM 2962 N N . LEU A 1 384 ? 2.683 -16.032 -20.130 1.00 97.25 384 LEU A N 1
ATOM 2963 C CA . LEU A 1 384 ? 4.107 -15.823 -19.852 1.00 97.25 384 LEU A CA 1
ATOM 2964 C C . LEU A 1 384 ? 5.035 -16.438 -20.902 1.00 97.25 384 LEU A C 1
ATOM 2966 O O . LEU A 1 384 ? 6.033 -15.819 -21.265 1.00 97.25 384 LEU A O 1
ATOM 2970 N N . ILE A 1 385 ? 4.721 -17.629 -21.415 1.00 95.50 385 ILE A N 1
ATOM 2971 C CA . ILE A 1 385 ? 5.485 -18.275 -22.491 1.00 95.50 385 ILE A CA 1
ATOM 2972 C C . ILE A 1 385 ? 5.433 -17.422 -23.762 1.00 95.50 385 ILE A C 1
ATOM 2974 O O . ILE A 1 385 ? 6.473 -17.159 -24.371 1.00 95.50 385 ILE A O 1
ATOM 2978 N N . ASN A 1 386 ? 4.243 -16.942 -24.133 1.00 94.56 386 ASN A N 1
ATOM 2979 C CA . ASN A 1 386 ? 4.063 -16.075 -25.297 1.00 94.56 386 ASN A CA 1
ATOM 2980 C C . ASN A 1 386 ? 4.816 -14.747 -25.132 1.00 94.56 386 ASN A C 1
ATOM 2982 O O . ASN A 1 386 ? 5.543 -14.327 -26.037 1.00 94.56 386 ASN A O 1
ATOM 2986 N N . ALA A 1 387 ? 4.695 -14.117 -23.962 1.00 95.94 387 ALA A N 1
ATOM 2987 C CA . ALA A 1 387 ? 5.396 -12.883 -23.632 1.00 95.94 387 ALA A CA 1
ATOM 2988 C C . ALA A 1 387 ? 6.924 -13.066 -23.632 1.00 95.94 387 ALA A C 1
ATOM 2990 O O . ALA A 1 387 ? 7.642 -12.295 -24.269 1.00 95.94 387 ALA A O 1
ATOM 2991 N N . GLY A 1 388 ? 7.429 -14.120 -22.984 1.00 93.12 388 GLY A N 1
ATOM 2992 C CA . GLY A 1 388 ? 8.857 -14.433 -22.912 1.00 93.12 388 GLY A CA 1
ATOM 2993 C C . GLY A 1 388 ? 9.463 -14.754 -24.280 1.00 93.12 388 GLY A C 1
ATOM 2994 O O . GLY A 1 388 ? 10.568 -14.308 -24.588 1.00 93.12 388 GLY A O 1
ATOM 2995 N N . ALA A 1 389 ? 8.728 -15.460 -25.146 1.00 90.50 389 ALA A N 1
ATOM 2996 C CA . ALA A 1 389 ? 9.152 -15.704 -26.523 1.00 90.50 389 ALA A CA 1
ATOM 2997 C C . ALA A 1 389 ? 9.246 -14.399 -27.335 1.00 90.50 389 ALA A C 1
ATOM 2999 O O . ALA A 1 389 ? 10.205 -14.209 -28.090 1.00 90.50 389 ALA A O 1
ATOM 3000 N N . ALA A 1 390 ? 8.283 -13.487 -27.169 1.00 92.00 390 ALA A N 1
ATOM 3001 C CA . ALA A 1 390 ? 8.319 -12.174 -27.807 1.00 92.00 390 ALA A CA 1
ATOM 3002 C C . ALA A 1 390 ? 9.492 -11.322 -27.296 1.00 92.00 390 ALA A C 1
ATOM 3004 O O . ALA A 1 390 ? 10.180 -10.687 -28.097 1.00 92.00 390 ALA A O 1
ATOM 3005 N N . GLU A 1 391 ? 9.766 -11.341 -25.990 1.00 89.44 391 GLU A N 1
ATOM 3006 C CA . GLU A 1 391 ? 10.876 -10.593 -25.398 1.00 89.44 391 GLU A CA 1
ATOM 3007 C C . GLU A 1 391 ? 12.237 -11.133 -25.855 1.00 89.44 391 GLU A C 1
ATOM 3009 O O . GLU A 1 391 ? 13.091 -10.362 -26.289 1.00 89.44 391 GLU A O 1
ATOM 3014 N N . TYR A 1 392 ? 12.403 -12.457 -25.926 1.00 87.25 392 TYR A N 1
ATOM 3015 C CA . TYR A 1 392 ? 13.601 -13.084 -26.493 1.00 87.25 392 TYR A CA 1
ATOM 3016 C C . TYR A 1 392 ? 13.864 -12.661 -27.952 1.00 87.25 392 TYR A C 1
ATOM 3018 O O . TYR A 1 392 ? 15.007 -12.439 -28.362 1.00 87.25 392 TYR A O 1
ATOM 3026 N N . GLN A 1 393 ? 12.813 -12.505 -28.765 1.00 87.56 393 GLN A N 1
ATOM 3027 C CA . GLN A 1 393 ? 12.962 -11.999 -30.135 1.00 87.56 393 GLN A CA 1
ATOM 3028 C C . GLN A 1 393 ? 13.398 -10.530 -30.189 1.00 87.56 393 GLN A C 1
ATOM 3030 O O . GLN A 1 393 ? 14.103 -10.153 -31.132 1.00 87.56 393 GLN A O 1
ATOM 3035 N N . LYS A 1 394 ? 12.978 -9.699 -29.225 1.00 87.06 394 LYS A N 1
ATOM 3036 C CA . LYS A 1 394 ? 13.439 -8.306 -29.106 1.00 87.06 394 LYS A CA 1
ATOM 3037 C C . LYS A 1 394 ? 14.891 -8.253 -28.646 1.00 87.06 394 LYS A C 1
ATOM 3039 O O . LYS A 1 394 ? 15.670 -7.510 -29.236 1.00 87.06 394 LYS A O 1
ATOM 3044 N N . GLU A 1 395 ? 15.258 -9.080 -27.672 1.00 84.94 395 GLU A N 1
ATOM 3045 C CA . GLU A 1 395 ? 16.614 -9.181 -27.128 1.00 84.94 395 GLU A CA 1
ATOM 3046 C C . GLU A 1 395 ? 17.652 -9.444 -28.226 1.00 84.94 395 GLU A C 1
ATOM 3048 O O . GLU A 1 395 ? 18.637 -8.721 -28.354 1.00 84.94 395 GLU A O 1
ATOM 3053 N N . ASN A 1 396 ? 17.367 -10.391 -29.126 1.00 85.31 396 ASN A N 1
ATOM 3054 C CA . ASN A 1 396 ? 18.240 -10.721 -30.260 1.00 85.31 396 ASN A CA 1
ATOM 3055 C C . ASN A 1 396 ? 18.438 -9.573 -31.272 1.00 85.31 396 ASN A C 1
ATOM 3057 O O . ASN A 1 396 ? 19.285 -9.677 -32.161 1.00 85.31 396 ASN A O 1
ATOM 3061 N N . LYS A 1 397 ? 17.643 -8.500 -31.181 1.00 89.12 397 LYS A N 1
ATOM 3062 C CA . LYS A 1 397 ? 17.709 -7.322 -32.059 1.00 89.12 397 LYS A CA 1
ATOM 3063 C C . LYS A 1 397 ? 18.295 -6.088 -31.363 1.00 89.12 397 LYS A C 1
ATOM 3065 O O . LYS A 1 397 ? 18.427 -5.058 -32.024 1.00 89.12 397 LYS A O 1
ATOM 3070 N N . LYS A 1 398 ? 18.632 -6.163 -30.069 1.00 87.19 398 LYS A N 1
ATOM 3071 C CA . LYS A 1 398 ? 19.178 -5.030 -29.309 1.00 87.19 398 LYS A CA 1
ATOM 3072 C C . LYS A 1 398 ? 20.579 -4.660 -29.780 1.00 87.19 398 LYS A C 1
ATOM 3074 O O . LYS A 1 398 ? 21.395 -5.515 -30.134 1.00 87.19 398 LYS A O 1
ATOM 3079 N N . SER A 1 399 ? 20.868 -3.361 -29.791 1.00 87.38 399 SER A N 1
ATOM 3080 C CA . SER A 1 399 ? 22.224 -2.889 -30.056 1.00 87.38 399 SER A CA 1
ATOM 3081 C C . SER A 1 399 ? 23.142 -3.212 -28.870 1.00 87.38 399 SER A C 1
ATOM 3083 O O . SER A 1 399 ? 22.685 -3.432 -27.751 1.00 87.38 399 SER A O 1
ATOM 3085 N N . LYS A 1 400 ? 24.466 -3.187 -29.077 1.00 85.12 400 LYS A N 1
ATOM 3086 C CA . LYS A 1 400 ? 25.427 -3.332 -27.964 1.00 85.12 400 LYS A CA 1
ATOM 3087 C C . LYS A 1 400 ? 25.233 -2.275 -26.875 1.00 85.12 400 LYS A C 1
ATOM 3089 O O . LYS A 1 400 ? 25.525 -2.556 -25.720 1.00 85.12 400 LYS A O 1
ATOM 3094 N N . ASN A 1 401 ? 24.784 -1.077 -27.255 1.00 82.12 401 ASN A N 1
ATOM 3095 C CA . ASN A 1 401 ? 24.486 -0.021 -26.300 1.00 82.12 401 ASN A CA 1
ATOM 3096 C C . ASN A 1 401 ? 23.263 -0.398 -25.460 1.00 82.12 401 ASN A C 1
ATOM 3098 O O . ASN A 1 401 ? 23.351 -0.375 -24.242 1.00 82.12 401 ASN A O 1
ATOM 3102 N N . ASP A 1 402 ? 22.176 -0.841 -26.093 1.00 82.62 402 ASP A N 1
ATOM 3103 C CA . ASP A 1 402 ? 20.952 -1.228 -25.377 1.00 82.62 402 ASP A CA 1
ATOM 3104 C C . ASP A 1 402 ? 21.197 -2.400 -24.424 1.00 82.62 402 ASP A C 1
ATOM 3106 O O . ASP A 1 402 ? 20.718 -2.365 -23.301 1.00 82.62 402 ASP A O 1
ATOM 3110 N N . LEU A 1 403 ? 22.005 -3.388 -24.827 1.00 83.44 403 LEU A N 1
ATOM 3111 C CA . LEU A 1 403 ? 22.404 -4.512 -23.967 1.00 83.44 403 LEU A CA 1
ATOM 3112 C C . LEU A 1 403 ? 23.239 -4.078 -22.753 1.00 83.44 403 LEU A C 1
ATOM 3114 O O . LEU A 1 403 ? 23.209 -4.732 -21.714 1.00 83.44 403 LEU A O 1
ATOM 3118 N N . ALA A 1 404 ? 24.021 -3.004 -22.890 1.00 80.56 404 ALA A N 1
ATOM 3119 C CA . ALA A 1 404 ? 24.789 -2.438 -21.785 1.00 80.56 404 ALA A CA 1
ATOM 3120 C C . ALA A 1 404 ? 23.908 -1.592 -20.852 1.00 80.56 404 ALA A C 1
ATOM 3122 O O . ALA A 1 404 ? 24.139 -1.582 -19.646 1.00 80.56 404 ALA A O 1
ATOM 3123 N N . GLN A 1 405 ? 22.904 -0.900 -21.402 1.00 79.12 405 GLN A N 1
ATOM 3124 C CA . GLN A 1 405 ? 21.933 -0.123 -20.629 1.00 79.12 405 GLN A CA 1
ATOM 3125 C C . GLN A 1 405 ? 20.958 -1.032 -19.875 1.00 79.12 405 GLN A C 1
ATOM 3127 O O . GLN A 1 405 ? 20.751 -0.853 -18.679 1.00 79.12 405 GLN A O 1
ATOM 3132 N N . TYR A 1 406 ? 20.397 -2.029 -20.555 1.00 82.06 406 TYR A N 1
ATOM 3133 C CA . TYR A 1 406 ? 19.372 -2.933 -20.048 1.00 82.06 406 TYR A CA 1
ATOM 3134 C C . TYR A 1 406 ? 19.832 -4.383 -20.245 1.00 82.06 406 TYR A C 1
ATOM 3136 O O . TYR A 1 406 ? 19.516 -5.017 -21.254 1.00 82.06 406 TYR A O 1
ATOM 3144 N N . PRO A 1 407 ? 20.650 -4.909 -19.320 1.00 80.88 407 PRO A N 1
ATOM 3145 C CA . PRO A 1 407 ? 21.068 -6.299 -19.383 1.00 80.88 407 PRO A CA 1
ATOM 3146 C C . PRO A 1 407 ? 19.890 -7.235 -19.090 1.00 80.88 407 PRO A C 1
ATOM 3148 O O . PRO A 1 407 ? 18.986 -6.909 -18.319 1.00 80.88 407 PRO A O 1
ATOM 3151 N N . VAL A 1 408 ? 19.941 -8.444 -19.656 1.00 80.31 408 VAL A N 1
ATOM 3152 C CA . VAL A 1 408 ? 18.959 -9.502 -19.380 1.00 80.31 408 VAL A CA 1
ATOM 3153 C C . VAL A 1 408 ? 18.860 -9.761 -17.880 1.00 80.31 408 VAL A C 1
ATOM 3155 O O . VAL A 1 408 ? 19.860 -10.054 -17.216 1.00 80.31 408 VAL A O 1
ATOM 3158 N N . ASN A 1 409 ? 17.635 -9.732 -17.355 1.00 83.81 409 ASN A N 1
ATOM 3159 C CA . ASN A 1 409 ? 17.404 -10.024 -15.953 1.00 83.81 409 ASN A CA 1
ATOM 3160 C C . ASN A 1 409 ? 17.474 -11.540 -15.671 1.00 83.81 409 ASN A C 1
ATOM 3162 O O . ASN A 1 409 ? 16.741 -12.349 -16.256 1.00 83.81 409 ASN A O 1
ATOM 3166 N N . LYS A 1 410 ? 18.372 -11.930 -14.759 1.00 86.75 410 LYS A N 1
ATOM 3167 C CA . LYS A 1 410 ? 18.641 -13.338 -14.425 1.00 86.75 410 LYS A CA 1
ATOM 3168 C C . LYS A 1 410 ? 17.452 -14.018 -13.750 1.00 86.75 410 LYS A C 1
ATOM 3170 O O . LYS A 1 410 ? 17.123 -15.145 -14.117 1.00 86.75 410 LYS A O 1
ATOM 3175 N N . ASP A 1 411 ? 16.792 -13.330 -12.830 1.00 89.94 411 ASP A N 1
ATOM 3176 C CA . ASP A 1 411 ? 15.682 -13.868 -12.048 1.00 89.94 411 ASP A CA 1
ATOM 3177 C C . ASP A 1 411 ? 14.445 -14.122 -12.908 1.00 89.94 411 ASP A C 1
ATOM 3179 O O . ASP A 1 411 ? 13.820 -15.181 -12.801 1.00 89.94 411 ASP A O 1
ATOM 3183 N N . ILE A 1 412 ? 14.145 -13.210 -13.837 1.00 90.88 412 ILE A N 1
ATOM 3184 C CA . ILE A 1 412 ? 13.089 -13.403 -14.842 1.00 90.88 412 ILE A CA 1
ATOM 3185 C C . ILE A 1 412 ? 13.424 -14.574 -15.757 1.00 90.88 412 ILE A C 1
ATOM 3187 O O . ILE A 1 412 ? 12.575 -15.430 -15.998 1.00 90.88 412 ILE A O 1
ATOM 3191 N N . THR A 1 413 ? 14.673 -14.666 -16.218 1.00 90.19 413 THR A N 1
ATOM 3192 C CA . THR A 1 413 ? 15.122 -15.780 -17.065 1.00 90.19 413 THR A CA 1
ATOM 3193 C C . THR A 1 413 ? 14.965 -17.123 -16.349 1.00 90.19 413 THR A C 1
ATOM 3195 O O . THR A 1 413 ? 14.491 -18.094 -16.942 1.00 90.19 413 THR A O 1
ATOM 3198 N N . GLN A 1 414 ? 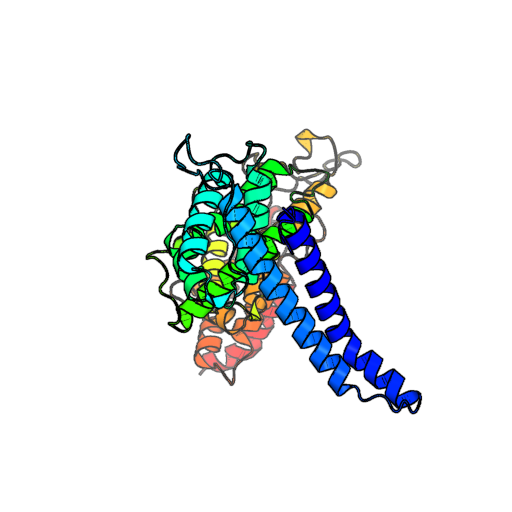15.322 -17.194 -15.065 1.00 92.31 414 GLN A N 1
ATOM 3199 C CA . GLN A 1 414 ? 15.175 -18.405 -14.260 1.00 92.31 414 GLN A CA 1
ATOM 3200 C C . GLN A 1 414 ? 13.703 -18.752 -14.003 1.00 92.31 414 GLN A C 1
ATOM 3202 O O . GLN A 1 414 ? 13.322 -19.924 -14.113 1.00 92.31 414 GLN A O 1
ATOM 3207 N N . ALA A 1 415 ? 12.870 -17.755 -13.691 1.00 93.56 415 ALA A N 1
ATOM 3208 C CA . ALA A 1 415 ? 11.435 -17.946 -13.513 1.00 93.56 415 ALA A CA 1
ATOM 3209 C C . ALA A 1 415 ? 10.793 -18.472 -14.803 1.00 93.56 415 ALA A C 1
ATOM 3211 O O . ALA A 1 415 ? 10.165 -19.528 -14.777 1.00 93.56 415 ALA A O 1
ATOM 3212 N N . LEU A 1 416 ? 11.048 -17.823 -15.944 1.00 93.75 416 LEU A N 1
ATOM 3213 C CA . LEU A 1 416 ? 10.568 -18.274 -17.248 1.00 93.75 416 LEU A CA 1
ATOM 3214 C C . LEU A 1 416 ? 11.062 -19.682 -17.571 1.00 93.75 416 LEU A C 1
ATOM 3216 O O . LEU A 1 416 ? 10.248 -20.531 -17.906 1.00 93.75 416 LEU A O 1
ATOM 3220 N N . SER A 1 417 ? 12.355 -19.976 -17.407 1.00 92.25 417 SER A N 1
ATOM 3221 C CA . SER A 1 417 ? 12.899 -21.326 -17.626 1.00 92.25 417 SER A CA 1
ATOM 3222 C C . SER A 1 417 ? 12.130 -22.393 -16.838 1.00 92.25 417 SER A C 1
ATOM 3224 O O . SER A 1 417 ? 11.791 -23.442 -17.385 1.00 92.25 417 SER A O 1
ATOM 3226 N N . THR A 1 418 ? 11.771 -22.094 -15.585 1.00 93.00 418 THR A N 1
ATOM 3227 C CA . THR A 1 418 ? 10.946 -22.976 -14.746 1.00 93.00 418 THR A CA 1
ATOM 3228 C C . THR A 1 418 ? 9.545 -23.165 -15.337 1.00 93.00 418 THR A C 1
ATOM 3230 O O . THR A 1 418 ? 9.081 -24.299 -15.442 1.00 93.00 418 THR A O 1
ATOM 3233 N N . VAL A 1 419 ? 8.895 -22.085 -15.791 1.00 93.50 419 VAL A N 1
ATOM 3234 C CA . VAL A 1 419 ? 7.581 -22.149 -16.458 1.00 93.50 419 VAL A CA 1
ATOM 3235 C C . VAL A 1 419 ? 7.650 -22.974 -17.749 1.00 93.50 419 VAL A C 1
ATOM 3237 O O . VAL A 1 419 ? 6.857 -23.897 -17.931 1.00 93.50 419 VAL A O 1
ATOM 3240 N N . PHE A 1 420 ? 8.628 -22.708 -18.619 1.00 90.38 420 PHE A N 1
ATOM 3241 C CA . PHE A 1 420 ? 8.822 -23.444 -19.872 1.00 90.38 420 PHE A CA 1
ATOM 3242 C C . PHE A 1 420 ? 9.033 -24.941 -19.613 1.00 90.38 420 PHE A C 1
ATOM 3244 O O . PHE A 1 420 ? 8.390 -25.773 -20.247 1.00 90.38 420 PHE A O 1
ATOM 3251 N N . GLN A 1 421 ? 9.887 -25.307 -18.655 1.00 90.06 421 GLN A N 1
ATOM 3252 C CA . GLN A 1 421 ? 10.124 -26.713 -18.313 1.00 90.06 421 GLN A CA 1
ATOM 3253 C C . GLN A 1 421 ? 8.872 -27.402 -17.759 1.00 90.06 421 GLN A C 1
ATOM 3255 O O . GLN A 1 421 ? 8.638 -28.572 -18.055 1.00 90.06 421 GLN A O 1
ATOM 3260 N N . ALA A 1 422 ? 8.075 -26.688 -16.962 1.00 89.75 422 ALA A N 1
ATOM 3261 C CA . ALA A 1 422 ? 6.900 -27.247 -16.311 1.00 89.75 422 ALA A CA 1
ATOM 3262 C C . ALA A 1 422 ? 5.707 -27.442 -17.261 1.00 89.75 422 ALA A C 1
ATOM 3264 O O . ALA A 1 422 ? 5.000 -28.437 -17.101 1.00 89.75 422 ALA A O 1
ATOM 3265 N N . TYR A 1 423 ? 5.496 -26.526 -18.215 1.00 90.88 423 TYR A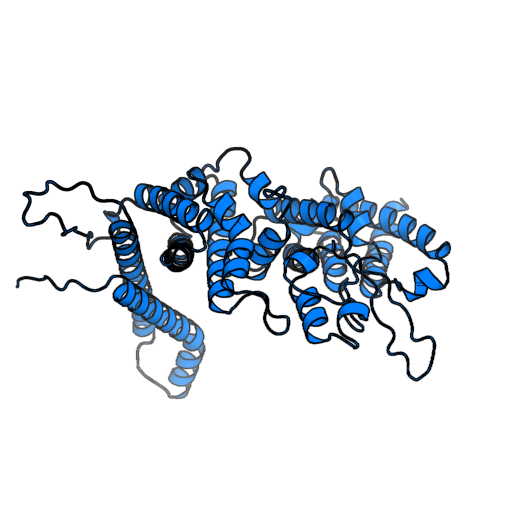 N 1
ATOM 3266 C CA . TYR A 1 423 ? 4.254 -26.441 -18.998 1.00 90.88 423 TYR A CA 1
ATOM 3267 C C . TYR A 1 423 ? 4.396 -26.719 -20.498 1.00 90.88 423 TYR A C 1
ATOM 3269 O O . TYR A 1 423 ? 3.413 -27.089 -21.131 1.00 90.88 423 TYR A O 1
ATOM 3277 N N . VAL A 1 424 ? 5.586 -26.600 -21.104 1.00 84.06 424 VAL A N 1
ATOM 3278 C CA . VAL A 1 424 ? 5.755 -26.932 -22.537 1.00 84.06 424 VAL A CA 1
ATOM 3279 C C . VAL A 1 424 ? 5.321 -28.367 -22.871 1.00 84.06 424 VAL A C 1
ATOM 3281 O O . VAL A 1 424 ? 4.681 -28.538 -23.909 1.00 84.06 424 VAL A O 1
ATOM 3284 N N . PRO A 1 425 ? 5.604 -29.395 -22.040 1.00 84.00 425 PRO A N 1
ATOM 3285 C CA . PRO A 1 425 ? 5.098 -30.740 -22.300 1.00 84.00 425 PRO A CA 1
ATOM 3286 C C . PRO A 1 425 ? 3.569 -30.809 -22.345 1.00 84.00 425 PRO A C 1
ATOM 3288 O O . PRO A 1 425 ? 3.038 -31.565 -23.149 1.00 84.00 425 PRO A O 1
ATOM 3291 N N . ASP A 1 426 ? 2.879 -30.013 -21.525 1.00 79.94 426 ASP A N 1
ATOM 3292 C CA . ASP A 1 426 ? 1.417 -30.014 -21.429 1.00 79.94 426 ASP A CA 1
ATOM 3293 C C . ASP A 1 426 ? 0.764 -29.369 -22.664 1.00 79.94 426 ASP A C 1
ATOM 3295 O O . ASP A 1 426 ? -0.312 -29.792 -23.070 1.00 79.94 426 ASP A O 1
ATOM 3299 N N . PHE A 1 427 ? 1.425 -28.390 -23.294 1.00 75.81 427 PHE A N 1
ATOM 3300 C CA . PHE A 1 427 ? 0.942 -27.718 -24.513 1.00 75.81 427 PHE A CA 1
ATOM 3301 C C . PHE A 1 427 ? 1.312 -28.430 -25.823 1.00 75.81 427 PHE A C 1
ATOM 3303 O O . PHE A 1 427 ? 0.883 -28.009 -26.898 1.00 75.81 427 PHE A O 1
ATOM 3310 N N . ALA A 1 428 ? 2.155 -29.462 -25.763 1.00 70.81 428 ALA A N 1
ATOM 3311 C CA . ALA A 1 428 ? 2.601 -30.214 -26.936 1.00 70.81 428 ALA A CA 1
ATOM 3312 C C . ALA A 1 428 ? 1.647 -31.361 -27.337 1.00 70.81 428 ALA A C 1
ATOM 3314 O O . ALA A 1 428 ? 1.893 -32.016 -28.354 1.00 70.81 428 ALA A O 1
ATOM 3315 N N . TYR A 1 429 ? 0.589 -31.595 -26.553 1.00 50.75 429 TYR A N 1
ATOM 3316 C CA . TYR A 1 429 ? -0.481 -32.573 -26.789 1.00 50.75 429 TYR A CA 1
ATOM 3317 C C . TYR A 1 429 ? -1.808 -31.867 -27.056 1.00 50.75 429 TYR A C 1
ATOM 3319 O O . TYR A 1 429 ? -2.635 -32.475 -27.778 1.00 50.75 429 TYR A O 1
#

Mean predicted aligned error: 7.43 Å

Radius of gyration: 25.67 Å; Cα contacts (8 Å, |Δi|>4): 591; chains: 1; bounding box: 65×65×76 Å

Foldseek 3Di:
DPPDDPDQLVVLQVVLVVLLVVLVVCVVCVVVVVVVCVVVVHPDDSVVVNVVSVVSNVVSLLSNLLSLVVVLVVQDDADADPPDPCSVDDDRDSDSVPDQLLVSLQSLLVLLVVLLVVVVDPCSVVSLLSSLQVLLSCLVPQSSLQSNQVNCVLLSLLCQLVSQLVVVAADLLDSHDPSSLQSLQSSLSSVQSSQVCVVVVNHPGDPPSLCSLLPHPPNPNLSSLSSLLSYDALQSHDLVSLLNSLLSLLVSVVVFPQAAAWADAPDPPRQTFGQDDCRGPCVSSVQDGHCVVPVHGSVSSQVSSLVRSSNLSSLRRCLRHLSNLLCNLQPPCNLVSLLSLQDLSQDHGDDDDLSSLSSLSSLCSPAVPCPPCVPSNLSSLVSNLVSNVVNVVVVVVDDPSRCVRRPRRPSSVVSNVVSCVVHVVVVVD

Secondary structure (DSSP, 8-state):
--------HHHHHHHHHHHHHHHHHHHHHHHHHHHHHHHTT----HHHHHHHHHHHHHHHHHHHHHHHHHHHHHHS-----TT-TTTT--PPPSSGGGS-HHHHHHHHHHHHHHHHHSTTSTTHHHHHHHHHHHHHHTTT-HHHHHHHHHTTHHHHHHTHHHHHHHHH--BTTB-S-HHHHHHHHHHHHHHHHHHHHHHTTSS-PPTTTTHHHHS-GGG-HHHHHHHHHHSS-GGGS-HHHHHHHHHHHHHHHHHS--SPEEE--SSTT---EEE--TTSGGGGGT----HHHHSS--HHHHHHHHTT-HHHHHHHHHHT-HHHHHHHHHSTTHHHHHHHHH-STT--SSSS--TTHHHHHHHHHHHS-TTTSHHHHHHHHHHHHHHHHHHHHHHTT--HHHHHHSPPPHHHHHHHHHHHHHHHHHHT-

pLDDT: mean 88.64, std 10.93, range [31.95, 98.62]

Nearest PDB structures (foldseek):
  3nmx-assembly2_B  TM=2.741E-01  e=3.019E-01  Homo sapiens
  7sqc-assembly1_P1  TM=1.631E-01  e=4.754E-01  Chlamydomonas reinhardtii
  7r5j-assembly1_B0  TM=1.942E-01  e=4.799E+00  Homo sapiens

Solvent-accessible surface area (backbone atoms only — not comparable to full-atom values): 22649 Å² total; per-residue (Å²): 132,86,88,75,74,88,68,59,36,69,59,46,31,55,51,16,52,54,39,35,54,50,25,52,52,49,60,70,43,41,66,59,53,50,52,54,37,59,75,66,71,54,85,73,70,63,68,57,56,53,52,48,38,54,47,44,35,50,54,17,51,52,41,31,57,46,18,48,55,46,48,53,63,69,74,44,90,80,92,54,60,91,84,45,95,56,56,88,66,80,90,75,65,88,54,63,87,74,55,60,44,36,61,48,22,33,50,48,20,50,51,36,47,54,19,69,75,38,61,86,44,88,63,16,58,58,45,48,47,52,46,16,50,49,40,42,74,40,44,88,39,50,56,24,44,32,28,15,43,64,46,47,31,55,54,50,47,28,45,40,50,55,56,45,26,71,70,61,42,64,54,86,37,41,46,64,48,74,67,52,45,51,31,32,20,23,34,22,39,25,51,40,34,47,52,42,33,35,77,70,67,64,32,71,74,49,86,71,54,66,41,36,60,45,58,29,77,98,68,44,54,56,19,33,19,46,25,54,60,46,17,62,62,29,65,73,43,49,39,66,61,44,14,50,35,40,48,33,37,51,59,50,53,75,76,48,59,64,48,55,58,68,41,74,50,88,45,100,85,44,87,39,40,35,59,53,70,86,76,28,71,52,39,82,56,72,42,64,62,42,27,87,84,71,77,53,86,48,66,45,28,29,51,29,46,63,79,57,39,29,52,53,44,36,28,41,30,28,29,55,17,41,64,11,23,21,48,36,23,60,39,102,54,5,53,60,45,25,38,58,52,63,43,53,78,54,50,56,61,74,92,82,74,73,49,40,50,27,40,21,36,21,57,42,38,18,41,67,47,60,81,88,38,45,66,51,15,47,47,22,40,52,26,38,51,54,27,45,55,54,47,54,59,50,58,77,67,54,50,78,66,50,46,70,73,47,48,83,51,65,49,39,52,52,36,50,51,53,47,51,69,71,44,50,72,70,74,75,112